Protein AF-0000000066258012 (afdb_homodimer)

Radius of gyration: 32.76 Å; Cα contacts (8 Å, |Δi|>4): 1652; chains: 2; bounding box: 50×93×67 Å

Foldseek 3Di:
DVVLLVCLLVLHADALQRLLVVLLCLLPPDDLVRLLSNFVSCVVSDPFLSNLLSNLVNQLVQWAAAAAPDPQEEEAEALDDLLAQFFAQRLLLQLLLLLLVQQYEYEWEADDRYQGINCLQLVLLQFDAQDDSVVQNVCSRPLSYGYHYCCNTRVSCVSCPVSCVVVVDDGSVSGNRQSNRRNRHQEYEYFYQDLVCQVRNLQSVLVDNHQKYKQKYDPSTRAPAQQGKIWIWIHHNNDIDIDIDYLVQQPDHHDDSVQRHAHHSNRSNVLSLCLLQVNDDDPNNSRSLQRSLVRCCRSPNDVGSNRSSVSSVVSSVVSSSVSSSVSSNPPPPPPD/DVVLLVCLLVLHADALQRLLVVLLCLLPPDDLVRLLSNFVSCVVSDPFLSNLLSNLVNQLVQWAAAAAPDPQEEEAEALDDLLAQFFAQRLLLQLLLLLLVQQYEYEWEADDRYQGINCLQLVLLQFDAQDDSVVQNVCSRPLSYGYHYCCNTRVSCVSCPVSCVVVVDDGSVSGNRQSNRRNRHQEYEYFYQDLVCQVRNLQSVLVDNHQKYKQKYDPSTRAPAQQGKMWIWMHHNNDIDIDIDYLVQQPDHHDDSVQRHAHHSNRSNVLSLCLLQVNDDDPNNSRSLQRSLVRCCRSPNDVGSNRSSVSSVVSSVVSSSVVSSVSSNPPPPPPD

Organism: Halobacterium salinarum (strain ATCC 700922 / JCM 11081 / NRC-1) (NCBI:txid64091)

Secondary structure (DSSP, 8-state):
-HHHHHHHHTTPPPPHHHHHHHHHHHHHH--HHHHHHHHHHHHHH---HHHHHHHHHHHHHHS-----S-SS-EE----------B--HHHHHHHHHHHTT--EEEEE---SSSS--HHHHHHHTT---S--HHHHHHHHHHHSEEEEEHHHH-GGGHHHHHHHHHH-S--THHHHGGG--TT--SEEEEE-SSTTHHHHHHHHHHTSS-SEEEEEEETTBSS--SSS-EEEEEEETTEEEEEEE-GGGGT-----GGGGB--SHHHHHHHHHHHHTT-S-SHHHHHHHHHHHHHHHHTTS-SSHHHHHHHHHHHHHTSHHHHHHHHHHS------/-HHHHHHHHTTPPPPHHHHHHHHHHHHHH--HHHHHHHHHHHHHH---HHHHHHHHHHHHHHS-----S-SS-EE----------B--HHHHHHHHHHHTT--EEEEE---SSSS--HHHHHHHTT---S--HHHHHHHHHHHSEEEEEHHHH-GGGHHHHHHHHHH-S--THHHHGGG--TT--SEEEEE-SSTTHHHHHHHHHHTSS-SEEEEEEETTBSS--SSS-EEEEEEETTEEEEEEE-GGGGT-----GGGGB--SHHHHHHHHHHHHHT-S-SHHHHHHHHHHHHHHHHTTS-SSHHHHHHHHHHHHHTSHHHHHHHHHHS------

pLDDT: mean 95.74, std 7.83, range [29.28, 98.94]

Structure (mmCIF, N/CA/C/O backbone):
data_AF-0000000066258012-model_v1
#
loop_
_entity.id
_entity.type
_entity.pdbx_description
1 polymer 'Anthranilate phosphoribosyltransferase'
#
loop_
_atom_site.group_PDB
_atom_site.id
_atom_site.type_symbol
_atom_site.label_atom_id
_atom_site.label_alt_id
_atom_site.label_comp_id
_atom_site.label_asym_id
_atom_site.label_entity_id
_atom_site.label_seq_id
_atom_site.pdbx_PDB_ins_code
_atom_site.Cartn_x
_atom_site.Cartn_y
_atom_site.Cartn_z
_atom_site.occupancy
_atom_site.B_iso_or_equiv
_atom_site.auth_seq_id
_atom_site.auth_comp_id
_atom_site.auth_asym_id
_atom_site.auth_atom_id
_atom_site.pdbx_PDB_model_num
ATOM 1 N N . MET A 1 1 ? -2.459 -6.75 12.484 1 96.44 1 MET A N 1
ATOM 2 C CA . MET A 1 1 ? -2.32 -6.281 11.109 1 96.44 1 MET A CA 1
ATOM 3 C C . MET A 1 1 ? -1.601 -4.938 11.07 1 96.44 1 MET A C 1
ATOM 5 O O . MET A 1 1 ? -0.729 -4.723 10.227 1 96.44 1 MET A O 1
ATOM 9 N N . GLN A 1 2 ? -1.824 -4.059 12.117 1 97.38 2 GLN A N 1
ATOM 10 C CA . GLN A 1 2 ? -1.266 -2.711 12.086 1 97.38 2 GLN A CA 1
ATOM 11 C C . GLN A 1 2 ? 0.259 -2.746 12.148 1 97.38 2 GLN A C 1
ATOM 13 O O . GLN A 1 2 ? 0.932 -1.981 11.453 1 97.38 2 GLN A O 1
ATOM 18 N N . GLU A 1 3 ? 0.778 -3.623 12.992 1 97.75 3 GLU A N 1
ATOM 19 C CA . GLU A 1 3 ? 2.229 -3.734 13.109 1 97.75 3 GLU A CA 1
ATOM 20 C C . GLU A 1 3 ? 2.861 -4.152 11.789 1 97.75 3 GLU A C 1
ATOM 22 O O . GLU A 1 3 ? 3.887 -3.598 11.383 1 97.75 3 GLU A O 1
ATOM 27 N N . TYR A 1 4 ? 2.283 -5.117 11.062 1 98.56 4 TYR A N 1
ATOM 28 C CA . TYR A 1 4 ? 2.816 -5.586 9.789 1 98.56 4 TYR A CA 1
ATOM 29 C C . TYR A 1 4 ? 2.711 -4.504 8.727 1 98.56 4 TYR A C 1
ATOM 31 O O . TYR A 1 4 ? 3.645 -4.301 7.941 1 98.56 4 TYR A O 1
ATOM 39 N N . ILE A 1 5 ? 1.556 -3.824 8.727 1 98.69 5 ILE A N 1
ATOM 40 C CA . ILE A 1 5 ? 1.356 -2.742 7.77 1 98.69 5 ILE A CA 1
ATOM 41 C C . ILE A 1 5 ? 2.398 -1.65 8 1 98.69 5 ILE A C 1
ATOM 43 O O . ILE A 1 5 ? 3.01 -1.154 7.051 1 98.69 5 ILE A O 1
ATOM 47 N N . GLU A 1 6 ? 2.635 -1.288 9.273 1 98.5 6 GLU A N 1
ATOM 48 C CA . GLU A 1 6 ? 3.611 -0.255 9.609 1 98.5 6 GLU A CA 1
ATOM 49 C C . GLU A 1 6 ? 5.004 -0.633 9.117 1 98.5 6 GLU A C 1
ATOM 51 O O . GLU A 1 6 ? 5.688 0.178 8.484 1 98.5 6 GLU A O 1
ATOM 56 N N . ARG A 1 7 ? 5.434 -1.86 9.375 1 98.69 7 ARG A N 1
ATOM 57 C CA . ARG A 1 7 ? 6.766 -2.316 9 1 98.69 7 ARG A CA 1
ATOM 58 C C . ARG A 1 7 ? 6.938 -2.33 7.484 1 98.69 7 ARG A C 1
ATOM 60 O O . ARG A 1 7 ? 7.93 -1.815 6.965 1 98.69 7 ARG A O 1
ATOM 67 N N . VAL A 1 8 ? 5.941 -2.871 6.746 1 98.81 8 VAL A N 1
ATOM 68 C CA . VAL A 1 8 ? 6.043 -3 5.297 1 98.81 8 VAL A CA 1
ATOM 69 C C . VAL A 1 8 ? 5.941 -1.621 4.648 1 98.81 8 VAL A C 1
ATOM 71 O O . VAL A 1 8 ? 6.68 -1.313 3.711 1 98.81 8 VAL A O 1
ATOM 74 N N . ALA A 1 9 ? 5.031 -0.791 5.148 1 97.94 9 ALA A N 1
ATOM 75 C CA . ALA A 1 9 ? 4.855 0.549 4.594 1 97.94 9 ALA A CA 1
ATOM 76 C C . ALA A 1 9 ? 6.09 1.41 4.844 1 97.94 9 ALA A C 1
ATOM 78 O O . ALA A 1 9 ? 6.355 2.357 4.098 1 97.94 9 ALA A O 1
ATOM 79 N N . ALA A 1 10 ? 6.84 1.098 5.859 1 97.31 10 ALA A N 1
ATOM 80 C CA . ALA A 1 10 ? 8.078 1.809 6.156 1 97.31 10 ALA A CA 1
ATOM 81 C C . ALA A 1 10 ? 9.242 1.265 5.328 1 97.31 10 ALA A C 1
ATOM 83 O O . ALA A 1 10 ? 10.383 1.705 5.48 1 97.31 10 ALA A O 1
ATOM 84 N N . GLY A 1 11 ? 8.992 0.207 4.531 1 97.5 11 GLY A N 1
ATOM 85 C CA . GLY A 1 11 ? 10.008 -0.359 3.656 1 97.5 11 GLY A CA 1
ATOM 86 C C . GLY A 1 11 ? 10.75 -1.524 4.281 1 97.5 11 GLY A C 1
ATOM 87 O O . GLY A 1 11 ? 11.75 -1.99 3.736 1 97.5 11 GLY A O 1
ATOM 88 N N . GLU A 1 12 ? 10.289 -1.975 5.422 1 98.38 12 GLU A N 1
ATOM 89 C CA . GLU A 1 12 ? 10.953 -3.078 6.113 1 98.38 12 GLU A CA 1
ATOM 90 C C . GLU A 1 12 ? 10.5 -4.426 5.559 1 98.38 12 GLU A C 1
ATOM 92 O O . GLU A 1 12 ? 9.32 -4.625 5.281 1 98.38 12 GLU A O 1
ATOM 97 N N . ASP A 1 13 ? 11.461 -5.355 5.395 1 98.75 13 ASP A N 1
ATOM 98 C CA . ASP A 1 13 ? 11.156 -6.723 4.98 1 98.75 13 ASP A CA 1
ATOM 99 C C . ASP A 1 13 ? 10.695 -7.566 6.168 1 98.75 13 ASP A C 1
ATOM 101 O O . ASP A 1 13 ? 11.289 -7.5 7.25 1 98.75 13 ASP A O 1
ATOM 105 N N . LEU A 1 14 ? 9.672 -8.266 5.961 1 98.81 14 LEU A N 1
ATOM 106 C CA . LEU A 1 14 ? 9.266 -9.219 6.988 1 98.81 14 LEU A CA 1
ATOM 107 C C . LEU A 1 14 ? 10.102 -10.492 6.918 1 98.81 14 LEU A C 1
ATOM 109 O O . LEU A 1 14 ? 10.453 -10.945 5.828 1 98.81 14 LEU A O 1
ATOM 113 N N . SER A 1 15 ? 10.445 -11.062 8.086 1 98.62 15 SER A N 1
ATOM 114 C CA . SER A 1 15 ? 11.016 -12.406 8.117 1 98.62 15 SER A CA 1
ATOM 115 C C . SER A 1 15 ? 10 -13.445 7.66 1 98.62 15 SER A C 1
ATOM 117 O O . SER A 1 15 ? 8.812 -13.148 7.527 1 98.62 15 SER A O 1
ATOM 119 N N . LEU A 1 16 ? 10.492 -14.609 7.387 1 98.44 16 LEU A N 1
ATOM 120 C CA . LEU A 1 16 ? 9.617 -15.711 7.016 1 98.44 16 LEU A CA 1
ATOM 121 C C . LEU A 1 16 ? 8.523 -15.922 8.062 1 98.44 16 LEU A C 1
ATOM 123 O O . LEU A 1 16 ? 7.344 -15.992 7.73 1 98.44 16 LEU A O 1
ATOM 127 N N . ASP A 1 17 ? 8.914 -15.93 9.297 1 98.62 17 ASP A N 1
ATOM 128 C CA . ASP A 1 17 ? 7.973 -16.172 10.391 1 98.62 17 ASP A CA 1
ATOM 129 C C . ASP A 1 17 ? 6.965 -15.023 10.508 1 98.62 17 ASP A C 1
ATOM 131 O O . ASP A 1 17 ? 5.777 -15.258 10.727 1 98.62 17 ASP A O 1
ATOM 135 N N . ALA A 1 18 ? 7.43 -13.797 10.406 1 98.75 18 ALA A N 1
ATOM 136 C CA . ALA A 1 18 ? 6.543 -12.641 10.484 1 98.75 18 ALA A CA 1
ATOM 137 C C . ALA A 1 18 ? 5.539 -12.641 9.336 1 98.75 18 ALA A C 1
ATOM 139 O O . ALA A 1 18 ? 4.375 -12.289 9.523 1 98.75 18 ALA A O 1
ATOM 140 N N . ALA A 1 19 ? 6.02 -13.016 8.156 1 98.81 19 ALA A N 1
ATOM 141 C CA . ALA A 1 19 ? 5.145 -13.078 6.988 1 98.81 19 ALA A CA 1
ATOM 142 C C . ALA A 1 19 ? 4.082 -14.164 7.16 1 98.81 19 ALA A C 1
ATOM 144 O O . ALA A 1 19 ? 2.92 -13.961 6.797 1 98.81 19 ALA A O 1
ATOM 145 N N . ARG A 1 20 ? 4.492 -15.32 7.695 1 98.56 20 ARG A N 1
ATOM 146 C CA . ARG A 1 20 ? 3.547 -16.391 7.992 1 98.56 20 ARG A CA 1
ATOM 147 C C . ARG A 1 20 ? 2.477 -15.93 8.969 1 98.56 20 ARG A C 1
ATOM 149 O O . ARG A 1 20 ? 1.287 -16.172 8.766 1 98.56 20 ARG A O 1
ATOM 156 N N . ASP A 1 21 ? 2.889 -15.234 9.977 1 98.38 21 ASP A N 1
ATOM 157 C CA . ASP A 1 21 ? 1.962 -14.703 10.977 1 98.38 21 ASP A CA 1
ATOM 158 C C . ASP A 1 21 ? 1.044 -13.648 10.359 1 98.38 21 ASP A C 1
ATOM 160 O O . ASP A 1 21 ? -0.134 -13.555 10.719 1 98.38 21 ASP A O 1
ATOM 164 N N . ALA A 1 22 ? 1.564 -12.82 9.477 1 98.56 22 ALA A N 1
ATOM 165 C CA . ALA A 1 22 ? 0.799 -11.75 8.852 1 98.56 22 ALA A CA 1
ATOM 166 C C . ALA A 1 22 ? -0.377 -12.305 8.055 1 98.56 22 ALA A C 1
ATOM 168 O O . ALA A 1 22 ? -1.505 -11.82 8.18 1 98.56 22 ALA A O 1
ATOM 169 N N . VAL A 1 23 ? -0.163 -13.32 7.266 1 98.5 23 VAL A N 1
ATOM 170 C CA . VAL A 1 23 ? -1.239 -13.836 6.426 1 98.5 23 VAL A CA 1
ATOM 171 C C . VAL A 1 23 ? -2.25 -14.594 7.289 1 98.5 23 VAL A C 1
ATOM 173 O O . VAL A 1 23 ? -3.453 -14.555 7.016 1 98.5 23 VAL A O 1
ATOM 176 N N . THR A 1 24 ? -1.751 -15.281 8.336 1 97.44 24 THR A N 1
ATOM 177 C CA . THR A 1 24 ? -2.668 -15.938 9.266 1 97.44 24 THR A CA 1
ATOM 178 C C . THR A 1 24 ? -3.592 -14.914 9.922 1 97.44 24 THR A C 1
ATOM 180 O O . THR A 1 24 ? -4.805 -15.125 10.008 1 97.44 24 THR A O 1
ATOM 183 N N . THR A 1 25 ? -2.998 -13.797 10.375 1 97.31 25 THR A N 1
ATOM 184 C CA . THR A 1 25 ? -3.77 -12.711 10.969 1 97.31 25 THR A CA 1
ATOM 185 C C . THR A 1 25 ? -4.73 -12.117 9.945 1 97.31 25 THR A C 1
ATOM 187 O O . THR A 1 25 ? -5.863 -11.758 10.273 1 97.31 25 THR A O 1
ATOM 190 N N . LEU A 1 26 ? -4.289 -12 8.719 1 98.12 26 LEU A N 1
ATOM 191 C CA . LEU A 1 26 ? -5.094 -11.453 7.625 1 98.12 26 LEU A CA 1
ATOM 192 C C . LEU A 1 26 ? -6.359 -12.281 7.422 1 98.12 26 LEU A C 1
ATOM 194 O O . LEU A 1 26 ? -7.457 -11.727 7.305 1 98.12 26 LEU A O 1
ATOM 198 N N . PHE A 1 27 ? -6.285 -13.609 7.422 1 97.19 27 PHE A N 1
ATOM 199 C CA . PHE A 1 27 ? -7.414 -14.5 7.18 1 97.19 27 PHE A CA 1
ATOM 200 C C . PHE A 1 27 ? -8.414 -14.438 8.328 1 97.19 27 PHE A C 1
ATOM 202 O O . PHE A 1 27 ? -9.602 -14.68 8.141 1 97.19 27 PHE A O 1
ATOM 209 N N . GLU A 1 28 ? -8 -14.086 9.5 1 94.75 28 GLU A N 1
ATOM 210 C CA . GLU A 1 28 ? -8.836 -14.188 10.695 1 94.75 28 GLU A CA 1
ATOM 211 C C . GLU A 1 28 ? -9.516 -12.859 11.008 1 94.75 28 GLU A C 1
ATOM 213 O O . GLU A 1 28 ? -10.695 -12.828 11.352 1 94.75 28 GLU A O 1
ATOM 218 N N . ASP A 1 29 ? -8.781 -11.688 10.875 1 92.69 29 ASP A N 1
ATOM 219 C CA . ASP A 1 29 ? -9.258 -10.492 11.578 1 92.69 29 ASP A CA 1
ATOM 220 C C . ASP A 1 29 ? -9.031 -9.234 10.734 1 92.69 29 ASP A C 1
ATOM 222 O O . ASP A 1 29 ? -9.359 -8.133 11.164 1 92.69 29 ASP A O 1
ATOM 226 N N . ALA A 1 30 ? -8.609 -9.328 9.57 1 97.88 30 ALA A N 1
ATOM 227 C CA . ALA A 1 30 ? -8.195 -8.109 8.883 1 97.88 30 ALA A CA 1
ATOM 228 C C . ALA A 1 30 ? -9.383 -7.449 8.18 1 97.88 30 ALA A C 1
ATOM 230 O O . ALA A 1 30 ? -10.242 -8.133 7.621 1 97.88 30 ALA A O 1
ATOM 231 N N . THR A 1 31 ? -9.523 -6.113 8.273 1 98.5 31 THR A N 1
ATOM 232 C CA . THR A 1 31 ? -10.492 -5.348 7.508 1 98.5 31 THR A CA 1
ATOM 233 C C . THR A 1 31 ? -10.047 -5.211 6.055 1 98.5 31 THR A C 1
ATOM 235 O O . THR A 1 31 ? -8.883 -5.441 5.734 1 98.5 31 THR A O 1
ATOM 238 N N . ASP A 1 32 ? -10.992 -4.828 5.156 1 98.62 32 ASP A N 1
ATOM 239 C CA . ASP A 1 32 ? -10.656 -4.637 3.75 1 98.62 32 ASP A CA 1
ATOM 240 C C . ASP A 1 32 ? -9.547 -3.596 3.586 1 98.62 32 ASP A C 1
ATOM 242 O O . ASP A 1 32 ? -8.648 -3.76 2.76 1 98.62 32 ASP A O 1
ATOM 246 N N . ALA A 1 33 ? -9.57 -2.562 4.406 1 98.81 33 ALA A N 1
ATOM 247 C CA . ALA A 1 33 ? -8.562 -1.506 4.328 1 98.81 33 ALA A CA 1
ATOM 248 C C . ALA A 1 33 ? -7.188 -2.031 4.715 1 98.81 33 ALA A C 1
ATOM 250 O O . ALA A 1 33 ? -6.188 -1.698 4.078 1 98.81 33 ALA A O 1
ATOM 251 N N . GLU A 1 34 ? -7.188 -2.83 5.75 1 98.81 34 GLU A N 1
ATOM 252 C CA . GLU A 1 34 ? -5.926 -3.412 6.195 1 98.81 34 GLU A CA 1
ATOM 253 C C . GLU A 1 34 ? -5.344 -4.344 5.137 1 98.81 34 GLU A C 1
ATOM 255 O O . GLU A 1 34 ? -4.141 -4.32 4.875 1 98.81 34 GLU A O 1
ATOM 260 N N . ILE A 1 35 ? -6.219 -5.168 4.555 1 98.81 35 ILE A N 1
ATOM 261 C CA . ILE A 1 35 ? -5.785 -6.086 3.504 1 98.81 35 ILE A CA 1
ATOM 262 C C . ILE A 1 35 ? -5.23 -5.293 2.324 1 98.81 35 ILE A C 1
ATOM 264 O O . ILE A 1 35 ? -4.129 -5.574 1.843 1 98.81 35 ILE A O 1
ATOM 268 N N . GLY A 1 36 ? -5.984 -4.27 1.884 1 98.81 36 GLY A N 1
ATOM 269 C CA . GLY A 1 36 ? -5.508 -3.42 0.803 1 98.81 36 GLY A CA 1
ATOM 270 C C . GLY A 1 36 ? -4.16 -2.785 1.092 1 98.81 36 GLY A C 1
ATOM 271 O O . GLY A 1 36 ? -3.262 -2.812 0.248 1 98.81 36 GLY A O 1
ATOM 272 N N . ALA A 1 37 ? -4.004 -2.283 2.301 1 98.88 37 ALA A N 1
ATOM 273 C CA . ALA A 1 37 ? -2.781 -1.578 2.672 1 98.88 37 ALA A CA 1
ATOM 274 C C . ALA A 1 37 ? -1.579 -2.518 2.654 1 98.88 37 ALA A C 1
ATOM 276 O O . ALA A 1 37 ? -0.516 -2.166 2.137 1 98.88 37 ALA A O 1
ATOM 277 N N . LEU A 1 38 ? -1.738 -3.689 3.236 1 98.88 38 LEU A N 1
ATOM 278 C CA . LEU A 1 38 ? -0.636 -4.645 3.275 1 98.88 38 LEU A CA 1
ATOM 279 C C . LEU A 1 38 ? -0.245 -5.082 1.868 1 98.88 38 LEU A C 1
ATOM 281 O O . LEU A 1 38 ? 0.939 -5.102 1.525 1 98.88 38 LEU A O 1
ATOM 285 N N . LEU A 1 39 ? -1.267 -5.383 1.025 1 98.81 39 LEU A N 1
ATOM 286 C CA . LEU A 1 39 ? -0.994 -5.855 -0.327 1 98.81 39 LEU A CA 1
ATOM 287 C C . LEU A 1 39 ? -0.363 -4.758 -1.173 1 98.81 39 LEU A C 1
ATOM 289 O O . LEU A 1 39 ? 0.606 -5 -1.895 1 98.81 39 LEU A O 1
ATOM 293 N N . GLY A 1 40 ? -0.933 -3.531 -1.069 1 98.75 40 GLY A N 1
ATOM 294 C CA . GLY A 1 40 ? -0.35 -2.41 -1.788 1 98.75 40 GLY A CA 1
ATOM 295 C C . GLY A 1 40 ? 1.08 -2.115 -1.375 1 98.75 40 GLY A C 1
ATOM 296 O O . GLY A 1 40 ? 1.946 -1.905 -2.227 1 98.75 40 GLY A O 1
ATOM 297 N N . ALA A 1 41 ? 1.346 -2.123 -0.066 1 98.81 41 ALA A N 1
ATOM 298 C CA . ALA A 1 41 ? 2.67 -1.811 0.463 1 98.81 41 ALA A CA 1
ATOM 299 C C . ALA A 1 41 ? 3.688 -2.875 0.059 1 98.81 41 ALA A C 1
ATOM 301 O O . ALA A 1 41 ? 4.816 -2.553 -0.315 1 98.81 41 ALA A O 1
ATOM 302 N N . LEU A 1 42 ? 3.287 -4.117 0.148 1 98.88 42 LEU A N 1
ATOM 303 C CA . LEU A 1 42 ? 4.18 -5.203 -0.245 1 98.88 42 LEU A CA 1
ATOM 304 C C . LEU A 1 42 ? 4.586 -5.07 -1.709 1 98.88 42 LEU A C 1
ATOM 306 O O . LEU A 1 42 ? 5.762 -5.211 -2.047 1 98.88 42 LEU A O 1
ATOM 310 N N . ARG A 1 43 ? 3.619 -4.805 -2.545 1 98.44 43 ARG A N 1
ATOM 311 C CA . ARG A 1 43 ? 3.895 -4.684 -3.973 1 98.44 43 ARG A CA 1
ATOM 312 C C . ARG A 1 43 ? 4.816 -3.498 -4.254 1 98.44 43 ARG A C 1
ATOM 314 O O . ARG A 1 43 ? 5.766 -3.615 -5.027 1 98.44 43 ARG A O 1
ATOM 321 N N . ALA A 1 44 ? 4.559 -2.367 -3.627 1 98.38 44 ALA A N 1
ATOM 322 C CA . ALA A 1 44 ? 5.367 -1.171 -3.846 1 98.38 44 ALA A CA 1
ATOM 323 C C . ALA A 1 44 ? 6.789 -1.368 -3.326 1 98.38 44 ALA A C 1
ATOM 325 O O . ALA A 1 44 ? 7.75 -0.912 -3.947 1 98.38 44 ALA A O 1
ATOM 326 N N . LYS A 1 45 ? 6.949 -1.994 -2.188 1 97.81 45 LYS A N 1
ATOM 327 C CA . LYS A 1 45 ? 8.25 -2.25 -1.577 1 97.81 45 LYS A CA 1
ATOM 328 C C . LYS A 1 45 ? 9.055 -3.26 -2.395 1 97.81 45 LYS A C 1
ATOM 330 O O . LYS A 1 45 ? 10.281 -3.178 -2.461 1 97.81 45 LYS A O 1
ATOM 335 N N . GLY A 1 46 ? 8.266 -4.223 -3.039 1 97.31 46 GLY A N 1
ATOM 336 C CA . GLY A 1 46 ? 8.875 -5.41 -3.629 1 97.31 46 GLY A CA 1
ATOM 337 C C . GLY A 1 46 ? 8.867 -6.605 -2.697 1 97.31 46 GLY A C 1
ATOM 338 O O . GLY A 1 46 ? 9.602 -6.629 -1.704 1 97.31 46 GLY A O 1
ATOM 339 N N . GLU A 1 47 ? 8.156 -7.629 -2.98 1 97.88 47 GLU A N 1
ATOM 340 C CA . GLU A 1 47 ? 8.039 -8.828 -2.152 1 97.88 47 GLU A CA 1
ATOM 341 C C . GLU A 1 47 ? 9.336 -9.633 -2.158 1 97.88 47 GLU A C 1
ATOM 343 O O . GLU A 1 47 ? 9.922 -9.867 -3.217 1 97.88 47 GLU A O 1
ATOM 348 N N . THR A 1 48 ? 9.805 -9.992 -1.002 1 98.12 48 THR A N 1
ATOM 349 C CA . THR A 1 48 ? 11.023 -10.781 -0.902 1 98.12 48 THR A CA 1
ATOM 350 C C . THR A 1 48 ? 10.703 -12.273 -0.912 1 98.12 48 THR A C 1
ATOM 352 O O . THR A 1 48 ? 9.547 -12.664 -0.733 1 98.12 48 THR A O 1
ATOM 355 N N . GLU A 1 49 ? 11.75 -13.125 -1.124 1 97.94 49 GLU A N 1
ATOM 356 C CA . GLU A 1 49 ? 11.578 -14.57 -1.125 1 97.94 49 GLU A CA 1
ATOM 357 C C . GLU A 1 49 ? 11.094 -15.07 0.231 1 97.94 49 GLU A C 1
ATOM 359 O O . GLU A 1 49 ? 10.289 -16 0.303 1 97.94 49 GLU A O 1
ATOM 364 N N . ALA A 1 50 ? 11.578 -14.414 1.329 1 98.44 50 ALA A N 1
ATOM 365 C CA . ALA A 1 50 ? 11.141 -14.805 2.666 1 98.44 50 ALA A CA 1
ATOM 366 C C . ALA A 1 50 ? 9.656 -14.492 2.869 1 98.44 50 ALA A C 1
ATOM 368 O O . ALA A 1 50 ? 8.922 -15.289 3.467 1 98.44 50 ALA A O 1
ATOM 369 N N . GLU A 1 51 ? 9.227 -13.305 2.428 1 98.81 51 GLU A N 1
ATOM 370 C CA . GLU A 1 51 ? 7.828 -12.906 2.541 1 98.81 51 GLU A CA 1
ATOM 371 C C . GLU A 1 51 ? 6.926 -13.828 1.723 1 98.81 51 GLU A C 1
ATOM 373 O O . GLU A 1 51 ? 5.879 -14.266 2.201 1 98.81 51 GLU A O 1
ATOM 378 N N . ILE A 1 52 ? 7.355 -14.164 0.485 1 98.75 52 ILE A N 1
ATOM 379 C CA . ILE A 1 52 ? 6.594 -15.062 -0.377 1 98.75 52 ILE A CA 1
ATOM 380 C C . ILE A 1 52 ? 6.488 -16.438 0.273 1 98.75 52 ILE A C 1
ATOM 382 O O . ILE A 1 52 ? 5.395 -17 0.377 1 98.75 52 ILE A O 1
ATOM 386 N N . ALA A 1 53 ? 7.598 -16.969 0.758 1 98.56 53 ALA A N 1
ATOM 387 C CA . ALA A 1 53 ? 7.613 -18.266 1.408 1 98.56 53 ALA A CA 1
ATOM 388 C C . ALA A 1 53 ? 6.754 -18.266 2.668 1 98.56 53 ALA A C 1
ATOM 390 O O . ALA A 1 53 ? 6.012 -19.219 2.924 1 98.56 53 ALA A O 1
ATOM 391 N N . GLY A 1 54 ? 6.879 -17.203 3.465 1 98.75 54 GLY A N 1
ATOM 392 C CA . GLY A 1 54 ? 6.082 -17.094 4.676 1 98.75 54 GLY A CA 1
ATOM 393 C C . GLY A 1 54 ? 4.59 -17.047 4.402 1 98.75 54 GLY A C 1
ATOM 394 O O . GLY A 1 54 ? 3.814 -17.75 5.062 1 98.75 54 GLY A O 1
ATOM 395 N N . PHE A 1 55 ? 4.18 -16.234 3.443 1 98.81 55 PHE A N 1
ATOM 396 C CA . PHE A 1 55 ? 2.777 -16.188 3.053 1 98.81 55 PHE A CA 1
ATOM 397 C C . PHE A 1 55 ? 2.307 -17.547 2.566 1 98.81 55 PHE A C 1
ATOM 399 O O . PHE A 1 55 ? 1.21 -18 2.914 1 98.81 55 PHE A O 1
ATOM 406 N N . ALA A 1 56 ? 3.102 -18.234 1.746 1 98.38 56 ALA A N 1
ATOM 407 C CA . ALA A 1 56 ? 2.758 -19.547 1.238 1 98.38 56 ALA A CA 1
ATOM 408 C C . ALA A 1 56 ? 2.578 -20.547 2.381 1 98.38 56 ALA A C 1
ATOM 410 O O . ALA A 1 56 ? 1.614 -21.312 2.395 1 98.38 56 ALA A O 1
ATOM 411 N N . GLN A 1 57 ? 3.518 -20.547 3.312 1 97.56 57 GLN A N 1
ATOM 412 C CA . GLN A 1 57 ? 3.441 -21.453 4.445 1 97.56 57 GLN A CA 1
ATOM 413 C C . GLN A 1 57 ? 2.189 -21.203 5.281 1 97.56 57 GLN A C 1
ATOM 415 O O . GLN A 1 57 ? 1.512 -22.141 5.699 1 97.56 57 GLN A O 1
ATOM 420 N N . GLY A 1 58 ? 1.878 -19.922 5.539 1 97.56 58 GLY A N 1
ATOM 421 C CA . GLY A 1 58 ? 0.66 -19.594 6.262 1 97.56 58 GLY A CA 1
ATOM 422 C C . GLY A 1 58 ? -0.599 -20.047 5.547 1 97.56 58 GLY A C 1
ATOM 423 O O . GLY A 1 58 ? -1.53 -20.547 6.18 1 97.56 58 GLY A O 1
ATOM 424 N N . MET A 1 59 ? -0.616 -19.891 4.277 1 97.44 59 MET A N 1
ATOM 425 C CA . MET A 1 59 ? -1.756 -20.328 3.477 1 97.44 59 MET A CA 1
ATOM 426 C C . MET A 1 59 ? -1.886 -21.844 3.496 1 97.44 59 MET A C 1
ATOM 428 O O . MET A 1 59 ? -2.996 -22.375 3.562 1 97.44 59 MET A O 1
ATOM 432 N N . ARG A 1 60 ? -0.762 -22.547 3.43 1 96.19 60 ARG A N 1
ATOM 433 C CA . ARG A 1 60 ? -0.781 -24 3.537 1 96.19 60 ARG A CA 1
ATOM 434 C C . ARG A 1 60 ? -1.337 -24.438 4.887 1 96.19 60 ARG A C 1
ATOM 436 O O . ARG A 1 60 ? -2.096 -25.406 4.961 1 96.19 60 ARG A O 1
ATOM 443 N N . ASP A 1 61 ? -0.93 -23.719 5.883 1 95.38 61 ASP A N 1
ATOM 444 C CA . ASP A 1 61 ? -1.38 -24.047 7.234 1 95.38 61 ASP A CA 1
ATOM 445 C C . ASP A 1 61 ? -2.893 -23.891 7.359 1 95.38 61 ASP A C 1
ATOM 447 O O . ASP A 1 61 ? -3.531 -24.594 8.141 1 95.38 61 ASP A O 1
ATOM 451 N N . ALA A 1 62 ? -3.445 -23.016 6.613 1 96.06 62 ALA A N 1
ATOM 452 C CA . ALA A 1 62 ? -4.871 -22.719 6.703 1 96.06 62 ALA A CA 1
ATOM 453 C C . ALA A 1 62 ? -5.672 -23.547 5.703 1 96.06 62 ALA A C 1
ATOM 455 O O . ALA A 1 62 ? -6.902 -23.516 5.695 1 96.06 62 ALA A O 1
ATOM 456 N N . ALA A 1 63 ? -5.016 -24.391 4.852 1 96.69 63 ALA A N 1
ATOM 457 C CA . ALA A 1 63 ? -5.664 -25.141 3.781 1 96.69 63 ALA A CA 1
ATOM 458 C C . ALA A 1 63 ? -6.242 -26.453 4.305 1 96.69 63 ALA A C 1
ATOM 460 O O . ALA A 1 63 ? -5.848 -26.938 5.371 1 96.69 63 ALA A O 1
ATOM 461 N N . ILE A 1 64 ? -7.25 -26.969 3.66 1 96.69 64 ILE A N 1
ATOM 462 C CA . ILE A 1 64 ? -7.652 -28.359 3.801 1 96.69 64 ILE A CA 1
ATOM 463 C C . ILE A 1 64 ? -6.66 -29.266 3.068 1 96.69 64 ILE A C 1
ATOM 465 O O . ILE A 1 64 ? -6.496 -29.156 1.85 1 96.69 64 ILE A O 1
ATOM 469 N N . THR A 1 65 ? -5.984 -30.109 3.785 1 95.75 65 THR A N 1
ATOM 470 C CA . THR A 1 65 ? -4.859 -30.828 3.201 1 95.75 65 THR A CA 1
ATOM 471 C C . THR A 1 65 ? -5.234 -32.281 2.92 1 95.75 65 THR A C 1
ATOM 473 O O . THR A 1 65 ? -6.23 -32.781 3.445 1 95.75 65 THR A O 1
ATOM 476 N N . VAL A 1 66 ? -4.516 -32.906 2.025 1 95.56 66 VAL A N 1
ATOM 477 C CA . VAL A 1 66 ? -4.523 -34.344 1.79 1 95.56 66 VAL A CA 1
ATOM 478 C C . VAL A 1 66 ? -3.111 -34.875 1.937 1 95.56 66 VAL A C 1
ATOM 480 O O . VAL A 1 66 ? -2.129 -34.188 1.706 1 95.56 66 VAL A O 1
ATOM 483 N N . ALA A 1 67 ? -3.004 -36.156 2.328 1 95.94 67 ALA A N 1
ATOM 484 C CA . ALA A 1 67 ? -1.693 -36.75 2.57 1 95.94 67 ALA A CA 1
ATOM 485 C C . ALA A 1 67 ? -1.614 -38.156 1.984 1 95.94 67 ALA A C 1
ATOM 487 O O . ALA A 1 67 ? -1.458 -39.125 2.719 1 95.94 67 ALA A O 1
ATOM 488 N N . PRO A 1 68 ? -1.675 -38.188 0.677 1 96.75 68 PRO A N 1
ATOM 489 C CA . PRO A 1 68 ? -1.542 -39.5 0.08 1 96.75 68 PRO A CA 1
ATOM 490 C C . PRO A 1 68 ? -0.198 -40.156 0.39 1 96.75 68 PRO A C 1
ATOM 492 O O . PRO A 1 68 ? 0.819 -39.469 0.496 1 96.75 68 PRO A O 1
ATOM 495 N N . ASP A 1 69 ? -0.223 -41.469 0.538 1 94.75 69 ASP A N 1
ATOM 496 C CA . ASP A 1 69 ? 0.998 -42.25 0.79 1 94.75 69 ASP A CA 1
ATOM 497 C C . ASP A 1 69 ? 1.756 -42.5 -0.509 1 94.75 69 ASP A C 1
ATOM 499 O O . ASP A 1 69 ? 1.915 -43.656 -0.916 1 94.75 69 ASP A O 1
ATOM 503 N N . CYS A 1 70 ? 2.197 -41.5 -1.185 1 93.5 70 CYS A N 1
ATOM 504 C CA . CYS A 1 70 ? 2.965 -41.5 -2.426 1 93.5 70 CYS A CA 1
ATOM 505 C C . CYS A 1 70 ? 4.047 -40.438 -2.408 1 93.5 70 CYS A C 1
ATOM 507 O O . CYS A 1 70 ? 3.756 -39.25 -2.172 1 93.5 70 CYS A O 1
ATOM 509 N N . THR A 1 71 ? 5.277 -40.875 -2.543 1 93.44 71 THR A N 1
ATOM 510 C CA . THR A 1 71 ? 6.395 -39.938 -2.637 1 93.44 71 THR A CA 1
ATOM 511 C C . THR A 1 71 ? 7.387 -40.375 -3.707 1 93.44 71 THR A C 1
ATOM 513 O O . THR A 1 71 ? 7.645 -41.562 -3.863 1 93.44 71 THR A O 1
ATOM 516 N N . PRO A 1 72 ? 7.77 -39.438 -4.523 1 96.88 72 PRO A N 1
ATOM 517 C CA . PRO A 1 72 ? 7.465 -38 -4.508 1 96.88 72 PRO A CA 1
ATOM 518 C C . PRO A 1 72 ? 6.145 -37.656 -5.203 1 96.88 72 PRO A C 1
ATOM 520 O O . PRO A 1 72 ? 5.777 -38.312 -6.18 1 96.88 72 PRO A O 1
ATOM 523 N N . LEU A 1 73 ? 5.453 -36.688 -4.684 1 98.12 73 LEU A N 1
ATOM 524 C CA . LEU A 1 73 ? 4.285 -36.094 -5.328 1 98.12 73 LEU A CA 1
ATOM 525 C C . LEU A 1 73 ? 4.688 -34.875 -6.168 1 98.12 73 LEU A C 1
ATOM 527 O O . LEU A 1 73 ? 5.445 -34.031 -5.707 1 98.12 73 LEU A O 1
ATOM 531 N N . VAL A 1 74 ? 4.141 -34.812 -7.395 1 98.62 74 VAL A N 1
ATOM 532 C CA . VAL A 1 74 ? 4.527 -33.75 -8.297 1 98.62 74 VAL A CA 1
ATOM 533 C C . VAL A 1 74 ? 3.324 -32.844 -8.578 1 98.62 74 VAL A C 1
ATOM 535 O O . VAL A 1 74 ? 2.193 -33.344 -8.664 1 98.62 74 VAL A O 1
ATOM 538 N N . ASP A 1 75 ? 3.539 -31.578 -8.656 1 98.62 75 ASP A N 1
ATOM 539 C CA . ASP A 1 75 ? 2.559 -30.594 -9.109 1 98.62 75 ASP A CA 1
ATOM 540 C C . ASP A 1 75 ? 3.115 -29.75 -10.258 1 98.62 75 ASP A C 1
ATOM 542 O O . ASP A 1 75 ? 4.309 -29.453 -10.289 1 98.62 75 ASP A O 1
ATOM 546 N N . THR A 1 76 ? 2.266 -29.359 -11.18 1 98.44 76 THR A N 1
ATOM 547 C CA . THR A 1 76 ? 2.691 -28.578 -12.336 1 98.44 76 THR A CA 1
ATOM 548 C C . THR A 1 76 ? 1.992 -27.219 -12.352 1 98.44 76 THR A C 1
ATOM 550 O O . THR A 1 76 ? 1.932 -26.562 -13.391 1 98.44 76 THR A O 1
ATOM 553 N N . CYS A 1 77 ? 1.404 -26.828 -11.258 1 94.25 77 CYS A N 1
ATOM 554 C CA . CYS A 1 77 ? 0.676 -25.562 -11.156 1 94.25 77 CYS A CA 1
ATOM 555 C C . CYS A 1 77 ? 1.616 -24.375 -11.328 1 94.25 77 CYS A C 1
ATOM 557 O O . CYS A 1 77 ? 2.693 -24.344 -10.727 1 94.25 77 CYS A O 1
ATOM 559 N N . GLY A 1 78 ? 1.244 -23.422 -12.156 1 95 78 GLY A N 1
ATOM 560 C CA . GLY A 1 78 ? 1.955 -22.172 -12.344 1 95 78 GLY A CA 1
ATOM 561 C C . GLY A 1 78 ? 1.187 -20.969 -11.836 1 95 78 GLY A C 1
ATOM 562 O O . GLY A 1 78 ? 0.109 -21.109 -11.25 1 95 78 GLY A O 1
ATOM 563 N N . THR A 1 79 ? 1.755 -19.828 -12.055 1 93.12 79 THR A N 1
ATOM 564 C CA . THR A 1 79 ? 1.117 -18.609 -11.594 1 93.12 79 THR A CA 1
ATOM 565 C C . THR A 1 79 ? 0.028 -18.172 -12.57 1 93.12 79 THR A C 1
ATOM 567 O O . THR A 1 79 ? -0.877 -17.406 -12.195 1 93.12 79 THR A O 1
ATOM 570 N N . GLY A 1 80 ? 0.204 -18.578 -13.773 1 90.94 80 GLY A N 1
ATOM 571 C CA . GLY A 1 80 ? -0.618 -17.984 -14.82 1 90.94 80 GLY A CA 1
ATOM 572 C C . GLY A 1 80 ? -0.254 -16.547 -15.117 1 90.94 80 GLY A C 1
ATOM 573 O O . GLY A 1 80 ? 0.815 -16.078 -14.727 1 90.94 80 GLY A O 1
ATOM 574 N N . GLY A 1 81 ? -1.054 -15.93 -16.062 1 87.19 81 GLY A N 1
ATOM 575 C CA . GLY A 1 81 ? -0.931 -14.5 -16.328 1 87.19 81 GLY A CA 1
ATOM 576 C C . GLY A 1 81 ? 0.045 -14.172 -17.438 1 87.19 81 GLY A C 1
ATOM 577 O O . GLY A 1 81 ? 0.606 -13.078 -17.469 1 87.19 81 GLY A O 1
ATOM 578 N N . ASP A 1 82 ? 0.39 -15.102 -18.297 1 83.94 82 ASP A N 1
ATOM 579 C CA . ASP A 1 82 ? 1.347 -14.82 -19.359 1 83.94 82 ASP A CA 1
ATOM 580 C C . ASP A 1 82 ? 0.67 -14.125 -20.547 1 83.94 82 ASP A C 1
ATOM 582 O O . ASP A 1 82 ? 1.345 -13.633 -21.453 1 83.94 82 ASP A O 1
ATOM 586 N N . ASP A 1 83 ? -0.617 -13.992 -20.531 1 81.06 83 ASP A N 1
ATOM 587 C CA . ASP A 1 83 ? -1.422 -13.266 -21.516 1 81.06 83 ASP A CA 1
ATOM 588 C C . ASP A 1 83 ? -1.41 -13.969 -22.859 1 81.06 83 ASP A C 1
ATOM 590 O O . ASP A 1 83 ? -1.643 -13.344 -23.906 1 81.06 83 ASP A O 1
ATOM 594 N N . TYR A 1 84 ? -0.937 -15.219 -22.844 1 86 84 TYR A N 1
ATOM 595 C CA . TYR A 1 84 ? -1.02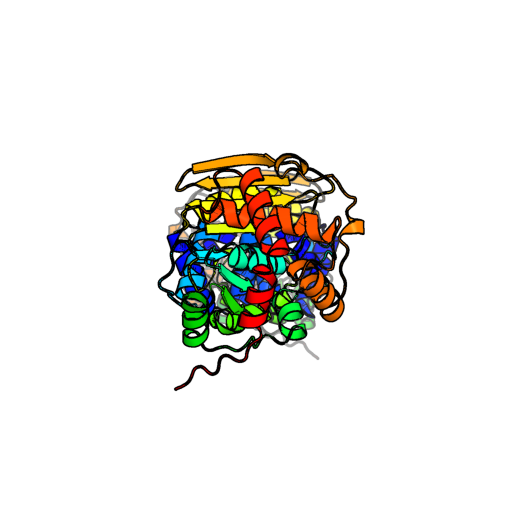 -16 -24.078 1 86 84 TYR A CA 1
ATOM 596 C C . TYR A 1 84 ? -2.207 -16.969 -24.031 1 86 84 TYR A C 1
ATOM 598 O O . TYR A 1 84 ? -2.588 -17.438 -22.953 1 86 84 TYR A O 1
ATOM 606 N N . ASP A 1 85 ? -2.906 -17.219 -25 1 89.38 85 ASP A N 1
ATOM 607 C CA . ASP A 1 85 ? -4.043 -18.125 -25.094 1 89.38 85 ASP A CA 1
ATOM 608 C C . ASP A 1 85 ? -3.635 -19.469 -25.734 1 89.38 85 ASP A C 1
ATOM 610 O O . ASP A 1 85 ? -4.223 -19.891 -26.719 1 89.38 85 ASP A O 1
ATOM 614 N N . THR A 1 86 ? -2.646 -20.062 -25.047 1 95 86 THR A N 1
ATOM 615 C CA . THR A 1 86 ? -2.207 -21.375 -25.5 1 95 86 THR A CA 1
ATOM 616 C C . THR A 1 86 ? -3.121 -22.469 -24.953 1 95 86 THR A C 1
ATOM 618 O O . THR A 1 86 ? -4.059 -22.188 -24.203 1 95 86 THR A O 1
ATOM 621 N N . ILE A 1 87 ? -2.953 -23.641 -25.422 1 97.12 87 ILE A N 1
ATOM 622 C CA . ILE A 1 87 ? -3.664 -24.781 -24.859 1 97.12 87 ILE A CA 1
ATOM 623 C C . ILE A 1 87 ? -3.324 -24.922 -23.375 1 97.12 87 ILE A C 1
ATOM 625 O O . ILE A 1 87 ? -2.406 -24.266 -22.875 1 97.12 87 ILE A O 1
ATOM 629 N N . ASN A 1 88 ? -4.109 -25.719 -22.641 1 96.5 88 ASN A N 1
ATOM 630 C CA . ASN A 1 88 ? -3.84 -25.953 -21.219 1 96.5 88 ASN A CA 1
ATOM 631 C C . ASN A 1 88 ? -2.662 -26.906 -21.016 1 96.5 88 ASN A C 1
ATOM 633 O O . ASN A 1 88 ? -2.852 -28.062 -20.656 1 96.5 88 ASN A O 1
ATOM 637 N N . VAL A 1 89 ? -1.521 -26.359 -21.094 1 97.88 89 VAL A N 1
ATOM 638 C CA . VAL A 1 89 ? -0.273 -27.109 -21.141 1 97.88 89 VAL A CA 1
ATOM 639 C C . VAL A 1 89 ? -0.028 -27.797 -19.797 1 97.88 89 VAL A C 1
ATOM 641 O O . VAL A 1 89 ? 0.212 -29 -19.75 1 97.88 89 VAL A O 1
ATOM 644 N N . SER A 1 90 ? -0.104 -27.094 -18.688 1 97.81 90 SER A N 1
ATOM 645 C CA . SER A 1 90 ? 0.279 -27.609 -17.391 1 97.81 90 SER A CA 1
ATOM 646 C C . SER A 1 90 ? -0.647 -28.734 -16.953 1 97.81 90 SER A C 1
ATOM 648 O O . SER A 1 90 ? -0.197 -29.734 -16.375 1 97.81 90 SER A O 1
ATOM 650 N N . THR A 1 91 ? -1.968 -28.578 -17.219 1 98 91 THR A N 1
ATOM 651 C CA . THR A 1 91 ? -2.926 -29.625 -16.859 1 98 91 THR A CA 1
ATOM 652 C C . THR A 1 91 ? -2.695 -30.891 -17.672 1 98 91 THR A C 1
ATOM 654 O O . THR A 1 91 ? -2.707 -32 -17.125 1 98 91 THR A O 1
ATOM 657 N N . THR A 1 92 ? -2.486 -30.719 -18.969 1 98.81 92 THR A N 1
ATOM 658 C CA . THR A 1 92 ? -2.215 -31.859 -19.844 1 98.81 92 THR A CA 1
ATOM 659 C C . THR A 1 92 ? -0.907 -32.531 -19.438 1 98.81 92 THR A C 1
ATOM 661 O O . THR A 1 92 ? -0.818 -33.781 -19.422 1 98.81 92 THR A O 1
ATOM 664 N N . ALA A 1 93 ? 0.083 -31.688 -19.156 1 98.94 93 ALA A N 1
ATOM 665 C CA . ALA A 1 93 ? 1.375 -32.219 -18.719 1 98.94 93 ALA A CA 1
ATOM 666 C C . ALA A 1 93 ? 1.229 -33.062 -17.453 1 98.94 93 ALA A C 1
ATOM 668 O O . ALA A 1 93 ? 1.901 -34.062 -17.297 1 98.94 93 ALA A O 1
ATOM 669 N N . ALA A 1 94 ? 0.383 -32.625 -16.516 1 98.81 94 ALA A N 1
ATOM 670 C CA . ALA A 1 94 ? 0.133 -33.375 -15.289 1 98.81 94 ALA A CA 1
ATOM 671 C C . ALA A 1 94 ? -0.403 -34.781 -15.594 1 98.81 94 ALA A C 1
ATOM 673 O O . ALA A 1 94 ? 0.033 -35.781 -14.992 1 98.81 94 ALA A O 1
ATOM 674 N N . LEU A 1 95 ? -1.354 -34.875 -16.516 1 98.75 95 LEU A N 1
ATOM 675 C CA . LEU A 1 95 ? -1.94 -36.156 -16.891 1 98.75 95 LEU A CA 1
ATOM 676 C C . LEU A 1 95 ? -0.89 -37.094 -17.516 1 98.75 95 LEU A C 1
ATOM 678 O O . LEU A 1 95 ? -0.841 -38.281 -17.219 1 98.75 95 LEU A O 1
ATOM 682 N N . VAL A 1 96 ? -0.059 -36.5 -18.391 1 98.94 96 VAL A N 1
ATOM 683 C CA . VAL A 1 96 ? 0.973 -37.25 -19.078 1 98.94 96 VAL A CA 1
ATOM 684 C C . VAL A 1 96 ? 2.008 -37.75 -18.078 1 98.94 96 VAL A C 1
ATOM 686 O O . VAL A 1 96 ? 2.428 -38.906 -18.125 1 98.94 96 VAL A O 1
ATOM 689 N N . ALA A 1 97 ? 2.447 -36.906 -17.156 1 98.94 97 ALA A N 1
ATOM 690 C CA . ALA A 1 97 ? 3.406 -37.312 -16.125 1 98.94 97 ALA A CA 1
ATOM 691 C C . ALA A 1 97 ? 2.852 -38.438 -15.273 1 98.94 97 ALA A C 1
ATOM 693 O O . ALA A 1 97 ? 3.557 -39.406 -14.984 1 98.94 97 ALA A O 1
ATOM 694 N N . ALA A 1 98 ? 1.587 -38.344 -14.852 1 98.75 98 ALA A N 1
ATOM 695 C CA . ALA A 1 98 ? 0.938 -39.438 -14.094 1 98.75 98 ALA A CA 1
ATOM 696 C C . ALA A 1 98 ? 0.9 -40.719 -14.898 1 98.75 98 ALA A C 1
ATOM 698 O O . ALA A 1 98 ? 1.144 -41.812 -14.359 1 98.75 98 ALA A O 1
ATOM 699 N N . GLY A 1 99 ? 0.581 -40.625 -16.156 1 98.75 99 GLY A N 1
ATOM 700 C CA . GLY A 1 99 ? 0.592 -41.781 -17.047 1 98.75 99 GLY A CA 1
ATOM 701 C C . GLY A 1 99 ? 1.953 -42.438 -17.141 1 98.75 99 GLY A C 1
ATOM 702 O O . GLY A 1 99 ? 2.049 -43.625 -17.422 1 98.75 99 GLY A O 1
ATOM 703 N N . ALA A 1 100 ? 2.973 -41.625 -16.953 1 98.75 100 ALA A N 1
ATOM 704 C CA . ALA A 1 100 ? 4.34 -42.156 -16.984 1 98.75 100 ALA A CA 1
ATOM 705 C C . ALA A 1 100 ? 4.719 -42.781 -15.641 1 98.75 100 ALA A C 1
ATOM 707 O O . ALA A 1 100 ? 5.859 -43.188 -15.445 1 98.75 100 ALA A O 1
ATOM 708 N N . GLY A 1 101 ? 3.795 -42.781 -14.695 1 98.38 101 GLY A N 1
ATOM 709 C CA . GLY A 1 101 ? 4.02 -43.438 -13.422 1 98.38 101 GLY A CA 1
ATOM 710 C C . GLY A 1 101 ? 4.484 -42.5 -12.328 1 98.38 101 GLY A C 1
ATOM 711 O O . GLY A 1 101 ? 4.934 -42.938 -11.273 1 98.38 101 GLY A O 1
ATOM 712 N N . ILE A 1 102 ? 4.453 -41.219 -12.508 1 98.62 102 ILE A N 1
ATOM 713 C CA . ILE A 1 102 ? 4.836 -40.219 -11.508 1 98.62 102 ILE A CA 1
ATOM 714 C C . ILE A 1 102 ? 3.605 -39.812 -10.719 1 98.62 102 ILE A C 1
ATOM 716 O O . ILE A 1 102 ? 2.717 -39.125 -11.25 1 98.62 102 ILE A O 1
ATOM 720 N N . PRO A 1 103 ? 3.477 -40.125 -9.438 1 98.5 103 PRO A N 1
ATOM 721 C CA . PRO A 1 103 ? 2.334 -39.656 -8.664 1 98.5 103 PRO A CA 1
ATOM 722 C C . PRO A 1 103 ? 2.156 -38.125 -8.75 1 98.5 103 PRO A C 1
ATOM 724 O O . PRO A 1 103 ? 3.113 -37.375 -8.547 1 98.5 103 PRO A O 1
ATOM 727 N N . THR A 1 104 ? 0.94 -37.688 -9.094 1 98.62 104 THR A N 1
ATOM 728 C CA . THR A 1 104 ? 0.72 -36.281 -9.422 1 98.62 104 THR A CA 1
ATOM 729 C C . THR A 1 104 ? -0.468 -35.719 -8.641 1 98.62 104 THR A C 1
ATOM 731 O O . THR A 1 104 ? -1.565 -36.281 -8.688 1 98.62 104 THR A O 1
ATOM 734 N N . ALA A 1 105 ? -0.28 -34.719 -7.863 1 97.88 105 ALA A N 1
ATOM 735 C CA . ALA A 1 105 ? -1.309 -33.906 -7.184 1 97.88 105 ALA A CA 1
ATOM 736 C C . ALA A 1 105 ? -1.442 -32.531 -7.809 1 97.88 105 ALA A C 1
ATOM 738 O O . ALA A 1 105 ? -0.802 -31.578 -7.359 1 97.88 105 ALA A O 1
ATOM 739 N N . LYS A 1 106 ? -2.299 -32.375 -8.789 1 97.94 106 LYS A N 1
ATOM 740 C CA . LYS A 1 106 ? -2.422 -31.156 -9.578 1 97.94 106 LYS A CA 1
ATOM 741 C C . LYS A 1 106 ? -3.314 -30.141 -8.875 1 97.94 106 LYS A C 1
ATOM 743 O O . LYS A 1 106 ? -4.488 -30.406 -8.609 1 97.94 106 LYS A O 1
ATOM 748 N N . HIS A 1 107 ? -2.766 -29.047 -8.523 1 97.31 107 HIS A N 1
ATOM 749 C CA . HIS A 1 107 ? -3.5 -27.906 -7.984 1 97.31 107 HIS A CA 1
ATOM 750 C C . HIS A 1 107 ? -3.936 -26.969 -9.102 1 97.31 107 HIS A C 1
ATOM 752 O O . HIS A 1 107 ? -3.246 -26.828 -10.117 1 97.31 107 HIS A O 1
ATOM 758 N N . GLY A 1 108 ? -5.098 -26.422 -8.953 1 95.69 108 GLY A N 1
ATOM 759 C CA . GLY A 1 108 ? -5.531 -25.516 -10.008 1 95.69 108 GLY A CA 1
ATOM 760 C C . GLY A 1 108 ? -6.805 -24.766 -9.664 1 95.69 108 GLY A C 1
ATOM 761 O O . GLY A 1 108 ? -7.367 -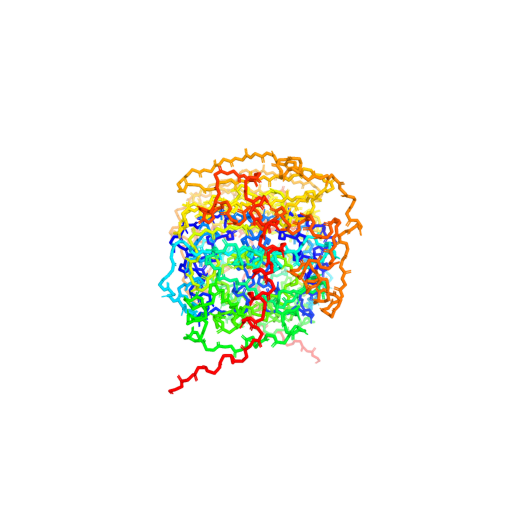24.953 -8.586 1 95.69 108 GLY A O 1
ATOM 762 N N . ASN A 1 109 ? -7.148 -23.922 -10.586 1 94.12 109 ASN A N 1
ATOM 763 C CA . ASN A 1 109 ? -8.281 -23.031 -10.43 1 94.12 109 ASN A CA 1
ATOM 764 C C . ASN A 1 109 ? -8.938 -22.703 -11.766 1 94.12 109 ASN A C 1
ATOM 766 O O . ASN A 1 109 ? -8.461 -23.141 -12.82 1 94.12 109 ASN A O 1
ATOM 770 N N . TYR A 1 110 ? -10.102 -22.078 -11.641 1 92.44 110 TYR A N 1
ATOM 771 C CA . TYR A 1 110 ? -10.68 -21.453 -12.828 1 92.44 110 TYR A CA 1
ATOM 772 C C . TYR A 1 110 ? -9.797 -20.312 -13.328 1 92.44 110 TYR A C 1
ATOM 774 O O . TYR A 1 110 ? -8.969 -19.797 -12.586 1 92.44 110 TYR A O 1
ATOM 782 N N . SER A 1 111 ? -10.008 -20.062 -14.594 1 86.69 111 SER A N 1
ATOM 783 C CA . SER A 1 111 ? -9.203 -18.984 -15.172 1 86.69 111 SER A CA 1
ATOM 784 C C . SER A 1 111 ? -9.625 -17.625 -14.633 1 86.69 111 SER A C 1
ATOM 786 O O . SER A 1 111 ? -10.82 -17.359 -14.445 1 86.69 111 SER A O 1
ATOM 788 N N . VAL A 1 112 ? -8.609 -16.797 -14.438 1 74.25 112 VAL A N 1
ATOM 789 C CA . VAL A 1 112 ? -8.852 -15.391 -14.109 1 74.25 112 VAL A CA 1
ATOM 790 C C . VAL A 1 112 ? -8.484 -14.508 -15.297 1 74.25 112 VAL A C 1
ATOM 792 O O . VAL A 1 112 ? -9.164 -13.516 -15.57 1 74.25 112 VAL A O 1
ATOM 795 N N . SER A 1 113 ? -7.434 -14.906 -16.062 1 69.62 113 SER A N 1
ATOM 796 C CA . SER A 1 113 ? -6.93 -14.039 -17.125 1 69.62 113 SER A CA 1
ATOM 797 C C . SER A 1 113 ? -6.867 -14.773 -18.453 1 69.62 113 SER A C 1
ATOM 799 O O . SER A 1 113 ? -6.801 -14.148 -19.516 1 69.62 113 SER A O 1
ATOM 801 N N . SER A 1 114 ? -6.883 -16.156 -18.453 1 75.62 114 SER A N 1
ATOM 802 C CA . SER A 1 114 ? -6.82 -16.938 -19.688 1 75.62 114 SER A CA 1
ATOM 803 C C . SER A 1 114 ? -8.211 -17.375 -20.141 1 75.62 114 SER A C 1
ATOM 805 O O . SER A 1 114 ? -9.195 -17.188 -19.422 1 75.62 114 SER A O 1
ATOM 807 N N . ALA A 1 115 ? -8.172 -17.953 -21.297 1 80.44 115 ALA A N 1
ATOM 808 C CA . ALA A 1 115 ? -9.445 -18.406 -21.859 1 80.44 115 ALA A CA 1
ATOM 809 C C . ALA A 1 115 ? -9.922 -19.688 -21.156 1 80.44 115 ALA A C 1
ATOM 811 O O . ALA A 1 115 ? -11.117 -19.969 -21.125 1 80.44 115 ALA A O 1
ATOM 812 N N . SER A 1 116 ? -8.961 -20.344 -20.578 1 89.44 116 SER A N 1
ATOM 813 C CA . SER A 1 116 ? -9.312 -21.609 -19.922 1 89.44 116 SER A CA 1
ATOM 814 C C . SER A 1 116 ? -8.289 -21.969 -18.844 1 89.44 116 SER A C 1
ATOM 816 O O . SER A 1 116 ? -7.113 -22.188 -19.156 1 89.44 116 SER A O 1
ATOM 818 N N . GLY A 1 117 ? -8.781 -22.109 -17.625 1 93.69 117 GLY A N 1
ATOM 819 C CA . GLY A 1 117 ? -7.934 -22.594 -16.547 1 93.69 117 GLY A CA 1
ATOM 820 C C . GLY A 1 117 ? -7.996 -24.109 -16.391 1 93.69 117 GLY A C 1
ATOM 821 O O . GLY A 1 117 ? -8.672 -24.797 -17.156 1 93.69 117 GLY A O 1
ATOM 822 N N . SER A 1 118 ? -7.27 -24.609 -15.43 1 96.19 118 SER A N 1
ATOM 823 C CA . SER A 1 118 ? -7.234 -26.047 -15.172 1 96.19 118 SER A CA 1
ATOM 824 C C . SER A 1 118 ? -8.617 -26.578 -14.812 1 96.19 118 SER A C 1
ATOM 826 O O . SER A 1 118 ? -9.047 -27.609 -15.336 1 96.19 118 SER A O 1
ATOM 828 N N . SER A 1 119 ? -9.359 -25.812 -13.969 1 96 119 SER A N 1
ATOM 829 C CA . SER A 1 119 ? -10.688 -26.25 -13.539 1 96 119 SER A CA 1
ATOM 830 C C . SER A 1 119 ? -11.688 -26.172 -14.688 1 96 119 SER A C 1
ATOM 832 O O . SER A 1 119 ? -12.602 -27 -14.781 1 96 119 SER A O 1
ATOM 834 N N . ASP A 1 120 ? -11.516 -25.203 -15.586 1 96.31 120 ASP A N 1
ATOM 835 C CA . ASP A 1 120 ? -12.398 -25.078 -16.734 1 96.31 120 ASP A CA 1
ATOM 836 C C . ASP A 1 120 ? -12.273 -26.281 -17.672 1 96.31 120 ASP A C 1
ATOM 838 O O . ASP A 1 120 ? -13.273 -26.875 -18.062 1 96.31 120 ASP A O 1
ATOM 842 N N . VAL A 1 121 ? -11.078 -26.641 -18.016 1 97.25 121 VAL A N 1
ATOM 843 C CA . VAL A 1 121 ? -10.828 -27.703 -18.984 1 97.25 121 VAL A CA 1
ATOM 844 C C . VAL A 1 121 ? -11.227 -29.047 -18.391 1 97.25 121 VAL A C 1
ATOM 846 O O . VAL A 1 121 ? -11.82 -29.891 -19.078 1 97.25 121 VAL A O 1
ATOM 849 N N . LEU A 1 122 ? -10.906 -29.25 -17.094 1 97.25 122 LEU A N 1
ATOM 850 C CA . LEU A 1 122 ? -11.234 -30.516 -16.453 1 97.25 122 LEU A CA 1
ATOM 851 C C . LEU A 1 122 ? -12.742 -30.672 -16.297 1 97.25 122 LEU A C 1
ATOM 853 O O . LEU A 1 122 ? -13.281 -31.766 -16.453 1 97.25 122 LEU A O 1
ATOM 857 N N . ASP A 1 123 ? -13.398 -29.578 -15.977 1 96.06 123 ASP A N 1
ATOM 858 C CA . ASP A 1 123 ? -14.859 -29.594 -15.922 1 96.06 123 ASP A CA 1
ATOM 859 C C . ASP A 1 123 ? -15.453 -29.953 -17.281 1 96.06 123 ASP A C 1
ATOM 861 O O . ASP A 1 123 ? -16.375 -30.781 -17.344 1 96.06 123 ASP A O 1
ATOM 865 N N . ALA A 1 124 ? -14.961 -29.391 -18.344 1 97 124 ALA A N 1
ATOM 866 C CA . ALA A 1 124 ? -15.422 -29.656 -19.703 1 97 124 ALA A CA 1
ATOM 867 C C . ALA A 1 124 ? -15.195 -31.109 -20.094 1 97 124 ALA A C 1
ATOM 869 O O . ALA A 1 124 ? -15.922 -31.672 -20.922 1 97 124 ALA A O 1
ATOM 870 N N . LEU A 1 125 ? -14.172 -31.766 -19.469 1 97.44 125 LEU A N 1
ATOM 871 C CA . LEU A 1 125 ? -13.836 -33.156 -19.75 1 97.44 125 LEU A CA 1
ATOM 872 C C . LEU A 1 125 ? -14.68 -34.094 -18.891 1 97.44 125 LEU A C 1
ATOM 874 O O . LEU A 1 125 ? -14.617 -35.312 -19.062 1 97.44 125 LEU A O 1
ATOM 878 N N . GLY A 1 126 ? -15.391 -33.5 -17.891 1 94.44 126 GLY A N 1
ATOM 879 C CA . GLY A 1 126 ? -16.281 -34.281 -17.078 1 94.44 126 GLY A CA 1
ATOM 880 C C . GLY A 1 126 ? -15.688 -34.688 -15.734 1 94.44 126 GLY A C 1
ATOM 881 O O . GLY A 1 126 ? -16.219 -35.562 -15.047 1 94.44 126 GLY A O 1
ATOM 882 N N . VAL A 1 127 ? -14.594 -34.094 -15.375 1 94.31 127 VAL A N 1
ATOM 883 C CA . VAL A 1 127 ? -13.984 -34.375 -14.078 1 94.31 127 VAL A CA 1
ATOM 884 C C . VAL A 1 127 ? -14.789 -33.688 -12.969 1 94.31 127 VAL A C 1
ATOM 886 O O . VAL A 1 127 ? -15.141 -32.5 -13.094 1 94.31 127 VAL A O 1
ATOM 889 N N . GLU A 1 128 ? -15.148 -34.375 -11.883 1 91 128 GLU A N 1
ATOM 890 C CA . GLU A 1 128 ? -15.789 -33.75 -10.727 1 91 128 GLU A CA 1
ATOM 891 C C . GLU A 1 128 ? -14.797 -32.938 -9.906 1 91 128 GLU A C 1
ATOM 893 O O . GLU A 1 128 ? -13.898 -33.5 -9.273 1 91 128 GLU A O 1
ATOM 898 N N . LEU A 1 129 ? -15.031 -31.656 -9.828 1 89.56 129 LEU A N 1
ATOM 899 C CA . LEU A 1 129 ? -14.078 -30.766 -9.195 1 89.56 129 LEU A CA 1
ATOM 900 C C . LEU A 1 129 ? -14.297 -30.719 -7.684 1 89.56 129 LEU A C 1
ATOM 902 O O . LEU A 1 129 ? -13.336 -30.578 -6.918 1 89.56 129 LEU A O 1
ATOM 906 N N . ALA A 1 130 ? -15.609 -30.656 -7.266 1 77.31 130 ALA A N 1
ATOM 907 C CA . ALA A 1 130 ? -15.938 -30.609 -5.844 1 77.31 130 ALA A CA 1
ATOM 908 C C . ALA A 1 130 ? -15.805 -31.984 -5.195 1 77.31 130 ALA A C 1
ATOM 910 O O . ALA A 1 130 ? -16.766 -32.75 -5.172 1 77.31 130 ALA A O 1
ATOM 911 N N . THR A 1 131 ? -14.57 -32.281 -4.918 1 78.38 131 THR A N 1
ATOM 912 C CA . THR A 1 131 ? -14.328 -33.625 -4.355 1 78.38 131 THR A CA 1
ATOM 913 C C . THR A 1 131 ? -13.836 -33.5 -2.914 1 78.38 131 THR A C 1
ATOM 915 O O . THR A 1 131 ? -13.188 -32.531 -2.543 1 78.38 131 THR A O 1
ATOM 918 N N . ASP A 1 132 ? -14.305 -34.469 -2.113 1 89.75 132 ASP A N 1
ATOM 919 C CA . ASP A 1 132 ? -13.836 -34.625 -0.741 1 89.75 132 ASP A CA 1
ATOM 920 C C . ASP A 1 132 ? -12.336 -34.906 -0.704 1 89.75 132 ASP A C 1
ATOM 922 O O . ASP A 1 132 ? -11.812 -35.656 -1.543 1 89.75 132 ASP A O 1
ATOM 926 N N . PRO A 1 133 ? -11.617 -34.219 0.193 1 93.69 133 PRO A N 1
ATOM 927 C CA . PRO A 1 133 ? -10.18 -34.469 0.321 1 93.69 133 PRO A CA 1
ATOM 928 C C . PRO A 1 133 ? -9.82 -35.938 0.388 1 93.69 133 PRO A C 1
ATOM 930 O O . PRO A 1 133 ? -8.836 -36.375 -0.215 1 93.69 133 PRO A O 1
ATOM 933 N N . ALA A 1 134 ? -10.602 -36.688 1.072 1 93.5 134 ALA A N 1
ATOM 934 C CA . ALA A 1 134 ? -10.352 -38.125 1.19 1 93.5 134 ALA A CA 1
ATOM 935 C C . ALA A 1 134 ? -10.43 -38.812 -0.17 1 93.5 134 ALA A C 1
ATOM 937 O O . ALA A 1 134 ? -9.68 -39.75 -0.446 1 93.5 134 ALA A O 1
ATOM 938 N N . ALA A 1 135 ? -11.328 -38.375 -0.941 1 92.38 135 ALA A N 1
ATOM 939 C CA . ALA A 1 135 ? -11.477 -38.938 -2.281 1 92.38 135 ALA A CA 1
ATOM 940 C C . ALA A 1 135 ? -10.273 -38.594 -3.158 1 92.38 135 ALA A C 1
ATOM 942 O O . ALA A 1 135 ? -9.828 -39.438 -3.961 1 92.38 135 ALA A O 1
ATOM 943 N N . VAL A 1 136 ? -9.75 -37.438 -3.041 1 94.62 136 VAL A N 1
ATOM 944 C CA . VAL A 1 136 ? -8.578 -37 -3.799 1 94.62 136 VAL A CA 1
ATOM 945 C C . VAL A 1 136 ? -7.371 -37.844 -3.406 1 94.62 136 VAL A C 1
ATOM 947 O O . VAL A 1 136 ? -6.621 -38.312 -4.27 1 94.62 136 VAL A O 1
ATOM 950 N N . GLU A 1 137 ? -7.238 -38.031 -2.111 1 94.81 137 GLU A N 1
ATOM 951 C CA . GLU A 1 137 ? -6.145 -38.844 -1.587 1 94.81 137 GLU A CA 1
ATOM 952 C C . GLU A 1 137 ? -6.191 -40.25 -2.15 1 94.81 137 GLU A C 1
ATOM 954 O O . GLU A 1 137 ? -5.18 -40.781 -2.639 1 94.81 137 GLU A O 1
ATOM 959 N N . ALA A 1 138 ? -7.34 -40.812 -2.084 1 93.19 138 ALA A N 1
ATOM 960 C CA . ALA A 1 138 ? -7.52 -42.156 -2.57 1 93.19 138 ALA A CA 1
ATOM 961 C C . ALA A 1 138 ? -7.219 -42.281 -4.062 1 93.19 138 ALA A C 1
ATOM 963 O O . ALA A 1 138 ? -6.633 -43.25 -4.523 1 93.19 138 ALA A O 1
ATOM 964 N N . ARG A 1 139 ? -7.59 -41.281 -4.789 1 94.12 139 ARG A N 1
ATOM 965 C CA . ARG A 1 139 ? -7.359 -41.281 -6.23 1 94.12 139 ARG A CA 1
ATOM 966 C C . ARG A 1 139 ? -5.871 -41.188 -6.547 1 94.12 139 ARG A C 1
ATOM 968 O O . ARG A 1 139 ? -5.395 -41.875 -7.473 1 94.12 139 ARG A O 1
ATOM 975 N N . ILE A 1 140 ? -5.188 -40.375 -5.805 1 96.25 140 ILE A N 1
ATOM 976 C CA . ILE A 1 140 ? -3.75 -40.281 -6.02 1 96.25 140 ILE A CA 1
ATOM 977 C C . ILE A 1 140 ? -3.084 -41.625 -5.738 1 96.25 140 ILE A C 1
ATOM 979 O O . ILE A 1 140 ? -2.248 -42.094 -6.52 1 96.25 140 ILE A O 1
ATOM 983 N N . GLU A 1 141 ? -3.49 -42.281 -4.707 1 96.19 141 GLU A N 1
ATOM 984 C CA . GLU A 1 141 ? -2.879 -43.562 -4.293 1 96.19 141 GLU A CA 1
ATOM 985 C C . GLU A 1 141 ? -3.223 -44.688 -5.262 1 96.19 141 GLU A C 1
ATOM 987 O O . GLU A 1 141 ? -2.385 -45.531 -5.547 1 96.19 141 GLU A O 1
ATOM 992 N N . THR A 1 142 ? -4.426 -44.625 -5.793 1 94.75 142 THR A N 1
ATOM 993 C CA . THR A 1 142 ? -4.906 -45.75 -6.609 1 94.75 142 THR A CA 1
ATOM 994 C C . THR A 1 142 ? -4.617 -45.5 -8.086 1 94.75 142 THR A C 1
ATOM 996 O O . THR A 1 142 ? -4.172 -46.375 -8.797 1 94.75 142 THR A O 1
ATOM 999 N N . ASP A 1 143 ? -4.855 -44.25 -8.523 1 94.38 143 ASP A N 1
ATOM 1000 C CA . ASP A 1 143 ? -4.824 -43.938 -9.953 1 94.38 143 ASP A CA 1
ATOM 1001 C C . ASP A 1 143 ? -3.58 -43.156 -10.32 1 94.38 143 ASP A C 1
ATOM 1003 O O . ASP A 1 143 ? -3.295 -42.938 -11.5 1 94.38 143 ASP A O 1
ATOM 1007 N N . GLY A 1 144 ? -2.914 -42.656 -9.305 1 96.44 144 GLY A N 1
ATOM 1008 C CA . GLY A 1 144 ? -1.659 -41.969 -9.547 1 96.44 144 GLY A CA 1
ATOM 1009 C C . GLY A 1 144 ? -1.835 -40.469 -9.773 1 96.44 144 GLY A C 1
ATOM 1010 O O . GLY A 1 144 ? -0.855 -39.75 -9.961 1 96.44 144 GLY A O 1
ATOM 1011 N N . ILE A 1 145 ? -3.154 -40 -9.758 1 97.19 145 ILE A N 1
ATOM 1012 C CA . ILE A 1 145 ? -3.377 -38.562 -9.992 1 97.19 145 ILE A CA 1
ATOM 1013 C C . ILE A 1 145 ? -4.586 -38.094 -9.188 1 97.19 145 ILE A C 1
ATOM 1015 O O . ILE A 1 145 ? -5.559 -38.844 -9.023 1 97.19 145 ILE A O 1
ATOM 1019 N N . GLY A 1 146 ? -4.461 -36.969 -8.656 1 96.12 146 GLY A N 1
ATOM 1020 C CA . GLY A 1 146 ? -5.566 -36.25 -8.039 1 96.12 146 GLY A CA 1
ATOM 1021 C C . GLY A 1 146 ? -5.574 -34.781 -8.383 1 96.12 146 GLY A C 1
ATOM 1022 O O . GLY A 1 146 ? -4.523 -34.188 -8.625 1 96.12 146 GLY A O 1
ATOM 1023 N N . TYR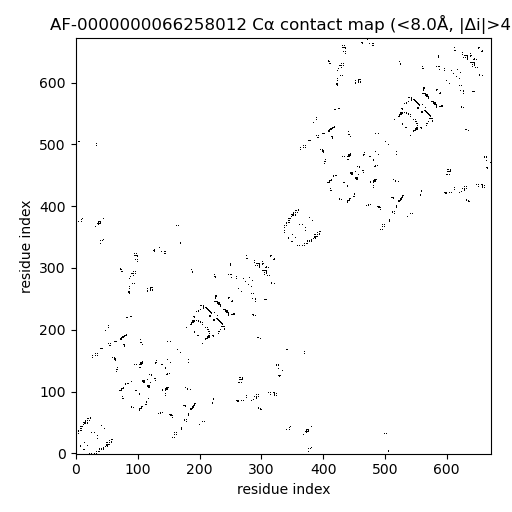 A 1 147 ? -6.781 -34.219 -8.445 1 96.94 147 TYR A N 1
ATOM 1024 C CA . TYR A 1 147 ? -6.949 -32.781 -8.711 1 96.94 147 TYR A CA 1
ATOM 1025 C C . TYR A 1 147 ? -7.535 -32.062 -7.496 1 96.94 147 TYR A C 1
ATOM 1027 O O . TYR A 1 147 ? -8.508 -32.531 -6.898 1 96.94 147 TYR A O 1
ATOM 1035 N N . MET A 1 148 ? -6.91 -31 -7.176 1 96.94 148 MET A N 1
ATOM 1036 C CA . MET A 1 148 ? -7.379 -30.188 -6.062 1 96.94 148 MET A CA 1
ATOM 1037 C C . MET A 1 148 ? -7.797 -28.797 -6.551 1 96.94 148 MET A C 1
ATOM 1039 O O . MET A 1 148 ? -6.945 -27.953 -6.805 1 96.94 148 MET A O 1
ATOM 1043 N N . HIS A 1 149 ? -9.094 -28.672 -6.602 1 95.75 149 HIS A N 1
ATOM 1044 C CA . HIS A 1 149 ? -9.703 -27.391 -6.98 1 95.75 149 HIS A CA 1
ATOM 1045 C C . HIS A 1 149 ? -9.508 -26.344 -5.898 1 95.75 149 HIS A C 1
ATOM 1047 O O . HIS A 1 149 ? -10.016 -26.484 -4.785 1 95.75 149 HIS A O 1
ATOM 1053 N N . ALA A 1 150 ? -8.852 -25.297 -6.207 1 95.06 150 ALA A N 1
ATOM 1054 C CA . ALA A 1 150 ? -8.312 -24.359 -5.23 1 95.06 150 ALA A CA 1
ATOM 1055 C C . ALA A 1 150 ? -9.406 -23.859 -4.293 1 95.06 150 ALA A C 1
ATOM 1057 O O . ALA A 1 150 ? -9.234 -23.875 -3.07 1 95.06 150 ALA A O 1
ATOM 1058 N N . PRO A 1 151 ? -10.625 -23.438 -4.766 1 93.12 151 PRO A N 1
ATOM 1059 C CA . PRO A 1 151 ? -11.641 -22.891 -3.859 1 93.12 151 PRO A CA 1
ATOM 1060 C C . PRO A 1 151 ? -12.086 -23.906 -2.801 1 93.12 151 PRO A C 1
ATOM 1062 O O . PRO A 1 151 ? -12.477 -23.516 -1.698 1 93.12 151 PRO A O 1
ATOM 1065 N N . ALA A 1 152 ? -11.992 -25.141 -3.078 1 93.88 152 ALA A N 1
ATOM 1066 C CA . ALA A 1 152 ? -12.453 -26.172 -2.15 1 93.88 152 ALA A CA 1
ATOM 1067 C C . ALA A 1 152 ? -11.414 -26.422 -1.06 1 93.88 152 ALA A C 1
ATOM 1069 O O . ALA A 1 152 ? -11.742 -26.953 0.004 1 93.88 152 ALA A O 1
ATOM 1070 N N . PHE A 1 153 ? -10.188 -26.031 -1.264 1 96.56 153 PHE A N 1
ATOM 1071 C CA . PHE A 1 153 ? -9.125 -26.453 -0.358 1 96.56 153 PHE A CA 1
ATOM 1072 C C . PHE A 1 153 ? -8.531 -25.266 0.376 1 96.56 153 PHE A C 1
ATOM 1074 O O . PHE A 1 153 ? -7.742 -25.422 1.307 1 96.56 153 PHE A O 1
ATOM 1081 N N . HIS A 1 154 ? -8.891 -24.062 -0.029 1 96.19 154 HIS A N 1
ATOM 1082 C CA . HIS A 1 154 ? -8.352 -22.844 0.589 1 96.19 154 HIS A CA 1
ATOM 1083 C C . HIS A 1 154 ? -9.469 -21.938 1.097 1 96.19 154 HIS A C 1
ATOM 1085 O O . HIS A 1 154 ? -9.656 -20.844 0.581 1 96.19 154 HIS A O 1
ATOM 1091 N N . PRO A 1 155 ? -10.141 -22.312 2.148 1 94.75 155 PRO A N 1
ATOM 1092 C CA . PRO A 1 155 ? -11.25 -21.516 2.658 1 94.75 155 PRO A CA 1
ATOM 1093 C C . PRO A 1 155 ? -10.812 -20.125 3.125 1 94.75 155 PRO A C 1
ATOM 1095 O O . PRO A 1 155 ? -11.594 -19.172 3.061 1 94.75 155 PRO A O 1
ATOM 1098 N N . GLY A 1 156 ? -9.57 -19.969 3.617 1 94.81 156 GLY A N 1
ATOM 1099 C CA . GLY A 1 156 ? -9.047 -18.688 4.074 1 94.81 156 GLY A CA 1
ATOM 1100 C C . GLY A 1 156 ? -9.07 -17.625 3.002 1 94.81 156 GLY A C 1
ATOM 1101 O O . GLY A 1 156 ? -9.141 -16.422 3.311 1 94.81 156 GLY A O 1
ATOM 1102 N N . MET A 1 157 ? -9.109 -18.047 1.767 1 95.75 157 MET A N 1
ATOM 1103 C CA . MET A 1 157 ? -9.047 -17.109 0.645 1 95.75 157 MET A CA 1
ATOM 1104 C C . MET A 1 157 ? -10.32 -16.281 0.554 1 95.75 157 MET A C 1
ATOM 1106 O O . MET A 1 157 ? -10.352 -15.25 -0.12 1 95.75 157 MET A O 1
ATOM 1110 N N . GLU A 1 158 ? -11.367 -16.688 1.216 1 95.38 158 GLU A N 1
ATOM 1111 C CA . GLU A 1 158 ? -12.602 -15.906 1.242 1 95.38 158 GLU A CA 1
ATOM 1112 C C . GLU A 1 158 ? -12.352 -14.492 1.741 1 95.38 158 GLU A C 1
ATOM 1114 O O . GLU A 1 158 ? -12.992 -13.539 1.284 1 95.38 158 GLU A O 1
ATOM 1119 N N . ALA A 1 159 ? -11.391 -14.328 2.604 1 96.12 159 ALA A N 1
ATOM 1120 C CA . ALA A 1 159 ? -11.078 -13.047 3.227 1 96.12 159 ALA A CA 1
ATOM 1121 C C . ALA A 1 159 ? -10.539 -12.055 2.197 1 96.12 159 ALA A C 1
ATOM 1123 O O . ALA A 1 159 ? -10.68 -10.836 2.367 1 96.12 159 ALA A O 1
ATOM 1124 N N . VAL A 1 160 ? -9.969 -12.555 1.104 1 97.5 160 VAL A N 1
ATOM 1125 C CA . VAL A 1 160 ? -9.234 -11.641 0.235 1 97.5 160 VAL A CA 1
ATOM 1126 C C . VAL A 1 160 ? -9.93 -11.547 -1.118 1 97.5 160 VAL A C 1
ATOM 1128 O O . VAL A 1 160 ? -9.547 -10.734 -1.966 1 97.5 160 VAL A O 1
ATOM 1131 N N . ILE A 1 161 ? -10.984 -12.328 -1.342 1 96.12 161 ILE A N 1
ATOM 1132 C CA . ILE A 1 161 ? -11.664 -12.32 -2.629 1 96.12 161 ILE A CA 1
ATOM 1133 C C . ILE A 1 161 ? -12.148 -10.906 -2.949 1 96.12 161 ILE A C 1
ATOM 1135 O O . ILE A 1 161 ? -11.859 -10.375 -4.023 1 96.12 161 ILE A O 1
ATOM 1139 N N . GLY A 1 162 ? -12.883 -10.273 -2.068 1 97 162 GLY A N 1
ATOM 1140 C CA . GLY A 1 162 ? -13.391 -8.922 -2.248 1 97 162 GLY A CA 1
ATOM 1141 C C . GLY A 1 162 ? -12.289 -7.902 -2.473 1 97 162 GLY A C 1
ATOM 1142 O O . GLY A 1 162 ? -12.25 -7.242 -3.514 1 97 162 GLY A O 1
ATOM 1143 N N . PRO A 1 163 ? -11.328 -7.801 -1.54 1 98.31 163 PRO A N 1
ATOM 1144 C CA . PRO A 1 163 ? -10.227 -6.844 -1.674 1 98.31 163 PRO A CA 1
ATOM 1145 C C . PRO A 1 163 ? -9.445 -7.023 -2.973 1 98.31 163 PRO A C 1
ATOM 1147 O O . PRO A 1 163 ? -9.109 -6.039 -3.635 1 98.31 163 PRO A O 1
ATOM 1150 N N . ARG A 1 164 ? -9.156 -8.242 -3.307 1 97.5 164 ARG A N 1
ATOM 1151 C CA . ARG A 1 164 ? -8.391 -8.469 -4.531 1 97.5 164 ARG A CA 1
ATOM 1152 C C . ARG A 1 164 ? -9.188 -8.023 -5.758 1 97.5 164 ARG A C 1
ATOM 1154 O O . ARG A 1 164 ? -8.617 -7.469 -6.699 1 97.5 164 ARG A O 1
ATOM 1161 N N . ARG A 1 165 ? -10.445 -8.297 -5.773 1 96.31 165 ARG A N 1
ATOM 1162 C CA . ARG A 1 165 ? -11.297 -7.84 -6.863 1 96.31 165 ARG A CA 1
ATOM 1163 C C . ARG A 1 165 ? -11.305 -6.316 -6.949 1 96.31 165 ARG A C 1
ATOM 1165 O O . ARG A 1 165 ? -11.18 -5.75 -8.039 1 96.31 165 ARG A O 1
ATOM 1172 N N . ASP A 1 166 ? -11.445 -5.691 -5.812 1 97.75 166 ASP A N 1
ATOM 1173 C CA . ASP A 1 166 ? -11.477 -4.234 -5.754 1 97.75 166 ASP A CA 1
ATOM 1174 C C . ASP A 1 166 ? -10.172 -3.637 -6.285 1 97.75 166 ASP A C 1
ATOM 1176 O O . ASP A 1 166 ? -10.188 -2.646 -7.02 1 97.75 166 ASP A O 1
ATOM 1180 N N . LEU A 1 167 ? -9.055 -4.18 -5.875 1 97.69 167 LEU A N 1
ATOM 1181 C CA . LEU A 1 167 ? -7.75 -3.654 -6.273 1 97.69 167 LEU A CA 1
ATOM 1182 C C . LEU A 1 167 ? -7.531 -3.828 -7.77 1 97.69 167 LEU A C 1
ATOM 1184 O O . LEU A 1 167 ? -7.039 -2.916 -8.438 1 97.69 167 LEU A O 1
ATOM 1188 N N . GLY A 1 168 ? -7.852 -5.02 -8.25 1 94.81 168 GLY A N 1
ATOM 1189 C CA . GLY A 1 168 ? -7.758 -5.289 -9.672 1 94.81 168 GLY A CA 1
ATOM 1190 C C . GLY A 1 168 ? -6.328 -5.277 -10.188 1 94.81 168 GLY A C 1
ATOM 1191 O O . GLY A 1 168 ? -6.09 -4.98 -11.359 1 94.81 168 GLY A O 1
ATOM 1192 N N . VAL A 1 169 ? -5.328 -5.434 -9.281 1 95 169 VAL A N 1
ATOM 1193 C CA . VAL A 1 169 ? -3.92 -5.445 -9.656 1 95 169 VAL A CA 1
ATOM 1194 C C . VAL A 1 169 ? -3.244 -6.695 -9.102 1 95 169 VAL A C 1
ATOM 1196 O O . VAL A 1 169 ? -3.799 -7.375 -8.234 1 95 169 VAL A O 1
ATOM 1199 N N . ARG A 1 170 ? -2.107 -7.023 -9.578 1 94.88 170 ARG A N 1
ATOM 1200 C CA . ARG A 1 170 ? -1.345 -8.156 -9.07 1 94.88 170 ARG A CA 1
ATOM 1201 C C . ARG A 1 170 ? -0.794 -7.867 -7.676 1 94.88 170 ARG A C 1
ATOM 1203 O O . ARG A 1 170 ? -0.37 -6.746 -7.391 1 94.88 170 ARG A O 1
ATOM 1210 N N . THR A 1 171 ? -0.877 -8.797 -6.848 1 97.31 171 THR A N 1
ATOM 1211 C CA . THR A 1 171 ? -0.344 -8.773 -5.488 1 97.31 171 THR A CA 1
ATOM 1212 C C . THR A 1 171 ? 0.436 -10.047 -5.188 1 97.31 171 THR A C 1
ATOM 1214 O O . THR A 1 171 ? 0.607 -10.898 -6.062 1 97.31 171 THR A O 1
ATOM 1217 N N . ILE A 1 172 ? 0.863 -10.18 -3.967 1 98.38 172 ILE A N 1
ATOM 1218 C CA . ILE A 1 172 ? 1.606 -11.359 -3.539 1 98.38 172 ILE A CA 1
ATOM 1219 C C . ILE A 1 172 ? 0.758 -12.609 -3.754 1 98.38 172 ILE A C 1
ATOM 1221 O O . ILE A 1 172 ? 1.29 -13.695 -4.004 1 98.38 172 ILE A O 1
ATOM 1225 N N . PHE A 1 173 ? -0.57 -12.453 -3.756 1 97.62 173 PHE A N 1
ATOM 1226 C CA . PHE A 1 173 ? -1.466 -13.602 -3.875 1 97.62 173 PHE A CA 1
ATOM 1227 C C . PHE A 1 173 ? -1.432 -14.164 -5.289 1 97.62 173 PHE A C 1
ATOM 1229 O O . PHE A 1 173 ? -1.858 -15.297 -5.52 1 97.62 173 PHE A O 1
ATOM 1236 N N . ASN A 1 174 ? -0.933 -13.398 -6.246 1 95.5 174 ASN A N 1
ATOM 1237 C CA . ASN A 1 174 ? -0.779 -13.891 -7.613 1 95.5 174 ASN A CA 1
ATOM 1238 C C . ASN A 1 174 ? 0.409 -14.836 -7.734 1 95.5 174 ASN A C 1
ATOM 1240 O O . ASN A 1 174 ? 0.562 -15.523 -8.75 1 95.5 174 ASN A O 1
ATOM 1244 N N . LEU A 1 175 ? 1.237 -14.898 -6.699 1 97.25 175 LEU A N 1
ATOM 1245 C CA . LEU A 1 175 ? 2.443 -15.719 -6.727 1 97.25 175 LEU A CA 1
ATOM 1246 C C . LEU A 1 175 ? 2.244 -17 -5.922 1 97.25 175 LEU A C 1
ATOM 1248 O O . LEU A 1 175 ? 3.041 -17.938 -6.031 1 97.25 175 LEU A O 1
ATOM 1252 N N . LEU A 1 176 ? 1.188 -17.062 -5.152 1 97.75 176 LEU A N 1
ATOM 1253 C CA . LEU A 1 176 ? 1.139 -18.031 -4.074 1 97.75 176 LEU A CA 1
ATOM 1254 C C . LEU A 1 176 ? 0.474 -19.328 -4.543 1 97.75 176 LEU A C 1
ATOM 1256 O O . LEU A 1 176 ? 0.681 -20.391 -3.951 1 97.75 176 LEU A O 1
ATOM 1260 N N . GLY A 1 177 ? -0.342 -19.281 -5.559 1 95.38 177 GLY A N 1
ATOM 1261 C CA . GLY A 1 177 ? -1.089 -20.438 -6.02 1 95.38 177 GLY A CA 1
ATOM 1262 C C . GLY A 1 177 ? -0.244 -21.688 -6.117 1 95.38 177 GLY A C 1
ATOM 1263 O O . GLY A 1 177 ? -0.486 -22.672 -5.398 1 95.38 177 GLY A O 1
ATOM 1264 N N . PRO A 1 178 ? 0.788 -21.625 -6.891 1 96.62 178 PRO A N 1
ATOM 1265 C CA . PRO A 1 178 ? 1.618 -22.812 -7.105 1 96.62 178 PRO A CA 1
ATOM 1266 C C . PRO A 1 178 ? 2.385 -23.219 -5.852 1 96.62 178 PRO A C 1
ATOM 1268 O O . PRO A 1 178 ? 2.896 -24.344 -5.781 1 96.62 178 PRO A O 1
ATOM 1271 N N . LEU A 1 179 ? 2.482 -22.375 -4.883 1 97.88 179 LEU A N 1
ATOM 1272 C CA . LEU A 1 179 ? 3.297 -22.641 -3.705 1 97.88 179 LEU A CA 1
ATOM 1273 C C . LEU A 1 179 ? 2.445 -23.219 -2.578 1 97.88 179 LEU A C 1
ATOM 1275 O O . LEU A 1 179 ? 2.969 -23.594 -1.524 1 97.88 179 LEU A O 1
ATOM 1279 N N . THR A 1 180 ? 1.144 -23.391 -2.812 1 97.69 180 THR A N 1
ATOM 1280 C CA . THR A 1 180 ? 0.254 -23.719 -1.701 1 97.69 180 THR A CA 1
ATOM 1281 C C . THR A 1 180 ? -0.493 -25.016 -1.966 1 97.69 180 THR A C 1
ATOM 1283 O O . THR A 1 180 ? -1.61 -25.203 -1.48 1 97.69 180 THR A O 1
ATOM 1286 N N . ASN A 1 181 ? 0.085 -25.891 -2.754 1 97.56 181 ASN A N 1
ATOM 1287 C CA . ASN A 1 181 ? -0.519 -27.188 -3.045 1 97.56 181 ASN A CA 1
ATOM 1288 C C . ASN A 1 181 ? -0.969 -27.906 -1.77 1 97.56 181 ASN A C 1
ATOM 1290 O O . ASN A 1 181 ? -0.153 -28.188 -0.893 1 97.56 181 ASN A O 1
ATOM 1294 N N . PRO A 1 182 ? -2.248 -28.297 -1.665 1 97.06 182 PRO A N 1
ATOM 1295 C CA . PRO A 1 182 ? -2.793 -28.875 -0.437 1 97.06 182 PRO A CA 1
ATOM 1296 C C . PRO A 1 182 ? -2.191 -30.234 -0.116 1 97.06 182 PRO A C 1
ATOM 1298 O O . PRO A 1 182 ? -2.33 -30.734 1.008 1 97.06 182 PRO A O 1
ATOM 1301 N N . ALA A 1 183 ? -1.585 -30.891 -1.034 1 96.81 183 ALA A N 1
ATOM 1302 C CA . ALA A 1 183 ? -0.949 -32.188 -0.821 1 96.81 183 ALA A CA 1
ATOM 1303 C C . ALA A 1 183 ? 0.532 -32.031 -0.49 1 96.81 183 ALA A C 1
ATOM 1305 O O . ALA A 1 183 ? 1.249 -33 -0.32 1 96.81 183 ALA A O 1
ATOM 1306 N N . ARG A 1 184 ? 0.993 -30.75 -0.458 1 95.31 184 ARG A N 1
ATOM 1307 C CA . ARG A 1 184 ? 2.393 -30.453 -0.172 1 95.31 184 ARG A CA 1
ATOM 1308 C C . ARG A 1 184 ? 3.32 -31.219 -1.113 1 95.31 184 ARG A C 1
ATOM 1310 O O . ARG A 1 184 ? 4.215 -31.938 -0.664 1 95.31 184 ARG A O 1
ATOM 1317 N N . ALA A 1 185 ? 3.16 -31 -2.35 1 97.06 185 ALA A N 1
ATOM 1318 C CA . ALA A 1 185 ? 3.932 -31.688 -3.387 1 97.06 185 ALA A CA 1
ATOM 1319 C C . ALA A 1 185 ? 5.43 -31.609 -3.092 1 97.06 185 ALA A C 1
ATOM 1321 O O . ALA A 1 185 ? 5.93 -30.578 -2.658 1 97.06 185 ALA A O 1
ATOM 1322 N N . ASP A 1 186 ? 6.145 -32.688 -3.297 1 97.19 186 ASP A N 1
ATOM 1323 C CA . ASP A 1 186 ? 7.578 -32.812 -3.049 1 97.19 186 ASP A CA 1
ATOM 1324 C C . ASP A 1 186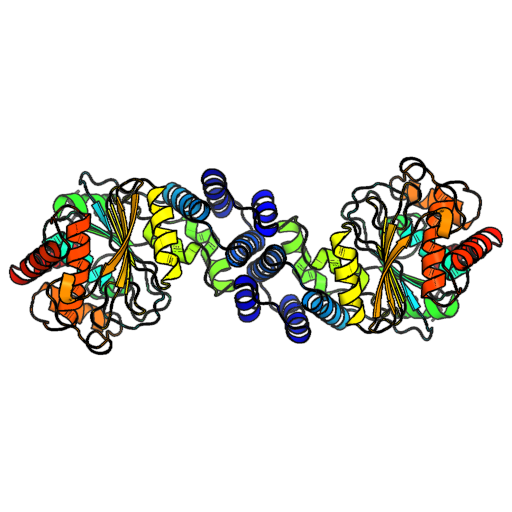 ? 8.383 -32.188 -4.184 1 97.19 186 ASP A C 1
ATOM 1326 O O . ASP A 1 186 ? 9.523 -31.766 -3.979 1 97.19 186 ASP A O 1
ATOM 1330 N N . ALA A 1 187 ? 7.844 -32.281 -5.332 1 98.38 187 ALA A N 1
ATOM 1331 C CA . ALA A 1 187 ? 8.484 -31.766 -6.543 1 98.38 187 ALA A CA 1
ATOM 1332 C C . ALA A 1 187 ? 7.496 -30.969 -7.398 1 98.38 187 ALA A C 1
ATOM 1334 O O . ALA A 1 187 ? 6.301 -31.281 -7.41 1 98.38 187 ALA A O 1
ATOM 1335 N N . GLN A 1 188 ? 8.047 -29.938 -8.102 1 98.62 188 GLN A N 1
ATOM 1336 C CA . GLN A 1 188 ? 7.117 -29.078 -8.836 1 98.62 188 GLN A CA 1
ATOM 1337 C C . GLN A 1 188 ? 7.781 -28.484 -10.07 1 98.62 188 GLN A C 1
ATOM 1339 O O . GLN A 1 188 ? 8.992 -28.266 -10.086 1 98.62 188 GLN A O 1
ATOM 1344 N N . VAL A 1 189 ? 6.988 -28.281 -11.094 1 98.88 189 VAL A N 1
ATOM 1345 C CA . VAL A 1 189 ? 7.281 -27.344 -12.18 1 98.88 189 VAL A CA 1
ATOM 1346 C C . VAL A 1 189 ? 6.379 -26.125 -12.07 1 98.88 189 VAL A C 1
ATOM 1348 O O . VAL A 1 189 ? 5.152 -26.234 -12.172 1 98.88 189 VAL A O 1
ATOM 1351 N N . VAL A 1 190 ? 7.008 -24.984 -11.859 1 98.75 190 VAL A N 1
ATOM 1352 C CA . VAL A 1 190 ? 6.246 -23.766 -11.609 1 98.75 190 VAL A CA 1
ATOM 1353 C C . VAL A 1 190 ? 6.516 -22.75 -12.719 1 98.75 190 VAL A C 1
ATOM 1355 O O . VAL A 1 190 ? 7.59 -22.141 -12.773 1 98.75 190 VAL A O 1
ATOM 1358 N N . GLY A 1 191 ? 5.523 -22.562 -13.547 1 98.12 191 GLY A N 1
ATOM 1359 C CA . GLY A 1 191 ? 5.609 -21.516 -14.547 1 98.12 191 GLY A CA 1
ATOM 1360 C C . GLY A 1 191 ? 5.293 -20.141 -13.992 1 98.12 191 GLY A C 1
ATOM 1361 O O . GLY A 1 191 ? 4.355 -19.984 -13.203 1 98.12 191 GLY A O 1
ATOM 1362 N N . VAL A 1 192 ? 6.098 -19.125 -14.43 1 97.81 192 VAL A N 1
ATOM 1363 C CA . VAL A 1 192 ? 5.844 -17.766 -13.977 1 97.81 192 VAL A CA 1
ATOM 1364 C C . VAL A 1 192 ? 5.727 -16.828 -15.18 1 97.81 192 VAL A C 1
ATOM 1366 O O . VAL A 1 192 ? 6.344 -17.062 -16.219 1 97.81 192 VAL A O 1
ATOM 1369 N N . TYR A 1 193 ? 4.984 -15.758 -15.055 1 94.44 193 TYR A N 1
ATOM 1370 C CA . TYR A 1 193 ? 4.645 -14.875 -16.172 1 94.44 193 TYR A CA 1
ATOM 1371 C C . TYR A 1 193 ? 5.738 -13.836 -16.391 1 94.44 193 TYR A C 1
ATOM 1373 O O . TYR A 1 193 ? 5.781 -13.188 -17.438 1 94.44 193 TYR A O 1
ATOM 1381 N N . ASP A 1 194 ? 6.594 -13.68 -15.461 1 95.06 194 ASP A N 1
ATOM 1382 C CA . ASP A 1 194 ? 7.652 -12.68 -15.492 1 95.06 194 ASP A CA 1
ATOM 1383 C C . ASP A 1 194 ? 9.016 -13.312 -15.219 1 95.06 194 ASP A C 1
ATOM 1385 O O . ASP A 1 194 ? 9.203 -13.969 -14.188 1 95.06 194 ASP A O 1
ATOM 1389 N N . PRO A 1 195 ? 9.938 -13.117 -16.156 1 96.75 195 PRO A N 1
ATOM 1390 C CA . PRO A 1 195 ? 11.242 -13.758 -15.961 1 96.75 195 PRO A CA 1
ATOM 1391 C C . PRO A 1 195 ? 11.938 -13.312 -14.672 1 96.75 195 PRO A C 1
ATOM 1393 O O . PRO A 1 195 ? 12.719 -14.07 -14.094 1 96.75 195 PRO A O 1
ATOM 1396 N N . ALA A 1 196 ? 11.648 -12.117 -14.164 1 95.56 196 ALA A N 1
ATOM 1397 C CA . ALA A 1 196 ? 12.258 -11.625 -12.93 1 95.56 196 ALA A CA 1
ATOM 1398 C C . ALA A 1 196 ? 11.812 -12.461 -11.727 1 95.56 196 ALA A C 1
ATOM 1400 O O . ALA A 1 196 ? 12.477 -12.469 -10.695 1 95.56 196 ALA A O 1
ATOM 1401 N N . LEU A 1 197 ? 10.75 -13.195 -11.906 1 97.12 197 LEU A N 1
ATOM 1402 C CA . LEU A 1 197 ? 10.195 -13.992 -10.82 1 97.12 197 LEU A CA 1
ATOM 1403 C C . LEU A 1 197 ? 10.898 -15.344 -10.734 1 97.12 197 LEU A C 1
ATOM 1405 O O . LEU A 1 197 ? 10.781 -16.047 -9.727 1 97.12 197 LEU A O 1
ATOM 1409 N N . VAL A 1 198 ? 11.586 -15.766 -11.766 1 98.44 198 VAL A N 1
ATOM 1410 C CA . VAL A 1 198 ? 12.164 -17.094 -11.82 1 98.44 198 VAL A CA 1
ATOM 1411 C C . VAL A 1 198 ? 13.102 -17.312 -10.641 1 98.44 198 VAL A C 1
ATOM 1413 O O . VAL A 1 198 ? 12.875 -18.188 -9.797 1 98.44 198 VAL A O 1
ATOM 1416 N N . PRO A 1 199 ? 14.117 -16.422 -10.484 1 97.88 199 PRO A N 1
ATOM 1417 C CA . PRO A 1 199 ? 15 -16.672 -9.336 1 97.88 199 PRO A CA 1
ATOM 1418 C C . PRO A 1 199 ? 14.312 -16.406 -8 1 97.88 199 PRO A C 1
ATOM 1420 O O . PRO A 1 199 ? 14.602 -17.078 -7.012 1 97.88 199 PRO A O 1
ATOM 1423 N N . VAL A 1 200 ? 13.391 -15.477 -7.926 1 97.31 200 VAL A N 1
ATOM 1424 C CA . VAL A 1 200 ? 12.734 -15.078 -6.684 1 97.31 200 VAL A CA 1
ATOM 1425 C C . VAL A 1 200 ? 11.875 -16.234 -6.164 1 97.31 200 VAL A C 1
ATOM 1427 O O . VAL A 1 200 ? 11.969 -16.594 -4.988 1 97.31 200 VAL A O 1
ATOM 1430 N N . LEU A 1 201 ? 11.109 -16.828 -7.023 1 98.38 201 LEU A N 1
ATOM 1431 C CA . LEU A 1 201 ? 10.227 -17.906 -6.598 1 98.38 201 LEU A CA 1
ATOM 1432 C C . LEU A 1 201 ? 11.023 -19.188 -6.305 1 98.38 201 LEU A C 1
ATOM 1434 O O . LEU A 1 201 ? 10.656 -19.969 -5.426 1 98.38 201 LEU A O 1
ATOM 1438 N N . ALA A 1 202 ? 12.117 -19.359 -7.062 1 98.56 202 ALA A N 1
ATOM 1439 C CA . ALA A 1 202 ? 12.984 -20.5 -6.777 1 98.56 202 ALA A CA 1
ATOM 1440 C C . ALA A 1 202 ? 13.57 -20.406 -5.371 1 98.56 202 ALA A C 1
ATOM 1442 O O . ALA A 1 202 ? 13.594 -21.391 -4.633 1 98.56 202 ALA A O 1
ATOM 1443 N N . ARG A 1 203 ? 13.992 -19.25 -5.039 1 97.94 203 ARG A N 1
ATOM 1444 C CA . ARG A 1 203 ? 14.547 -19.047 -3.707 1 97.94 203 ARG A CA 1
ATOM 1445 C C . ARG A 1 203 ? 13.469 -19.156 -2.635 1 97.94 203 ARG A C 1
ATOM 1447 O O . ARG A 1 203 ? 13.734 -19.625 -1.528 1 97.94 203 ARG A O 1
ATOM 1454 N N . ALA A 1 204 ? 12.281 -18.656 -2.936 1 98.19 204 ALA A N 1
ATOM 1455 C CA . ALA A 1 204 ? 11.18 -18.859 -2.004 1 98.19 204 ALA A CA 1
ATOM 1456 C C . ALA A 1 204 ? 10.906 -20.344 -1.773 1 98.19 204 ALA A C 1
ATOM 1458 O O . ALA A 1 204 ? 10.75 -20.781 -0.632 1 98.19 204 ALA A O 1
ATOM 1459 N N . LEU A 1 205 ? 10.906 -21.125 -2.834 1 97.94 205 LEU A N 1
ATOM 1460 C CA . LEU A 1 205 ? 10.664 -22.562 -2.756 1 97.94 205 LEU A CA 1
ATOM 1461 C C . LEU A 1 205 ? 11.758 -23.25 -1.944 1 97.94 205 LEU A C 1
ATOM 1463 O O . LEU A 1 205 ? 11.484 -24.188 -1.196 1 97.94 205 LEU A O 1
ATOM 1467 N N . SER A 1 206 ? 12.992 -22.781 -2.082 1 97 206 SER A N 1
ATOM 1468 C CA . SER A 1 206 ? 14.109 -23.375 -1.362 1 97 206 SER A CA 1
ATOM 1469 C C . SER A 1 206 ? 13.961 -23.188 0.143 1 97 206 SER A C 1
ATOM 1471 O O . SER A 1 206 ? 14.602 -23.891 0.928 1 97 206 SER A O 1
ATOM 1473 N N . ARG A 1 207 ? 13.062 -22.297 0.545 1 95.5 207 ARG A N 1
ATOM 1474 C CA . ARG A 1 207 ? 12.805 -22.031 1.957 1 95.5 207 ARG A CA 1
ATOM 1475 C C . ARG A 1 207 ? 11.602 -22.828 2.451 1 95.5 207 ARG A C 1
ATOM 1477 O O . ARG A 1 207 ? 11.227 -22.734 3.623 1 95.5 207 ARG A O 1
ATOM 1484 N N . MET A 1 208 ? 11.047 -23.547 1.58 1 94.81 208 MET A N 1
ATOM 1485 C CA . MET A 1 208 ? 9.883 -24.375 1.893 1 94.81 208 MET A CA 1
ATOM 1486 C C . MET A 1 208 ? 10.234 -25.859 1.847 1 94.81 208 MET A C 1
ATOM 1488 O O . MET A 1 208 ? 11.375 -26.219 1.549 1 94.81 208 MET A O 1
ATOM 1492 N N . ALA A 1 209 ? 9.312 -26.672 2.279 1 90.5 209 ALA A N 1
ATOM 1493 C CA . ALA A 1 209 ? 9.547 -28.125 2.303 1 90.5 209 ALA A CA 1
ATOM 1494 C C . ALA A 1 209 ? 9.344 -28.734 0.919 1 90.5 209 ALA A C 1
ATOM 1496 O O . ALA A 1 209 ? 8.398 -29.5 0.705 1 90.5 209 ALA A O 1
ATOM 1497 N N . VAL A 1 210 ? 10.188 -28.391 -0.09 1 94.25 210 VAL A N 1
ATOM 1498 C CA . VAL A 1 210 ? 10.195 -28.922 -1.444 1 94.25 210 VAL A CA 1
ATOM 1499 C C . VAL A 1 210 ? 11.547 -29.594 -1.727 1 94.25 210 VAL A C 1
ATOM 1501 O O . VAL A 1 210 ? 12.594 -29.047 -1.375 1 94.25 210 VAL A O 1
ATOM 1504 N N . ASP A 1 211 ? 11.531 -30.766 -2.258 1 95.88 211 ASP A N 1
ATOM 1505 C CA . ASP A 1 211 ? 12.766 -31.484 -2.549 1 95.88 211 ASP A CA 1
ATOM 1506 C C . ASP A 1 211 ? 13.414 -30.953 -3.83 1 95.88 211 ASP A C 1
ATOM 1508 O O . ASP A 1 211 ? 14.625 -30.719 -3.869 1 95.88 211 ASP A O 1
ATOM 1512 N N . ARG A 1 212 ? 12.602 -30.875 -4.883 1 97.88 212 ARG A N 1
ATOM 1513 C CA . ARG A 1 212 ? 13.07 -30.422 -6.191 1 97.88 212 ARG A CA 1
ATOM 1514 C C . ARG A 1 212 ? 12.016 -29.562 -6.879 1 97.88 212 ARG A C 1
ATOM 1516 O O . ARG A 1 212 ? 10.812 -29.797 -6.719 1 97.88 212 ARG A O 1
ATOM 1523 N N . ALA A 1 213 ? 12.477 -28.562 -7.625 1 98.75 213 ALA A N 1
ATOM 1524 C CA . ALA A 1 213 ? 11.539 -27.75 -8.398 1 98.75 213 ALA A CA 1
ATOM 1525 C C . ALA A 1 213 ? 12.234 -27.109 -9.602 1 98.75 213 ALA A C 1
ATOM 1527 O O . ALA A 1 213 ? 13.445 -26.906 -9.586 1 98.75 213 ALA A O 1
ATOM 1528 N N . LEU A 1 214 ? 11.523 -26.922 -10.609 1 98.88 214 LEU A N 1
ATOM 1529 C CA . LEU A 1 214 ? 11.891 -26.062 -11.727 1 98.88 214 LEU A CA 1
ATOM 1530 C C . LEU A 1 214 ? 10.953 -24.859 -11.812 1 98.88 214 LEU A C 1
ATOM 1532 O O . LEU A 1 214 ? 9.742 -25.031 -11.953 1 98.88 214 LEU A O 1
ATOM 1536 N N . VAL A 1 215 ? 11.477 -23.656 -11.648 1 98.94 215 VAL A N 1
ATOM 1537 C CA . VAL A 1 215 ? 10.727 -22.438 -11.938 1 98.94 215 VAL A CA 1
ATOM 1538 C C . VAL A 1 215 ? 11.07 -21.938 -13.336 1 98.94 215 VAL A C 1
ATOM 1540 O O . VAL A 1 215 ? 12.242 -21.734 -13.664 1 98.94 215 VAL A O 1
ATOM 1543 N N . VAL A 1 216 ? 10.016 -21.719 -14.156 1 98.88 216 VAL A N 1
ATOM 1544 C CA . VAL A 1 216 ? 10.312 -21.562 -15.578 1 98.88 216 VAL A CA 1
ATOM 1545 C C . VAL A 1 216 ? 9.539 -20.375 -16.156 1 98.88 216 VAL A C 1
ATOM 1547 O O . VAL A 1 216 ? 8.391 -20.141 -15.773 1 98.88 216 VAL A O 1
ATOM 1550 N N . HIS A 1 217 ? 10.133 -19.609 -16.953 1 98.75 217 HIS A N 1
ATOM 1551 C CA . HIS A 1 217 ? 9.547 -18.641 -17.859 1 98.75 217 HIS A CA 1
ATOM 1552 C C . HIS A 1 217 ? 10.047 -18.844 -19.297 1 98.75 217 HIS A C 1
ATOM 1554 O O . HIS A 1 217 ? 11.234 -18.688 -19.562 1 98.75 217 HIS A O 1
ATOM 1560 N N . GLY A 1 218 ? 9.117 -19.172 -20.203 1 98.31 218 GLY A N 1
ATOM 1561 C CA . GLY A 1 218 ? 9.523 -19.516 -21.547 1 98.31 218 GLY A CA 1
ATOM 1562 C C . GLY A 1 218 ? 9.086 -18.516 -22.594 1 98.31 218 GLY A C 1
ATOM 1563 O O . GLY A 1 218 ? 7.953 -18.562 -23.078 1 98.31 218 GLY A O 1
ATOM 1564 N N . ALA A 1 219 ? 9.938 -17.625 -22.953 1 97.19 219 ALA A N 1
ATOM 1565 C CA . ALA A 1 219 ? 9.719 -16.688 -24.047 1 97.19 219 ALA A CA 1
ATOM 1566 C C . ALA A 1 219 ? 8.359 -16.016 -23.922 1 97.19 219 ALA A C 1
ATOM 1568 O O . ALA A 1 219 ? 7.59 -15.953 -24.875 1 97.19 219 ALA A O 1
ATOM 1569 N N . GLY A 1 220 ? 8.039 -15.641 -22.781 1 96.5 220 GLY A N 1
ATOM 1570 C CA . GLY A 1 220 ? 6.789 -14.93 -22.531 1 96.5 220 GLY A CA 1
ATOM 1571 C C . GLY A 1 220 ? 5.73 -15.797 -21.875 1 96.5 220 GLY A C 1
ATOM 1572 O O . GLY A 1 220 ? 4.781 -15.281 -21.281 1 96.5 220 GLY A O 1
ATOM 1573 N N . LEU A 1 221 ? 5.949 -17.125 -21.922 1 96.31 221 LEU A N 1
ATOM 1574 C CA . LEU A 1 221 ? 4.988 -18.062 -21.344 1 96.31 221 LEU A CA 1
ATOM 1575 C C . LEU A 1 221 ? 5.363 -18.422 -19.922 1 96.31 221 LEU A C 1
ATOM 1577 O O . LEU A 1 221 ? 6.531 -18.328 -19.531 1 96.31 221 LEU A O 1
ATOM 1581 N N . ASP A 1 222 ? 4.352 -18.781 -19.156 1 96.75 222 ASP A N 1
ATOM 1582 C CA . ASP A 1 222 ? 4.617 -19.406 -17.859 1 96.75 222 ASP A CA 1
ATOM 1583 C C . ASP A 1 222 ? 4.762 -20.922 -18.016 1 96.75 222 ASP A C 1
ATOM 1585 O O . ASP A 1 222 ? 4.18 -21.688 -17.234 1 96.75 222 ASP A O 1
ATOM 1589 N N . GLU A 1 223 ? 5.445 -21.406 -19.031 1 96.94 223 GLU A N 1
ATOM 1590 C CA . GLU A 1 223 ? 5.77 -22.781 -19.391 1 96.94 223 GLU A CA 1
ATOM 1591 C C . GLU A 1 223 ? 7.094 -22.859 -20.156 1 96.94 223 GLU A C 1
ATOM 1593 O O . GLU A 1 223 ? 7.641 -21.828 -20.562 1 96.94 223 GLU A O 1
ATOM 1598 N N . PHE A 1 224 ? 7.645 -24.062 -20.297 1 98.56 224 PHE A N 1
ATOM 1599 C CA . PHE A 1 224 ? 8.672 -24.25 -21.312 1 98.56 224 PHE A CA 1
ATOM 1600 C C . PHE A 1 224 ? 8.102 -23.984 -22.703 1 98.56 224 PHE A C 1
ATOM 1602 O O . PHE A 1 224 ? 7.035 -24.5 -23.062 1 98.56 224 PHE A O 1
ATOM 1609 N N . ALA A 1 225 ? 8.789 -23.203 -23.484 1 98.38 225 ALA A N 1
ATOM 1610 C CA . ALA A 1 225 ? 8.281 -22.766 -24.781 1 98.38 225 ALA A CA 1
ATOM 1611 C C . ALA A 1 225 ? 8.945 -23.531 -25.922 1 98.38 225 ALA A C 1
ATOM 1613 O O . ALA A 1 225 ? 10.016 -24.125 -25.734 1 98.38 225 ALA A O 1
ATOM 1614 N N . LEU A 1 226 ? 8.297 -23.547 -27.047 1 98.56 226 LEU A N 1
ATOM 1615 C CA . LEU A 1 226 ? 8.883 -24.109 -28.266 1 98.56 226 LEU A CA 1
ATOM 1616 C C . LEU A 1 226 ? 9.422 -23 -29.172 1 98.56 226 LEU A C 1
ATOM 1618 O O . LEU A 1 226 ? 10.227 -23.25 -30.062 1 98.56 226 LEU A O 1
ATOM 1622 N N . HIS A 1 227 ? 8.891 -21.781 -29 1 98.12 227 HIS A N 1
ATOM 1623 C CA . HIS A 1 227 ? 9.195 -20.719 -29.938 1 98.12 227 HIS A CA 1
ATOM 1624 C C . HIS A 1 227 ? 10.43 -19.922 -29.516 1 98.12 227 HIS A C 1
ATOM 1626 O O . HIS A 1 227 ? 10.789 -18.938 -30.141 1 98.12 227 HIS A O 1
ATOM 1632 N N . GLY A 1 228 ? 11.023 -20.312 -28.453 1 97.69 228 GLY A N 1
ATOM 1633 C CA . GLY A 1 228 ? 12.219 -19.656 -27.953 1 97.69 228 GLY A CA 1
ATOM 1634 C C . GLY A 1 228 ? 12.797 -20.312 -26.719 1 97.69 228 GLY A C 1
ATOM 1635 O O . GLY A 1 228 ? 12.32 -21.375 -26.297 1 97.69 228 GLY A O 1
ATOM 1636 N N . ASP A 1 229 ? 13.773 -19.688 -26.141 1 98.5 229 ASP A N 1
ATOM 1637 C CA . ASP A 1 229 ? 14.445 -20.188 -24.938 1 98.5 229 ASP A CA 1
ATOM 1638 C C . ASP A 1 229 ? 13.617 -19.922 -23.688 1 98.5 229 ASP A C 1
ATOM 1640 O O . ASP A 1 229 ? 12.82 -18.984 -23.656 1 98.5 229 ASP A O 1
ATOM 1644 N N . SER A 1 230 ? 13.766 -20.797 -22.719 1 98.75 230 SER A N 1
ATOM 1645 C CA . SER A 1 230 ? 13.148 -20.641 -21.406 1 98.75 230 SER A CA 1
ATOM 1646 C C . SER A 1 230 ? 14.195 -20.375 -20.328 1 98.75 230 SER A C 1
ATOM 1648 O O . SER A 1 230 ? 15.242 -21.031 -20.297 1 98.75 230 SER A O 1
ATOM 1650 N N . THR A 1 231 ? 13.969 -19.375 -19.516 1 98.75 231 THR A N 1
ATOM 1651 C CA . THR A 1 231 ? 14.75 -19.188 -18.297 1 98.75 231 THR A CA 1
ATOM 1652 C C . THR A 1 231 ? 14.25 -20.109 -17.188 1 98.75 231 THR A C 1
ATOM 1654 O O . THR A 1 231 ? 13.062 -20.141 -16.875 1 98.75 231 THR A O 1
ATOM 1657 N N . VAL A 1 232 ? 15.234 -20.922 -16.594 1 98.81 232 VAL A N 1
ATOM 1658 C CA . VAL A 1 232 ? 14.836 -21.953 -15.641 1 98.81 232 VAL A CA 1
ATOM 1659 C C . VAL A 1 232 ? 15.719 -21.875 -14.398 1 98.81 232 VAL A C 1
ATOM 1661 O O . VAL A 1 232 ? 16.938 -21.766 -14.508 1 98.81 232 VAL A O 1
ATOM 1664 N N . ALA A 1 233 ? 15.125 -21.812 -13.281 1 98.88 233 ALA A N 1
ATOM 1665 C CA . ALA A 1 233 ? 15.836 -22.016 -12.023 1 98.88 233 ALA A CA 1
ATOM 1666 C C . ALA A 1 233 ? 15.492 -23.375 -11.422 1 98.88 233 ALA A C 1
ATOM 1668 O O . ALA A 1 233 ? 14.32 -23.703 -11.242 1 98.88 233 ALA A O 1
ATOM 1669 N N . GLU A 1 234 ? 16.484 -24.156 -11.125 1 98.75 234 GLU A N 1
ATOM 1670 C CA . GLU A 1 234 ? 16.297 -25.469 -10.508 1 98.75 234 GLU A CA 1
ATOM 1671 C C . GLU A 1 234 ? 16.609 -25.406 -9.016 1 98.75 234 GLU A C 1
ATOM 1673 O O . GLU A 1 234 ? 17.656 -24.906 -8.609 1 98.75 234 GLU A O 1
ATOM 1678 N N . VAL A 1 235 ? 15.656 -25.828 -8.305 1 98.5 235 VAL A N 1
ATOM 1679 C CA . VAL A 1 235 ? 15.797 -25.953 -6.859 1 98.5 235 VAL A CA 1
ATOM 1680 C C . VAL A 1 235 ? 16.125 -27.406 -6.508 1 98.5 235 VAL A C 1
ATOM 1682 O O . VAL A 1 235 ? 15.383 -28.328 -6.867 1 98.5 235 VAL A O 1
ATOM 1685 N N . ASP A 1 236 ? 17.172 -27.625 -5.859 1 96.81 236 ASP A N 1
ATOM 1686 C CA . ASP A 1 236 ? 17.578 -28.906 -5.273 1 96.81 236 ASP A CA 1
ATOM 1687 C C . ASP A 1 236 ? 18.016 -28.719 -3.82 1 96.81 236 ASP A C 1
ATOM 1689 O O . ASP A 1 236 ? 19.188 -28.453 -3.545 1 96.81 236 ASP A O 1
ATOM 1693 N N . GLY A 1 237 ? 17.016 -29 -2.975 1 91.75 237 GLY A N 1
ATOM 1694 C CA . GLY A 1 237 ? 17.266 -28.625 -1.587 1 91.75 237 GLY A CA 1
ATOM 1695 C C . GLY A 1 237 ? 17.453 -27.141 -1.39 1 91.75 237 GLY A C 1
ATOM 1696 O O . GLY A 1 237 ? 16.609 -26.344 -1.78 1 91.75 237 GLY A O 1
ATOM 1697 N N . ASP A 1 238 ? 18.688 -26.828 -0.926 1 91.31 238 ASP A N 1
ATOM 1698 C CA . ASP A 1 238 ? 18.938 -25.422 -0.63 1 91.31 238 ASP A CA 1
ATOM 1699 C C . ASP A 1 238 ? 19.688 -24.75 -1.781 1 91.31 238 ASP A C 1
ATOM 1701 O O . ASP A 1 238 ? 19.953 -23.547 -1.731 1 91.31 238 ASP A O 1
ATOM 1705 N N . THR A 1 239 ? 19.875 -25.5 -2.82 1 95.88 239 THR A N 1
ATOM 1706 C CA . THR A 1 239 ? 20.641 -24.969 -3.947 1 95.88 239 THR A CA 1
ATOM 1707 C C . THR A 1 239 ? 19.703 -24.516 -5.066 1 95.88 239 THR A C 1
ATOM 1709 O O . THR A 1 239 ? 18.734 -25.203 -5.391 1 95.88 239 THR A O 1
ATOM 1712 N N . VAL A 1 240 ? 19.969 -23.359 -5.59 1 98 240 VAL A N 1
ATOM 1713 C CA . VAL A 1 240 ? 19.234 -22.812 -6.73 1 98 240 VAL A CA 1
ATOM 1714 C C . VAL A 1 240 ? 20.203 -22.516 -7.867 1 98 240 VAL A C 1
ATOM 1716 O O . VAL A 1 240 ? 21.188 -21.781 -7.68 1 98 240 VAL A O 1
ATOM 1719 N N . THR A 1 241 ? 20 -23.094 -9.008 1 98.12 241 THR A N 1
ATOM 1720 C CA . THR A 1 241 ? 20.828 -22.859 -10.188 1 98.12 241 THR A CA 1
ATOM 1721 C C . THR A 1 241 ? 19.969 -22.391 -11.359 1 98.12 241 THR A C 1
ATOM 1723 O O . THR A 1 241 ? 18.938 -23.016 -11.664 1 98.12 241 THR A O 1
ATOM 1726 N N . THR A 1 242 ? 20.375 -21.312 -11.992 1 98.06 242 THR A N 1
ATOM 1727 C CA . THR A 1 242 ? 19.625 -20.766 -13.109 1 98.06 242 THR A CA 1
ATOM 1728 C C . THR A 1 242 ? 20.312 -21.094 -14.438 1 98.06 242 THR A C 1
ATOM 1730 O O . THR A 1 242 ? 21.531 -20.953 -14.562 1 98.06 242 THR A O 1
ATOM 1733 N N . THR A 1 243 ? 19.547 -21.578 -15.367 1 97.88 243 THR A N 1
ATOM 1734 C CA . THR A 1 243 ? 20.047 -21.922 -16.688 1 97.88 243 THR A CA 1
ATOM 1735 C C . THR A 1 243 ? 19.062 -21.516 -17.781 1 97.88 243 THR A C 1
ATOM 1737 O O . THR A 1 243 ? 17.953 -21.047 -17.469 1 97.88 243 THR A O 1
ATOM 1740 N N . THR A 1 244 ? 19.484 -21.531 -18.953 1 98.5 244 THR A N 1
ATOM 1741 C CA . THR A 1 244 ? 18.625 -21.375 -20.125 1 98.5 244 THR A CA 1
ATOM 1742 C C . THR A 1 244 ? 18.406 -22.719 -20.812 1 98.5 244 THR A C 1
ATOM 1744 O O . THR A 1 244 ? 19.344 -23.484 -21 1 98.5 244 THR A O 1
ATOM 1747 N N . VAL A 1 245 ? 17.188 -23 -21.172 1 98.69 245 VAL A N 1
ATOM 1748 C CA . VAL A 1 245 ? 16.828 -24.281 -21.781 1 98.69 245 VAL A CA 1
ATOM 1749 C C . VAL A 1 245 ? 16.141 -24.031 -23.125 1 98.69 245 VAL A C 1
ATOM 1751 O O . VAL A 1 245 ? 15.195 -23.25 -23.219 1 98.69 245 VAL A O 1
ATOM 1754 N N . SER A 1 246 ? 16.594 -24.688 -24.156 1 98.5 246 SER A N 1
ATOM 1755 C CA . SER A 1 246 ? 15.992 -24.609 -25.484 1 98.5 246 SER A CA 1
ATOM 1756 C C . SER A 1 246 ? 15.117 -25.828 -25.766 1 98.5 246 SER A C 1
ATOM 1758 O O . SER A 1 246 ? 15.242 -26.859 -25.094 1 98.5 246 SER A O 1
ATOM 1760 N N . PRO A 1 247 ? 14.227 -25.703 -26.781 1 98.62 247 PRO A N 1
ATOM 1761 C CA . PRO A 1 247 ? 13.422 -26.875 -27.156 1 98.62 247 PRO A CA 1
ATOM 1762 C C . PRO A 1 247 ? 14.273 -28.078 -27.516 1 98.62 247 PRO A C 1
ATOM 1764 O O . PRO A 1 247 ? 13.883 -29.219 -27.234 1 98.62 247 PRO A O 1
ATOM 1767 N N . SER A 1 248 ? 15.453 -27.844 -28.016 1 98.56 248 SER A N 1
ATOM 1768 C CA . SER A 1 248 ? 16.328 -28.938 -28.438 1 98.56 248 SER A CA 1
ATOM 1769 C C . SER A 1 248 ? 16.797 -29.75 -27.234 1 98.56 248 SER A C 1
ATOM 1771 O O . SER A 1 248 ? 17.156 -30.922 -27.375 1 98.56 248 SER A O 1
ATOM 1773 N N . THR A 1 249 ? 16.859 -29.156 -26.062 1 98.62 249 THR A N 1
ATOM 1774 C CA . THR A 1 249 ? 17.203 -29.875 -24.844 1 98.62 249 THR A CA 1
ATOM 1775 C C . THR A 1 249 ? 16.266 -31.047 -24.609 1 98.62 249 THR A C 1
ATOM 1777 O O . THR A 1 249 ? 16.656 -32.062 -24.062 1 98.62 249 THR A O 1
ATOM 1780 N N . PHE A 1 250 ? 15.031 -30.922 -25.078 1 98.75 250 PHE A N 1
ATOM 1781 C CA . PHE A 1 250 ? 14.023 -31.969 -24.938 1 98.75 250 PHE A CA 1
ATOM 1782 C C . PHE A 1 250 ? 13.984 -32.844 -26.172 1 98.75 250 PHE A C 1
ATOM 1784 O O . PHE A 1 250 ? 13.164 -33.781 -26.266 1 98.75 250 PHE A O 1
ATOM 1791 N N . GLY A 1 251 ? 14.797 -32.562 -27.203 1 98.31 251 GLY A N 1
ATOM 1792 C CA . GLY A 1 251 ? 14.766 -33.25 -28.469 1 98.31 251 GLY A CA 1
ATOM 1793 C C . GLY A 1 251 ? 13.617 -32.844 -29.359 1 98.31 251 GLY A C 1
ATOM 1794 O O . GLY A 1 251 ? 13.133 -33.625 -30.188 1 98.31 251 GLY A O 1
ATOM 1795 N N . LEU A 1 252 ? 13.148 -31.641 -29.172 1 98.56 252 LEU A N 1
ATOM 1796 C CA . LEU A 1 252 ? 11.969 -31.172 -29.891 1 98.56 252 LEU A CA 1
ATOM 1797 C C . LEU A 1 252 ? 12.328 -30.031 -30.844 1 98.56 252 LEU A C 1
ATOM 1799 O O . LEU A 1 252 ? 13.297 -29.297 -30.609 1 98.56 252 LEU A O 1
ATOM 1803 N N . ALA A 1 253 ? 11.594 -29.906 -31.891 1 98 253 ALA A N 1
ATOM 1804 C CA . ALA A 1 253 ? 11.773 -28.812 -32.844 1 98 253 ALA A CA 1
ATOM 1805 C C . ALA A 1 253 ? 11.125 -27.531 -32.344 1 98 253 ALA A C 1
ATOM 1807 O O . ALA A 1 253 ? 10.156 -27.578 -31.562 1 98 253 ALA A O 1
ATOM 1808 N N . GLU A 1 254 ? 11.664 -26.422 -32.781 1 98.5 254 GLU A N 1
ATOM 1809 C CA . GLU A 1 254 ? 11.008 -25.156 -32.531 1 98.5 254 GLU A CA 1
ATOM 1810 C C . GLU A 1 254 ? 9.695 -25.047 -33.312 1 98.5 254 GLU A C 1
ATOM 1812 O O . GLU A 1 254 ? 9.539 -25.672 -34.344 1 98.5 254 GLU A O 1
ATOM 1817 N N . ALA A 1 255 ? 8.812 -24.344 -32.75 1 98.69 255 ALA A N 1
ATOM 1818 C CA . ALA A 1 255 ? 7.543 -24.031 -33.406 1 98.69 255 ALA A CA 1
ATOM 1819 C C . ALA A 1 255 ? 7.051 -22.641 -33 1 98.69 255 ALA A C 1
ATOM 1821 O O . ALA A 1 255 ? 7.281 -22.203 -31.859 1 98.69 255 ALA A O 1
ATOM 1822 N N . PRO A 1 256 ? 6.406 -21.938 -33.938 1 98.25 256 PRO A N 1
ATOM 1823 C CA . PRO A 1 256 ? 5.91 -20.609 -33.594 1 98.25 256 PRO A CA 1
ATOM 1824 C C . PRO A 1 256 ? 4.812 -20.656 -32.531 1 98.25 256 PRO A C 1
ATOM 1826 O O . PRO A 1 256 ? 4.121 -21.672 -32.375 1 98.25 256 PRO A O 1
ATOM 1829 N N . ILE A 1 257 ? 4.621 -19.594 -31.828 1 97.62 257 ILE A N 1
ATOM 1830 C CA . ILE A 1 257 ? 3.713 -19.516 -30.688 1 97.62 257 ILE A CA 1
ATOM 1831 C C . ILE A 1 257 ? 2.285 -19.812 -31.141 1 97.62 257 ILE A C 1
ATOM 1833 O O . ILE A 1 257 ? 1.498 -20.406 -30.406 1 97.62 257 ILE A O 1
ATOM 1837 N N . ASP A 1 258 ? 1.903 -19.453 -32.375 1 97.19 258 ASP A N 1
ATOM 1838 C CA . ASP A 1 258 ? 0.546 -19.625 -32.875 1 97.19 258 ASP A CA 1
ATOM 1839 C C . ASP A 1 258 ? 0.219 -21.109 -33.062 1 97.19 258 ASP A C 1
ATOM 1841 O O . ASP A 1 258 ? -0.953 -21.484 -33.094 1 97.19 258 ASP A O 1
ATOM 1845 N N . ALA A 1 259 ? 1.229 -21.922 -33.188 1 98.19 259 ALA A N 1
ATOM 1846 C CA . ALA A 1 259 ? 1.05 -23.359 -33.406 1 98.19 259 ALA A CA 1
ATOM 1847 C C . ALA A 1 259 ? 0.535 -24.062 -32.156 1 98.19 259 ALA A C 1
ATOM 1849 O O . ALA A 1 259 ? 0.068 -25.203 -32.219 1 98.19 259 ALA A O 1
ATOM 1850 N N . VAL A 1 260 ? 0.581 -23.391 -31.031 1 98 260 VAL A N 1
ATOM 1851 C CA . VAL A 1 260 ? 0.109 -24 -29.797 1 98 260 VAL A CA 1
ATOM 1852 C C . VAL A 1 260 ? -1.066 -23.203 -29.234 1 98 260 VAL A C 1
ATOM 1854 O O . VAL A 1 260 ? -1.341 -23.25 -28.031 1 98 260 VAL A O 1
ATOM 1857 N N . ALA A 1 261 ? -1.73 -22.422 -30.094 1 96.88 261 ALA A N 1
ATOM 1858 C CA . ALA A 1 261 ? -2.896 -21.641 -29.688 1 96.88 261 ALA A CA 1
ATOM 1859 C C . ALA A 1 261 ? -4.02 -22.547 -29.203 1 96.88 261 ALA A C 1
ATOM 1861 O O . ALA A 1 261 ? -4.242 -23.625 -29.75 1 96.88 261 ALA A O 1
ATOM 1862 N N . GLY A 1 262 ? -4.645 -22.094 -28.203 1 95.75 262 GLY A N 1
ATOM 1863 C CA . GLY A 1 262 ? -5.809 -22.797 -27.688 1 95.75 262 GLY A CA 1
ATOM 1864 C C . GLY A 1 262 ? -7.105 -22.031 -27.891 1 95.75 262 GLY A C 1
ATOM 1865 O O . GLY A 1 262 ? -7.207 -21.203 -28.797 1 95.75 262 GLY A O 1
ATOM 1866 N N . GLY A 1 263 ? -8.102 -22.375 -27.156 1 94.19 263 GLY A N 1
ATOM 1867 C CA . GLY A 1 263 ? -9.414 -21.75 -27.156 1 94.19 263 GLY A CA 1
ATOM 1868 C C . GLY A 1 263 ? -10.109 -21.812 -25.812 1 94.19 263 GLY A C 1
ATOM 1869 O O . GLY A 1 263 ? -9.453 -21.797 -24.766 1 94.19 263 GLY A O 1
ATOM 1870 N N . GLY A 1 264 ? -11.398 -21.703 -25.859 1 95.31 264 GLY A N 1
ATOM 1871 C CA . GLY A 1 264 ? -12.172 -21.844 -24.641 1 95.31 264 GLY A CA 1
ATOM 1872 C C . GLY A 1 264 ? -12.094 -23.234 -24.031 1 95.31 264 GLY A C 1
ATOM 1873 O O . GLY A 1 264 ? -11.367 -24.094 -24.531 1 95.31 264 GLY A O 1
ATOM 1874 N N . PRO A 1 265 ? -12.844 -23.438 -22.984 1 96.62 265 PRO A N 1
ATOM 1875 C CA . PRO A 1 265 ? -12.773 -24.703 -22.234 1 96.62 265 PRO A CA 1
ATOM 1876 C C . PRO A 1 265 ? -13.031 -25.922 -23.109 1 96.62 265 PRO A C 1
ATOM 1878 O O . PRO A 1 265 ? -12.297 -26.906 -23.016 1 96.62 265 PRO A O 1
ATOM 1881 N N . GLU A 1 266 ? -14 -25.875 -24 1 97.44 266 GLU A N 1
ATOM 1882 C CA . GLU A 1 266 ? -14.344 -27.016 -24.844 1 97.44 266 GLU A CA 1
ATOM 1883 C C . GLU A 1 266 ? -13.227 -27.312 -25.844 1 97.44 266 GLU A C 1
ATOM 1885 O O . GLU A 1 266 ? -12.891 -28.469 -26.078 1 97.44 266 GLU A O 1
ATOM 1890 N N . ALA A 1 267 ? -12.727 -26.25 -26.406 1 97.81 267 ALA A N 1
ATOM 1891 C CA . ALA A 1 267 ? -11.633 -26.422 -27.359 1 97.81 267 ALA A CA 1
ATOM 1892 C C . ALA A 1 267 ? -10.383 -26.984 -26.672 1 97.81 267 ALA A C 1
ATOM 1894 O O . ALA A 1 267 ? -9.703 -27.844 -27.234 1 97.81 267 ALA A O 1
ATOM 1895 N N . ASN A 1 268 ? -10.047 -26.5 -25.562 1 97.88 268 ASN A N 1
ATOM 1896 C CA . ASN A 1 268 ? -8.898 -26.984 -24.797 1 97.88 268 ASN A CA 1
ATOM 1897 C C . ASN A 1 268 ? -9.094 -28.438 -24.375 1 97.88 268 ASN A C 1
ATOM 1899 O O . ASN A 1 268 ? -8.141 -29.219 -24.328 1 97.88 268 ASN A O 1
ATOM 1903 N N . ALA A 1 269 ? -10.352 -28.766 -23.984 1 98.38 269 ALA A N 1
ATOM 1904 C CA . ALA A 1 269 ? -10.672 -30.141 -23.609 1 98.38 269 ALA A CA 1
ATOM 1905 C C . ALA A 1 269 ? -10.438 -31.078 -24.781 1 98.38 269 ALA A C 1
ATOM 1907 O O . ALA A 1 269 ? -9.906 -32.188 -24.609 1 98.38 269 ALA A O 1
ATOM 1908 N N . ALA A 1 270 ? -10.836 -30.641 -25.938 1 98.56 270 ALA A N 1
ATOM 1909 C CA . ALA A 1 270 ? -10.633 -31.438 -27.141 1 98.56 270 ALA A CA 1
ATOM 1910 C C . ALA A 1 270 ? -9.148 -31.625 -27.422 1 98.56 270 ALA A C 1
ATOM 1912 O O . ALA A 1 270 ? -8.711 -32.719 -27.781 1 98.56 270 ALA A O 1
ATOM 1913 N N . ASP A 1 271 ? -8.414 -30.516 -27.344 1 98.69 271 ASP A N 1
ATOM 1914 C CA . ASP A 1 271 ? -6.969 -30.594 -27.547 1 98.69 271 ASP A CA 1
ATOM 1915 C C . ASP A 1 271 ? -6.32 -31.531 -26.531 1 98.69 271 ASP A C 1
ATOM 1917 O O . ASP A 1 271 ? -5.5 -32.375 -26.906 1 98.69 271 ASP A O 1
ATOM 1921 N N . LEU A 1 272 ? -6.66 -31.375 -25.266 1 98.81 272 LEU A N 1
ATOM 1922 C CA . LEU A 1 272 ? -6.109 -32.219 -24.219 1 98.81 272 LEU A CA 1
ATOM 1923 C C . LEU A 1 272 ? -6.395 -33.688 -24.484 1 98.81 272 LEU A C 1
ATOM 1925 O O . LEU A 1 272 ? -5.48 -34.531 -24.469 1 98.81 272 LEU A O 1
ATOM 1929 N N . ARG A 1 273 ? -7.68 -34 -24.766 1 98.69 273 ARG A N 1
ATOM 1930 C CA . ARG A 1 273 ? -8.055 -35.406 -25.062 1 98.69 273 ARG A CA 1
ATOM 1931 C C . ARG A 1 273 ? -7.273 -35.906 -26.266 1 98.69 273 ARG A C 1
ATOM 1933 O O . ARG A 1 273 ? -6.758 -37.031 -26.234 1 98.69 273 ARG A O 1
ATOM 1940 N N . GLY A 1 274 ? -7.207 -35.094 -27.297 1 98.81 274 GLY A N 1
ATOM 1941 C CA . GLY A 1 274 ? -6.473 -35.5 -28.5 1 98.81 274 GLY A CA 1
ATOM 1942 C C . GLY A 1 274 ? -5.008 -35.781 -28.234 1 98.81 274 GLY A C 1
ATOM 1943 O O . GLY A 1 274 ? -4.441 -36.719 -28.797 1 98.81 274 GLY A O 1
ATOM 1944 N N . ILE A 1 275 ? -4.375 -35.031 -27.406 1 98.94 275 ILE A N 1
ATOM 1945 C CA . ILE A 1 275 ? -2.953 -35.188 -27.109 1 98.94 275 ILE A CA 1
ATOM 1946 C C . ILE A 1 275 ? -2.725 -36.438 -26.297 1 98.94 275 ILE A C 1
ATOM 1948 O O . ILE A 1 275 ? -1.874 -37.281 -26.641 1 98.94 275 ILE A O 1
ATOM 1952 N N . VAL A 1 276 ? -3.52 -36.688 -25.219 1 98.81 276 VAL A N 1
ATOM 1953 C CA . VAL A 1 276 ? -3.238 -37.812 -24.328 1 98.81 276 VAL A CA 1
ATOM 1954 C C . VAL A 1 276 ? -3.598 -39.125 -25.016 1 98.81 276 VAL A C 1
ATOM 1956 O O . VAL A 1 276 ? -3.045 -40.188 -24.688 1 98.81 276 VAL A O 1
ATOM 1959 N N . THR A 1 277 ? -4.508 -39.094 -26.016 1 98.38 277 THR A N 1
ATOM 1960 C CA . THR A 1 277 ? -4.879 -40.312 -26.75 1 98.38 277 THR A CA 1
ATOM 1961 C C . THR A 1 277 ? -3.928 -40.531 -27.922 1 98.38 277 THR A C 1
ATOM 1963 O O . THR A 1 277 ? -3.971 -41.594 -28.562 1 98.38 277 THR A O 1
ATOM 1966 N N . GLY A 1 278 ? -3.111 -39.562 -28.188 1 98.38 278 GLY A N 1
ATOM 1967 C CA . GLY A 1 278 ? -2.162 -39.656 -29.297 1 98.38 278 GLY A CA 1
ATOM 1968 C C . GLY A 1 278 ? -2.752 -39.25 -30.625 1 98.38 278 GLY A C 1
ATOM 1969 O O . GLY A 1 278 ? -2.078 -39.344 -31.656 1 98.38 278 GLY A O 1
ATOM 1970 N N . GLU A 1 279 ? -3.932 -38.812 -30.672 1 98.38 279 GLU A N 1
ATOM 1971 C CA . GLU A 1 279 ? -4.617 -38.438 -31.906 1 98.38 279 GLU A CA 1
ATOM 1972 C C . GLU A 1 279 ? -4.133 -37.062 -32.406 1 98.38 279 GLU A C 1
ATOM 1974 O O . GLU A 1 279 ? -4.098 -36.844 -33.625 1 98.38 279 GLU A O 1
ATOM 1979 N N . LEU A 1 280 ? -3.9 -36.156 -31.516 1 98.44 280 LEU A N 1
ATOM 1980 C CA . LEU A 1 280 ? -3.352 -34.875 -31.859 1 98.44 280 LEU A CA 1
ATOM 1981 C C . LEU A 1 280 ? -1.834 -34.844 -31.703 1 98.44 280 LEU A C 1
ATOM 1983 O O . LEU A 1 280 ? -1.311 -35.156 -30.625 1 98.44 280 LEU A O 1
ATOM 1987 N N . THR A 1 281 ? -1.092 -34.562 -32.812 1 98.06 281 THR A N 1
ATOM 1988 C CA . THR A 1 281 ? 0.366 -34.531 -32.844 1 98.06 281 THR A CA 1
ATOM 1989 C C . THR A 1 281 ? 0.858 -33.125 -33.188 1 98.06 281 THR A C 1
ATOM 1991 O O . THR A 1 281 ? 0.091 -32.156 -33.125 1 98.06 281 THR A O 1
ATOM 1994 N N . GLY A 1 282 ? 2.195 -32.969 -33.406 1 98.44 282 GLY A N 1
ATOM 1995 C CA . GLY A 1 282 ? 2.727 -31.656 -33.781 1 98.44 282 GLY A CA 1
ATOM 1996 C C . GLY A 1 282 ? 3.094 -30.812 -32.562 1 98.44 282 GLY A C 1
ATOM 1997 O O . GLY A 1 282 ? 3.4 -31.344 -31.5 1 98.44 282 GLY A O 1
ATOM 1998 N N . PRO A 1 283 ? 3.066 -29.5 -32.812 1 98.81 283 PRO A N 1
ATOM 1999 C CA . PRO A 1 283 ? 3.559 -28.578 -31.781 1 98.81 283 PRO A CA 1
ATOM 2000 C C . PRO A 1 283 ? 2.748 -28.641 -30.484 1 98.81 283 PRO A C 1
ATOM 2002 O O . PRO A 1 283 ? 3.307 -28.516 -29.391 1 98.81 283 PRO A O 1
ATOM 2005 N N . LYS A 1 284 ? 1.417 -28.828 -30.578 1 98.81 284 LYS A N 1
ATOM 2006 C CA . LYS A 1 284 ? 0.599 -28.906 -29.359 1 98.81 284 LYS A CA 1
ATOM 2007 C C . LYS A 1 284 ? 0.999 -30.125 -28.516 1 98.81 284 LYS A C 1
ATOM 2009 O O . LYS A 1 284 ? 1.1 -30.016 -27.297 1 98.81 284 LYS A O 1
ATOM 2014 N N . ARG A 1 285 ? 1.226 -31.234 -29.156 1 98.88 285 ARG A N 1
ATOM 2015 C CA . ARG A 1 285 ? 1.75 -32.375 -28.422 1 98.88 285 ARG A CA 1
ATOM 2016 C C . ARG A 1 285 ? 3.15 -32.094 -27.891 1 98.88 285 ARG A C 1
ATOM 2018 O O . ARG A 1 285 ? 3.463 -32.438 -26.75 1 98.88 285 ARG A O 1
ATOM 2025 N N . ASP A 1 286 ? 3.98 -31.484 -28.719 1 98.94 286 ASP A N 1
ATOM 2026 C CA . ASP A 1 286 ? 5.391 -31.297 -28.391 1 98.94 286 ASP A CA 1
ATOM 2027 C C . ASP A 1 286 ? 5.559 -30.422 -27.156 1 98.94 286 ASP A C 1
ATOM 2029 O O . ASP A 1 286 ? 6.395 -30.703 -26.297 1 98.94 286 ASP A O 1
ATOM 2033 N N . ILE A 1 287 ? 4.812 -29.328 -27.047 1 98.88 287 ILE A N 1
ATOM 2034 C CA . ILE A 1 287 ? 4.953 -28.438 -25.891 1 98.88 287 ILE A CA 1
ATOM 2035 C C . ILE A 1 287 ? 4.531 -29.188 -24.625 1 98.88 287 ILE A C 1
ATOM 2037 O O . ILE A 1 287 ? 5.102 -28.969 -23.547 1 98.88 287 ILE A O 1
ATOM 2041 N N . VAL A 1 288 ? 3.48 -30.062 -24.75 1 98.94 288 VAL A N 1
ATOM 2042 C CA . VAL A 1 288 ? 3.055 -30.875 -23.609 1 98.94 288 VAL A CA 1
ATOM 2043 C C . VAL A 1 288 ? 4.156 -31.859 -23.25 1 98.94 288 VAL A C 1
ATO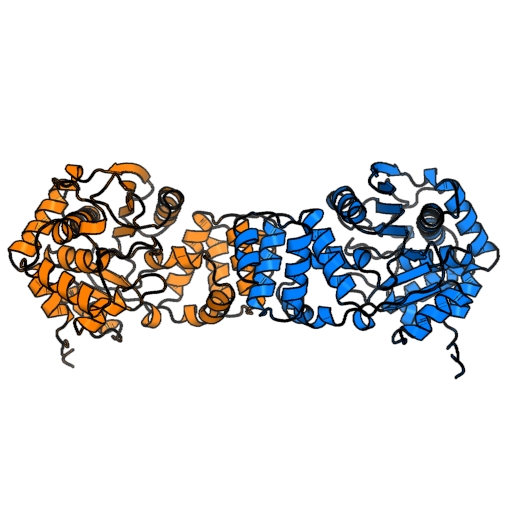M 2045 O O . VAL A 1 288 ? 4.449 -32.062 -22.078 1 98.94 288 VAL A O 1
ATOM 2048 N N . VAL A 1 289 ? 4.805 -32.438 -24.219 1 98.94 289 VAL A N 1
ATOM 2049 C CA . VAL A 1 289 ? 5.879 -33.406 -24 1 98.94 289 VAL A CA 1
ATOM 2050 C C . VAL A 1 289 ? 7.031 -32.719 -23.25 1 98.94 289 VAL A C 1
ATOM 2052 O O . VAL A 1 289 ? 7.59 -33.281 -22.312 1 98.94 289 VAL A O 1
ATOM 2055 N N . ALA A 1 290 ? 7.375 -31.531 -23.641 1 98.94 290 ALA A N 1
ATOM 2056 C CA . ALA A 1 290 ? 8.438 -30.797 -22.969 1 98.94 290 ALA A CA 1
ATOM 2057 C C . ALA A 1 290 ? 8.102 -30.562 -21.5 1 98.94 290 ALA A C 1
ATOM 2059 O O . ALA A 1 290 ? 8.898 -30.875 -20.609 1 98.94 290 ALA A O 1
ATOM 2060 N N . ASN A 1 291 ? 6.945 -30.031 -21.219 1 98.94 291 ASN A N 1
ATOM 2061 C CA . ASN A 1 291 ? 6.559 -29.672 -19.859 1 98.94 291 ASN A CA 1
ATOM 2062 C C . ASN A 1 291 ? 6.285 -30.906 -19 1 98.94 291 ASN A C 1
ATOM 2064 O O . ASN A 1 291 ? 6.617 -30.922 -17.812 1 98.94 291 ASN A O 1
ATOM 2068 N N . ALA A 1 292 ? 5.656 -31.969 -19.594 1 98.94 292 ALA A N 1
ATOM 2069 C CA . ALA A 1 292 ? 5.508 -33.219 -18.891 1 98.94 292 ALA A CA 1
ATOM 2070 C C . ALA A 1 292 ? 6.867 -33.875 -18.609 1 98.94 292 ALA A C 1
ATOM 2072 O O . ALA A 1 292 ? 7.07 -34.469 -17.547 1 98.94 292 ALA A O 1
ATOM 2073 N N . GLY A 1 293 ? 7.77 -33.781 -19.625 1 98.94 293 GLY A N 1
ATOM 2074 C CA . GLY A 1 293 ? 9.117 -34.25 -19.406 1 98.94 293 GLY A CA 1
ATOM 2075 C C . GLY A 1 293 ? 9.812 -33.625 -18.234 1 98.94 293 GLY A C 1
ATOM 2076 O O . GLY A 1 293 ? 10.5 -34.281 -17.453 1 98.94 293 GLY A O 1
ATOM 2077 N N . ALA A 1 294 ? 9.656 -32.344 -18.078 1 98.94 294 ALA A N 1
ATOM 2078 C CA . ALA A 1 294 ? 10.203 -31.609 -16.938 1 98.94 294 ALA A CA 1
ATOM 2079 C C . ALA A 1 294 ? 9.594 -32.125 -15.633 1 98.94 294 ALA A C 1
ATOM 2081 O O . ALA A 1 294 ? 10.297 -32.281 -14.633 1 98.94 294 ALA A O 1
ATOM 2082 N N . ALA A 1 295 ? 8.281 -32.344 -15.625 1 98.94 295 ALA A N 1
ATOM 2083 C CA . ALA A 1 295 ? 7.605 -32.875 -14.438 1 98.94 295 ALA A CA 1
ATOM 2084 C C . ALA A 1 295 ? 8.133 -34.281 -14.078 1 98.94 295 ALA A C 1
ATOM 2086 O O . ALA A 1 295 ? 8.352 -34.562 -12.906 1 98.94 295 ALA A O 1
ATOM 2087 N N . ILE A 1 296 ? 8.328 -35.125 -15.055 1 98.94 296 ILE A N 1
ATOM 2088 C CA . ILE A 1 296 ? 8.859 -36.469 -14.859 1 98.94 296 ILE A CA 1
ATOM 2089 C C . ILE A 1 296 ? 10.273 -36.375 -14.289 1 98.94 296 ILE A C 1
ATOM 2091 O O . ILE A 1 296 ? 10.625 -37.094 -13.359 1 98.94 296 ILE A O 1
ATOM 2095 N N . TYR A 1 297 ? 11.023 -35.438 -14.812 1 98.88 297 TYR A N 1
ATOM 2096 C CA . TYR A 1 297 ? 12.398 -35.219 -14.367 1 98.88 297 TYR A CA 1
ATOM 2097 C C . TYR A 1 297 ? 12.445 -34.781 -12.906 1 98.88 297 TYR A C 1
ATOM 2099 O O . TYR A 1 297 ? 13.109 -35.438 -12.086 1 98.88 297 TYR A O 1
ATOM 2107 N N . VAL A 1 298 ? 11.688 -33.844 -12.523 1 98.5 298 VAL A N 1
ATOM 2108 C CA . VAL A 1 298 ? 11.75 -33.344 -11.156 1 98.5 298 VAL A CA 1
ATOM 2109 C C . VAL A 1 298 ? 11.148 -34.375 -10.195 1 98.5 298 VAL A C 1
ATOM 2111 O O . VAL A 1 298 ? 11.492 -34.406 -9.016 1 98.5 298 VAL A O 1
ATOM 2114 N N . GLY A 1 299 ? 10.227 -35.188 -10.695 1 98.31 299 GLY A N 1
ATOM 2115 C CA . GLY A 1 299 ? 9.609 -36.25 -9.898 1 98.31 299 GLY A CA 1
ATOM 2116 C C . GLY A 1 299 ? 10.5 -37.469 -9.727 1 98.31 299 GLY A C 1
ATOM 2117 O O . GLY A 1 299 ? 10.109 -38.438 -9.07 1 98.31 299 GLY A O 1
ATOM 2118 N N . GLY A 1 300 ? 11.656 -37.469 -10.375 1 98.06 300 GLY A N 1
ATOM 2119 C CA . GLY A 1 300 ? 12.617 -38.562 -10.203 1 98.06 300 GLY A CA 1
ATOM 2120 C C . GLY A 1 300 ? 12.453 -39.688 -11.219 1 98.06 300 GLY A C 1
ATOM 2121 O O . GLY A 1 300 ? 13.062 -40.75 -11.094 1 98.06 300 GLY A O 1
ATOM 2122 N N . GLY A 1 301 ? 11.664 -39.469 -12.219 1 98.56 301 GLY A N 1
ATOM 2123 C CA . GLY A 1 301 ? 11.383 -40.5 -13.203 1 98.56 301 GLY A CA 1
ATOM 2124 C C . GLY A 1 301 ? 12.367 -40.531 -14.352 1 98.56 301 GLY A C 1
ATOM 2125 O O . GLY A 1 301 ? 12.32 -41.406 -15.203 1 98.56 301 GLY A O 1
ATOM 2126 N N . ALA A 1 302 ? 13.266 -39.531 -14.414 1 98.69 302 ALA A N 1
ATOM 2127 C CA . ALA A 1 302 ? 14.281 -39.438 -15.453 1 98.69 302 ALA A CA 1
ATOM 2128 C C . ALA A 1 302 ? 15.516 -38.688 -14.953 1 98.69 302 ALA A C 1
ATOM 2130 O O . ALA A 1 302 ? 15.422 -37.844 -14.055 1 98.69 302 ALA A O 1
ATOM 2131 N N . ASP A 1 303 ? 16.609 -38.875 -15.617 1 98.25 303 ASP A N 1
ATOM 2132 C CA . ASP A 1 303 ? 17.875 -38.312 -15.148 1 98.25 303 ASP A CA 1
ATOM 2133 C C . ASP A 1 303 ? 18.203 -37 -15.891 1 98.25 303 ASP A C 1
ATOM 2135 O O . ASP A 1 303 ? 19.156 -36.312 -15.547 1 98.25 303 ASP A O 1
ATOM 2139 N N . SER A 1 304 ? 17.406 -36.719 -16.891 1 98.5 304 SER A N 1
ATOM 2140 C CA . SER A 1 304 ? 17.578 -35.5 -17.672 1 98.5 304 SER A CA 1
ATOM 2141 C C . SER A 1 304 ? 16.25 -35.031 -18.266 1 98.5 304 SER A C 1
ATOM 2143 O O . SER A 1 304 ? 15.281 -35.781 -18.312 1 98.5 304 SER A O 1
ATOM 2145 N N . LEU A 1 305 ? 16.266 -33.781 -18.641 1 98.81 305 LEU A N 1
ATOM 2146 C CA . LEU A 1 305 ? 15.078 -33.25 -19.297 1 98.81 305 LEU A CA 1
ATOM 2147 C C . LEU A 1 305 ? 14.781 -34 -20.578 1 98.81 305 LEU A C 1
ATOM 2149 O O . LEU A 1 305 ? 13.617 -34.281 -20.891 1 98.81 305 LEU A O 1
ATOM 2153 N N . ALA A 1 306 ? 15.805 -34.375 -21.312 1 98.81 306 ALA A N 1
ATOM 2154 C CA . ALA A 1 306 ? 15.656 -35.156 -22.547 1 98.81 306 ALA A CA 1
ATOM 2155 C C . ALA A 1 306 ? 15.023 -36.5 -22.266 1 98.81 306 ALA A C 1
ATOM 2157 O O . ALA A 1 306 ? 14.086 -36.906 -22.969 1 98.81 306 ALA A O 1
ATOM 2158 N N . ALA A 1 307 ? 15.547 -37.188 -21.281 1 98.88 307 ALA A N 1
ATOM 2159 C CA . ALA A 1 307 ? 15 -38.5 -20.922 1 98.88 307 ALA A CA 1
ATOM 2160 C C . ALA A 1 307 ? 13.562 -38.375 -20.422 1 98.88 307 ALA A C 1
ATOM 2162 O O . ALA A 1 307 ? 12.734 -39.25 -20.656 1 98.88 307 ALA A O 1
ATOM 2163 N N . GLY A 1 308 ? 13.289 -37.312 -19.719 1 98.94 308 GLY A N 1
ATOM 2164 C CA . GLY A 1 308 ? 11.922 -37.031 -19.312 1 98.94 308 GLY A CA 1
ATOM 2165 C C . GLY A 1 308 ? 10.969 -36.875 -20.469 1 98.94 308 GLY A C 1
ATOM 2166 O O . GLY A 1 308 ? 9.852 -37.406 -20.453 1 98.94 308 GLY A O 1
ATOM 2167 N N . ALA A 1 309 ? 11.438 -36.125 -21.469 1 98.94 309 ALA A N 1
ATOM 2168 C CA . ALA A 1 309 ? 10.617 -35.938 -22.672 1 98.94 309 ALA A CA 1
ATOM 2169 C C . ALA A 1 309 ? 10.344 -37.25 -23.359 1 98.94 309 ALA A C 1
ATOM 2171 O O . ALA A 1 309 ? 9.227 -37.5 -23.828 1 98.94 309 ALA A O 1
ATOM 2172 N N . ASP A 1 310 ? 11.312 -38.125 -23.422 1 98.88 310 ASP A N 1
ATOM 2173 C CA . ASP A 1 310 ? 11.133 -39.438 -24.031 1 98.88 310 ASP A CA 1
ATOM 2174 C C . ASP A 1 310 ? 10.078 -40.25 -23.266 1 98.88 310 ASP A C 1
ATOM 2176 O O . ASP A 1 310 ? 9.227 -40.875 -23.891 1 98.88 310 ASP A O 1
ATOM 2180 N N . ARG A 1 311 ? 10.133 -40.188 -21.984 1 98.94 311 ARG A N 1
ATOM 2181 C CA . ARG A 1 311 ? 9.172 -40.938 -21.172 1 98.94 311 ARG A CA 1
ATOM 2182 C C . ARG A 1 311 ? 7.773 -40.344 -21.312 1 98.94 311 ARG A C 1
ATOM 2184 O O . ARG A 1 311 ? 6.781 -41.062 -21.266 1 98.94 311 ARG A O 1
ATOM 2191 N N . ALA A 1 312 ? 7.691 -39.031 -21.422 1 98.94 312 ALA A N 1
ATOM 2192 C CA . ALA A 1 312 ? 6.402 -38.406 -21.656 1 98.94 312 ALA A CA 1
ATOM 2193 C C . ALA A 1 312 ? 5.781 -38.875 -22.969 1 98.94 312 ALA A C 1
ATOM 2195 O O . ALA A 1 312 ? 4.602 -39.219 -23.016 1 98.94 312 ALA A O 1
ATOM 2196 N N . ALA A 1 313 ? 6.617 -38.875 -23.984 1 98.88 313 ALA A N 1
ATOM 2197 C CA . ALA A 1 313 ? 6.148 -39.344 -25.297 1 98.88 313 ALA A CA 1
ATOM 2198 C C . ALA A 1 313 ? 5.688 -40.781 -25.219 1 98.88 313 ALA A C 1
ATOM 2200 O O . ALA A 1 313 ? 4.656 -41.156 -25.797 1 98.88 313 ALA A O 1
ATOM 2201 N N . ALA A 1 314 ? 6.383 -41.594 -24.531 1 98.94 314 ALA A N 1
ATOM 2202 C CA . ALA A 1 314 ? 6.043 -43.031 -24.375 1 98.94 314 ALA A CA 1
ATOM 2203 C C . ALA A 1 314 ? 4.715 -43.188 -23.641 1 98.94 314 ALA A C 1
ATOM 2205 O O . ALA A 1 314 ? 3.93 -44.094 -23.969 1 98.94 314 ALA A O 1
ATOM 2206 N N . ALA A 1 315 ? 4.445 -42.375 -22.641 1 98.88 315 ALA A N 1
ATOM 220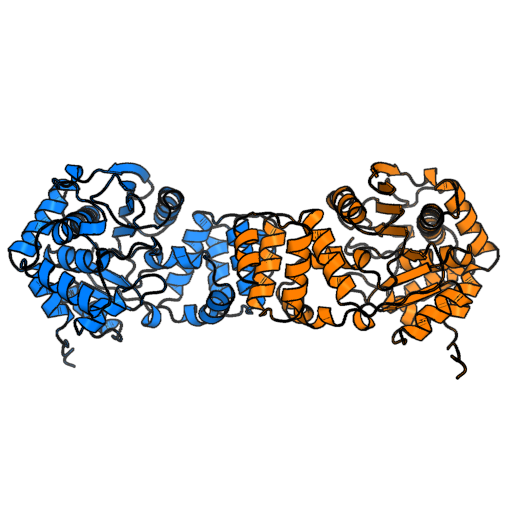7 C CA . ALA A 1 315 ? 3.197 -42.438 -21.891 1 98.88 315 ALA A CA 1
ATOM 2208 C C . ALA A 1 315 ? 1.999 -42.125 -22.781 1 98.88 315 ALA A C 1
ATOM 2210 O O . ALA A 1 315 ? 0.924 -42.719 -22.609 1 98.88 315 ALA A O 1
ATOM 2211 N N . ILE A 1 316 ? 2.193 -41.188 -23.703 1 98.88 316 ILE A N 1
ATOM 2212 C CA . ILE A 1 316 ? 1.13 -40.844 -24.656 1 98.88 316 ILE A CA 1
ATOM 2213 C C . ILE A 1 316 ? 0.954 -42 -25.641 1 98.88 316 ILE A C 1
ATOM 2215 O O . ILE A 1 316 ? -0.161 -42.5 -25.844 1 98.88 316 ILE A O 1
ATOM 2219 N N . ASP A 1 317 ? 2.031 -42.531 -26.172 1 98.81 317 ASP A N 1
ATOM 2220 C CA . ASP A 1 317 ? 2.008 -43.5 -27.25 1 98.81 317 ASP A CA 1
ATOM 2221 C C . ASP A 1 317 ? 1.483 -44.844 -26.75 1 98.81 317 ASP A C 1
ATOM 2223 O O . ASP A 1 317 ? 0.855 -45.594 -27.516 1 98.81 317 ASP A O 1
ATOM 2227 N N . SER A 1 318 ? 1.7 -45.188 -25.516 1 98.69 318 SER A N 1
ATOM 2228 C CA . SER A 1 318 ? 1.298 -46.469 -24.969 1 98.69 318 SER A CA 1
ATOM 2229 C C . SER A 1 318 ? -0.169 -46.469 -24.547 1 98.69 318 SER A C 1
ATOM 2231 O O . SER A 1 318 ? -0.755 -47.531 -24.281 1 98.69 318 SER A O 1
ATOM 2233 N N . GLY A 1 319 ? -0.75 -45.25 -24.406 1 98.62 319 GLY A N 1
ATOM 2234 C CA . GLY A 1 319 ? -2.125 -45.125 -23.953 1 98.62 319 GLY A CA 1
ATOM 2235 C C . GLY A 1 319 ? -2.238 -44.906 -22.453 1 98.62 319 GLY A C 1
ATOM 2236 O O . GLY A 1 319 ? -3.33 -44.656 -21.938 1 98.62 319 GLY A O 1
ATOM 2237 N N . ALA A 1 320 ? -1.132 -44.906 -21.812 1 98.69 320 ALA A N 1
ATOM 2238 C CA . ALA A 1 320 ? -1.137 -44.75 -20.359 1 98.69 320 ALA A CA 1
ATOM 2239 C C . ALA A 1 320 ? -1.685 -43.406 -19.953 1 98.69 320 ALA A C 1
ATOM 2241 O O . ALA A 1 320 ? -2.383 -43.281 -18.938 1 98.69 320 ALA A O 1
ATOM 2242 N N . ALA A 1 321 ? -1.355 -42.344 -20.703 1 98.75 321 ALA A N 1
ATOM 2243 C CA . ALA A 1 321 ? -1.885 -41 -20.438 1 98.75 321 ALA A CA 1
ATOM 2244 C C . ALA A 1 321 ? -3.4 -40.969 -20.609 1 98.75 321 ALA A C 1
ATOM 2246 O O . ALA A 1 321 ? -4.105 -40.344 -19.828 1 98.75 321 ALA A O 1
ATOM 2247 N N . ALA A 1 322 ? -3.887 -41.625 -21.609 1 98.56 322 ALA A N 1
ATOM 2248 C CA . ALA A 1 322 ? -5.324 -41.719 -21.844 1 98.56 322 ALA A CA 1
ATOM 2249 C C . ALA A 1 322 ? -6.02 -42.438 -20.703 1 98.56 322 ALA A C 1
ATOM 2251 O O . ALA A 1 322 ? -7.121 -42.062 -20.297 1 98.56 322 ALA A O 1
ATOM 2252 N N . ASP A 1 323 ? -5.418 -43.531 -20.219 1 98.12 323 ASP A N 1
ATOM 2253 C CA . ASP A 1 323 ? -5.961 -44.25 -19.078 1 98.12 323 ASP A CA 1
ATOM 2254 C C . ASP A 1 323 ? -6.074 -43.375 -17.844 1 98.12 323 ASP A C 1
ATOM 2256 O O . ASP A 1 323 ? -7.031 -43.469 -17.078 1 98.12 323 ASP A O 1
ATOM 2260 N N . THR A 1 324 ? -5.059 -42.562 -17.656 1 97.75 324 THR A N 1
ATOM 2261 C CA . THR A 1 324 ? -5.062 -41.625 -16.531 1 97.75 324 THR A CA 1
ATOM 2262 C C . THR A 1 324 ? -6.242 -40.656 -16.625 1 97.75 324 THR A C 1
ATOM 2264 O O . THR A 1 324 ? -6.91 -40.375 -15.633 1 97.75 324 THR A O 1
ATOM 2267 N N . LEU A 1 325 ? -6.48 -40.094 -17.828 1 97.94 325 LEU A N 1
ATOM 2268 C CA . LEU A 1 325 ? -7.633 -39.219 -18.016 1 97.94 325 LEU A CA 1
ATOM 2269 C C . LEU A 1 325 ? -8.938 -39.938 -17.719 1 97.94 325 LEU A C 1
ATOM 2271 O O . LEU A 1 325 ? -9.828 -39.406 -17.062 1 97.94 325 LEU A O 1
ATOM 2275 N N . ALA A 1 326 ? -9.016 -41.156 -18.156 1 96.75 326 ALA A N 1
ATOM 2276 C CA . ALA A 1 326 ? -10.211 -41.969 -17.922 1 96.75 326 ALA A CA 1
ATOM 2277 C C . ALA A 1 326 ? -10.438 -42.188 -16.422 1 96.75 326 ALA A C 1
ATOM 2279 O O . ALA A 1 326 ? -11.57 -42.094 -15.945 1 96.75 326 ALA A O 1
ATOM 2280 N N . ALA A 1 327 ? -9.406 -42.438 -15.742 1 94.44 327 ALA A N 1
ATOM 2281 C CA . ALA A 1 327 ? -9.5 -42.625 -14.297 1 94.44 327 ALA A CA 1
ATOM 2282 C C . ALA A 1 327 ? -9.992 -41.375 -13.617 1 94.44 327 ALA A C 1
ATOM 2284 O O . ALA A 1 327 ? -10.812 -41.438 -12.695 1 94.44 327 ALA A O 1
ATOM 2285 N N . LEU A 1 328 ? -9.469 -40.25 -14.07 1 93.88 328 LEU A N 1
ATOM 2286 C CA . LEU A 1 328 ? -9.82 -38.969 -13.461 1 93.88 328 LEU A CA 1
ATOM 2287 C C . LEU A 1 328 ? -11.281 -38.625 -13.734 1 93.88 328 LEU A C 1
ATOM 2289 O O . LEU A 1 328 ? -11.914 -37.938 -12.938 1 93.88 328 LEU A O 1
ATOM 2293 N N . THR A 1 329 ? -11.812 -39.031 -14.891 1 93.06 329 THR A N 1
ATOM 2294 C CA . THR A 1 329 ? -13.18 -38.688 -15.281 1 93.06 329 THR A CA 1
ATOM 2295 C C . THR A 1 329 ? -14.164 -39.719 -14.703 1 93.06 329 THR A C 1
ATOM 2297 O O . THR A 1 329 ? -15.367 -39.469 -14.68 1 93.06 329 THR A O 1
ATOM 2300 N N . ASP A 1 330 ? -13.672 -40.844 -14.367 1 85.81 330 ASP A N 1
ATOM 2301 C CA . ASP A 1 330 ? -14.539 -41.875 -13.82 1 85.81 330 ASP A CA 1
ATOM 2302 C C . ASP A 1 330 ? -15.008 -41.531 -12.414 1 85.81 330 ASP A C 1
ATOM 2304 O O . ASP A 1 330 ? -14.234 -41.031 -11.602 1 85.81 330 ASP A O 1
ATOM 2308 N N . ALA A 1 331 ? -16.375 -41.375 -12.312 1 65.62 331 ALA A N 1
ATOM 2309 C CA . ALA A 1 331 ? -17 -41.062 -11.023 1 65.62 331 ALA A CA 1
ATOM 2310 C C . ALA A 1 331 ? -16.578 -42.062 -9.969 1 65.62 331 ALA A C 1
ATOM 2312 O O . ALA A 1 331 ? -16.75 -43.281 -10.148 1 65.62 331 ALA A O 1
ATOM 2313 N N . HIS A 1 332 ? -15.383 -42.156 -9.688 1 57.53 332 HIS A N 1
ATOM 2314 C CA . HIS A 1 332 ? -15.031 -43.156 -8.672 1 57.53 332 HIS A CA 1
ATOM 2315 C C . HIS A 1 332 ? -16.125 -43.281 -7.617 1 57.53 332 HIS A C 1
ATOM 2317 O O . HIS A 1 332 ? -16.609 -42.25 -7.109 1 57.53 332 HIS A O 1
ATOM 2323 N N . ALA A 1 333 ? -16.891 -44.188 -7.832 1 46.53 333 ALA A N 1
ATOM 2324 C CA . ALA A 1 333 ? -17.703 -44.781 -6.77 1 46.53 333 ALA A CA 1
ATOM 2325 C C . ALA A 1 333 ? -16.906 -44.906 -5.473 1 46.53 333 ALA A C 1
ATOM 2327 O O . ALA A 1 333 ? -16.031 -45.781 -5.336 1 46.53 333 ALA A O 1
ATOM 2328 N N . VAL A 1 334 ? -16.188 -44.031 -4.926 1 43.84 334 VAL A N 1
ATOM 2329 C CA . VAL A 1 334 ? -15.82 -44.375 -3.562 1 43.84 334 VAL A CA 1
ATOM 2330 C C . VAL A 1 334 ? -16.938 -45.188 -2.914 1 43.84 334 VAL A C 1
ATOM 2332 O O . VAL A 1 334 ? -18.047 -44.688 -2.721 1 43.84 334 VAL A O 1
ATOM 2335 N N . GLN A 1 335 ? -17.031 -46.375 -3.229 1 36.03 335 GLN A N 1
ATOM 2336 C CA . GLN A 1 335 ? -17.734 -47.375 -2.439 1 36.03 335 GLN A CA 1
ATOM 2337 C C . GLN A 1 335 ? -17.531 -47.156 -0.945 1 36.03 335 GLN A C 1
ATOM 2339 O O . GLN A 1 335 ? -16.406 -47.125 -0.453 1 36.03 335 GLN A O 1
ATOM 2344 N N . GLN A 1 336 ? -18.328 -46.469 -0.343 1 29.3 336 GLN A N 1
ATOM 2345 C CA . GLN A 1 336 ? -18.641 -46.938 1.004 1 29.3 336 GLN A CA 1
ATOM 2346 C C . GLN A 1 336 ? -19.141 -48.375 0.982 1 29.3 336 GLN A C 1
ATOM 2348 O O . GLN A 1 336 ? -19.938 -48.75 0.118 1 29.3 336 GLN A O 1
ATOM 2353 N N . MET B 1 1 ? -9.633 4.203 -9.523 1 96.5 1 MET B N 1
ATOM 2354 C CA . MET B 1 1 ? -8.758 3.883 -8.406 1 96.5 1 MET B CA 1
ATOM 2355 C C . MET B 1 1 ? -7.75 2.803 -8.789 1 96.5 1 MET B C 1
ATOM 2357 O O . MET B 1 1 ? -6.566 2.904 -8.469 1 96.5 1 MET B O 1
ATOM 2361 N N . GLN B 1 2 ? -8.164 1.828 -9.672 1 97.38 2 GLN B N 1
ATOM 2362 C CA . GLN B 1 2 ? -7.297 0.699 -10 1 97.38 2 GLN B CA 1
ATOM 2363 C C . GLN B 1 2 ? -6.051 1.16 -10.75 1 97.38 2 GLN B C 1
ATOM 2365 O O . GLN B 1 2 ? -4.949 0.67 -10.5 1 97.38 2 GLN B O 1
ATOM 2370 N N . GLU B 1 3 ? -6.254 2.08 -11.68 1 97.81 3 GLU B N 1
ATOM 2371 C CA . GLU B 1 3 ? -5.117 2.592 -12.445 1 97.81 3 GLU B CA 1
ATOM 2372 C C . GLU B 1 3 ? -4.098 3.262 -11.531 1 97.81 3 GLU B C 1
ATOM 2374 O O . GLU B 1 3 ? -2.891 3.053 -11.68 1 97.81 3 GLU B O 1
ATOM 2379 N N . TYR B 1 4 ? -4.52 4.078 -10.555 1 98.56 4 TYR B N 1
ATOM 2380 C CA . TYR B 1 4 ? -3.621 4.77 -9.633 1 98.56 4 TYR B CA 1
ATOM 2381 C C . TYR B 1 4 ? -2.916 3.781 -8.719 1 98.56 4 TYR B C 1
ATOM 2383 O O . TYR B 1 4 ? -1.715 3.908 -8.461 1 98.56 4 TYR B O 1
ATOM 2391 N N . ILE B 1 5 ? -3.699 2.803 -8.234 1 98.69 5 ILE B N 1
ATOM 2392 C CA . ILE B 1 5 ? -3.123 1.779 -7.375 1 98.69 5 ILE B CA 1
ATOM 2393 C C . ILE B 1 5 ? -2.041 1.015 -8.133 1 98.69 5 ILE B C 1
ATOM 2395 O O . ILE B 1 5 ? -0.949 0.783 -7.609 1 98.69 5 ILE B O 1
ATOM 2399 N N . GLU B 1 6 ? -2.326 0.643 -9.406 1 98.5 6 GLU B N 1
ATOM 2400 C CA . GLU B 1 6 ? -1.363 -0.091 -10.219 1 98.5 6 GLU B CA 1
ATOM 2401 C C . GLU B 1 6 ? -0.072 0.703 -10.398 1 98.5 6 GLU B C 1
ATOM 2403 O O . GLU B 1 6 ? 1.022 0.166 -10.219 1 98.5 6 GLU B O 1
ATOM 2408 N N . ARG B 1 7 ? -0.178 1.974 -10.734 1 98.69 7 ARG B N 1
ATOM 2409 C CA . ARG B 1 7 ? 0.985 2.818 -10.992 1 98.69 7 ARG B CA 1
ATOM 2410 C C . ARG B 1 7 ? 1.823 2.988 -9.727 1 98.69 7 ARG B C 1
ATOM 2412 O O . ARG B 1 7 ? 3.043 2.812 -9.758 1 98.69 7 ARG B O 1
ATOM 2419 N N . VAL B 1 8 ? 1.178 3.283 -8.57 1 98.81 8 VAL B N 1
ATOM 2420 C CA . VAL B 1 8 ? 1.895 3.537 -7.328 1 98.81 8 VAL B CA 1
ATOM 2421 C C . VAL B 1 8 ? 2.498 2.236 -6.801 1 98.81 8 VAL B C 1
ATOM 2423 O O . VAL B 1 8 ? 3.639 2.217 -6.336 1 98.81 8 VAL B O 1
ATOM 2426 N N . ALA B 1 9 ? 1.736 1.149 -6.887 1 97.94 9 ALA B N 1
ATOM 2427 C CA . ALA B 1 9 ? 2.223 -0.142 -6.406 1 97.94 9 ALA B CA 1
ATOM 2428 C C . ALA B 1 9 ? 3.395 -0.634 -7.254 1 97.94 9 ALA B C 1
ATOM 2430 O O . ALA B 1 9 ? 4.227 -1.411 -6.781 1 97.94 9 ALA B O 1
ATOM 2431 N N . ALA B 1 10 ? 3.469 -0.194 -8.477 1 97.31 10 ALA B N 1
ATOM 2432 C CA . ALA B 1 10 ? 4.574 -0.546 -9.367 1 97.31 10 ALA B CA 1
ATOM 2433 C C . ALA B 1 10 ? 5.777 0.361 -9.125 1 97.31 10 ALA B C 1
ATOM 2435 O O . ALA B 1 10 ? 6.793 0.252 -9.812 1 97.31 10 ALA B O 1
ATOM 2436 N N . GLY B 1 11 ? 5.637 1.354 -8.234 1 97.56 11 GLY B N 1
ATOM 2437 C CA . GLY B 1 11 ? 6.734 2.244 -7.887 1 97.56 11 GLY B CA 1
ATOM 2438 C C . GLY B 1 11 ? 6.742 3.523 -8.703 1 97.56 11 GLY B C 1
ATOM 2439 O O . GLY B 1 11 ? 7.711 4.289 -8.656 1 97.56 11 GLY B O 1
ATOM 2440 N N . GLU B 1 12 ? 5.703 3.754 -9.461 1 98.44 12 GLU B N 1
ATOM 2441 C CA . GLU B 1 12 ? 5.625 4.945 -10.297 1 98.44 12 GLU B CA 1
ATOM 2442 C C . GLU B 1 12 ? 5.121 6.148 -9.508 1 98.44 12 GLU B C 1
ATOM 2444 O O . GLU B 1 12 ? 4.199 6.023 -8.695 1 98.44 12 GLU B O 1
ATOM 2449 N N . ASP B 1 13 ? 5.742 7.316 -9.734 1 98.75 13 ASP B N 1
ATOM 2450 C CA . ASP B 1 13 ? 5.285 8.562 -9.133 1 98.75 13 ASP B CA 1
ATOM 2451 C C . ASP B 1 13 ? 4.109 9.148 -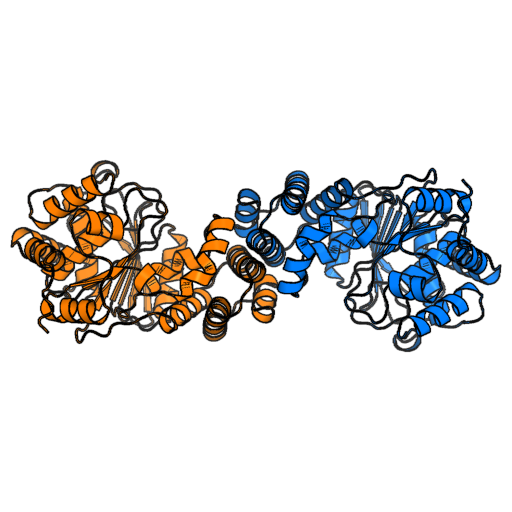9.914 1 98.75 13 ASP B C 1
ATOM 2453 O O . ASP B 1 13 ? 4.125 9.172 -11.141 1 98.75 13 ASP B O 1
ATOM 2457 N N . LEU B 1 14 ? 3.148 9.555 -9.211 1 98.81 14 LEU B N 1
ATOM 2458 C CA . LEU B 1 14 ? 2.061 10.273 -9.867 1 98.81 14 LEU B CA 1
ATOM 2459 C C . LEU B 1 14 ? 2.434 11.734 -10.102 1 98.81 14 LEU B C 1
ATOM 2461 O O . LEU B 1 14 ? 3.102 12.352 -9.266 1 98.81 14 LEU B O 1
ATOM 2465 N N . SER B 1 15 ? 2.023 12.289 -11.25 1 98.62 15 SER B N 1
ATOM 2466 C CA . SER B 1 15 ? 2.111 13.727 -11.453 1 98.62 15 SER B CA 1
ATOM 2467 C C . SER B 1 15 ? 1.174 14.477 -10.508 1 98.62 15 SER B C 1
ATOM 2469 O O . SER B 1 15 ? 0.319 13.867 -9.859 1 98.62 15 SER B O 1
ATOM 2471 N N . LEU B 1 16 ? 1.385 15.75 -10.414 1 98.5 16 LEU B N 1
ATOM 2472 C CA . LEU B 1 16 ? 0.505 16.578 -9.602 1 98.5 16 LEU B CA 1
ATOM 2473 C C . LEU B 1 16 ? -0.952 16.391 -10.016 1 98.5 16 LEU B C 1
ATOM 2475 O O . LEU B 1 16 ? -1.813 16.156 -9.164 1 98.5 16 LEU B O 1
ATOM 2479 N N . ASP B 1 17 ? -1.208 16.422 -11.289 1 98.62 17 ASP B N 1
ATOM 2480 C CA . ASP B 1 17 ? -2.57 16.312 -11.805 1 98.62 17 ASP B CA 1
ATOM 2481 C C . ASP B 1 17 ? -3.145 14.914 -11.523 1 98.62 17 ASP B C 1
ATOM 2483 O O . ASP B 1 17 ? -4.312 14.789 -11.156 1 98.62 17 ASP B O 1
ATOM 2487 N N . ALA B 1 18 ? -2.354 13.883 -11.734 1 98.75 18 ALA B N 1
ATOM 2488 C CA . ALA B 1 18 ? -2.807 12.516 -11.469 1 98.75 18 ALA B CA 1
ATOM 2489 C C . ALA B 1 18 ? -3.121 12.32 -9.992 1 98.75 18 ALA B C 1
ATOM 2491 O O . ALA B 1 18 ? -4.09 11.641 -9.641 1 98.75 18 ALA B O 1
ATOM 2492 N N . ALA B 1 19 ? -2.285 12.906 -9.141 1 98.81 19 ALA B N 1
ATOM 2493 C CA . ALA B 1 19 ? -2.502 12.805 -7.703 1 98.81 19 ALA B CA 1
ATOM 2494 C C . ALA B 1 19 ? -3.781 13.523 -7.289 1 98.81 19 ALA B C 1
ATOM 2496 O O . ALA B 1 19 ? -4.535 13.031 -6.445 1 98.81 19 ALA B O 1
ATOM 2497 N N . ARG B 1 20 ? -4.016 14.711 -7.871 1 98.56 20 ARG B N 1
ATOM 2498 C CA . ARG B 1 20 ? -5.246 15.453 -7.621 1 98.56 20 ARG B CA 1
ATOM 2499 C C . ARG B 1 20 ? -6.469 14.633 -8.031 1 98.56 20 ARG B C 1
ATOM 2501 O O . ARG B 1 20 ? -7.441 14.547 -7.281 1 98.56 20 ARG B O 1
ATOM 2508 N N . ASP B 1 21 ? -6.383 14.016 -9.156 1 98.38 21 ASP B N 1
ATOM 2509 C CA . ASP B 1 21 ? -7.473 13.172 -9.648 1 98.38 21 ASP B CA 1
ATOM 2510 C C . ASP B 1 21 ? -7.664 11.945 -8.766 1 98.38 21 ASP B C 1
ATOM 2512 O O . ASP B 1 21 ? -8.789 11.5 -8.547 1 98.38 21 ASP B O 1
ATOM 2516 N N . ALA B 1 22 ? -6.586 11.359 -8.281 1 98.56 22 ALA B N 1
ATOM 2517 C CA . ALA B 1 22 ? -6.633 10.164 -7.445 1 98.56 22 ALA B CA 1
ATOM 2518 C C . ALA B 1 22 ? -7.418 10.422 -6.16 1 98.56 22 ALA B C 1
ATOM 2520 O O . ALA B 1 22 ? -8.289 9.633 -5.789 1 98.56 22 ALA B O 1
ATOM 2521 N N . VAL B 1 23 ? -7.168 11.508 -5.496 1 98.5 23 VAL B N 1
ATOM 2522 C CA . VAL B 1 23 ? -7.836 11.758 -4.223 1 98.5 23 VAL B CA 1
ATOM 2523 C C . VAL B 1 23 ? -9.297 12.133 -4.469 1 98.5 23 VAL B C 1
ATOM 2525 O O . VAL B 1 23 ? -10.172 11.773 -3.682 1 98.5 23 VAL B O 1
ATOM 2528 N N . THR B 1 24 ? -9.555 12.852 -5.57 1 97.44 24 THR B N 1
ATOM 2529 C CA . THR B 1 24 ? -10.938 13.148 -5.922 1 97.44 24 THR B CA 1
ATOM 2530 C C . THR B 1 24 ? -11.727 11.867 -6.156 1 97.44 24 THR B C 1
ATOM 2532 O O . THR B 1 24 ? -12.844 11.719 -5.652 1 97.44 24 THR B O 1
ATOM 2535 N N . THR B 1 25 ? -11.117 10.93 -6.906 1 97.31 25 THR B N 1
ATOM 2536 C CA . THR B 1 25 ? -11.727 9.625 -7.152 1 97.31 25 THR B CA 1
ATOM 2537 C C . THR B 1 25 ? -11.891 8.859 -5.848 1 97.31 25 THR B C 1
ATOM 2539 O O . THR B 1 25 ? -12.898 8.172 -5.648 1 97.31 25 THR B O 1
ATOM 2542 N N . LEU B 1 26 ? -10.938 8.961 -4.969 1 98.12 26 LEU B N 1
ATOM 2543 C CA . LEU B 1 26 ? -10.953 8.297 -3.672 1 98.12 26 LEU B CA 1
ATOM 2544 C C . LEU B 1 26 ? -12.164 8.742 -2.854 1 98.12 26 LEU B C 1
ATOM 2546 O O . LEU B 1 26 ? -12.875 7.91 -2.283 1 98.12 26 LEU B O 1
ATOM 2550 N N . PHE B 1 27 ? -12.469 10.031 -2.799 1 97.19 27 PHE B N 1
ATOM 2551 C CA . PHE B 1 27 ? -13.562 10.586 -2.008 1 97.19 27 PHE B CA 1
ATOM 2552 C C . PHE B 1 27 ? -14.914 10.156 -2.57 1 97.19 27 PHE B C 1
ATOM 2554 O O . PHE B 1 27 ? -15.898 10.062 -1.836 1 97.19 27 PHE B O 1
ATOM 2561 N N . GLU B 1 28 ? -15 9.836 -3.814 1 94.69 28 GLU B N 1
ATOM 2562 C CA . GLU B 1 28 ? -16.281 9.609 -4.484 1 94.69 28 GLU B CA 1
ATOM 2563 C C . GLU B 1 28 ? -16.609 8.125 -4.543 1 94.69 28 GLU B C 1
ATOM 2565 O O . GLU B 1 28 ? -17.766 7.73 -4.305 1 94.69 28 GLU B O 1
ATOM 2570 N N . ASP B 1 29 ? -15.609 7.23 -4.852 1 92.5 29 ASP B N 1
ATOM 2571 C CA . ASP B 1 29 ? -15.992 5.902 -5.332 1 92.5 29 ASP B CA 1
ATOM 2572 C C . ASP B 1 29 ? -15.055 4.832 -4.781 1 92.5 29 ASP B C 1
ATOM 2574 O O . ASP B 1 29 ? -15.195 3.65 -5.102 1 92.5 29 ASP B O 1
ATOM 2578 N N . ALA B 1 30 ? -14.195 5.121 -3.939 1 97.88 30 ALA B N 1
ATOM 2579 C CA . ALA B 1 30 ? -13.188 4.125 -3.598 1 97.88 30 ALA B CA 1
ATOM 2580 C C . ALA B 1 30 ? -13.68 3.205 -2.482 1 97.88 30 ALA B C 1
ATOM 2582 O O . ALA B 1 30 ? -14.336 3.654 -1.544 1 97.88 30 ALA B O 1
ATOM 2583 N N . THR B 1 31 ? -13.461 1.878 -2.602 1 98.5 31 THR B N 1
ATOM 2584 C CA . THR B 1 31 ? -13.703 0.926 -1.525 1 98.5 31 THR B CA 1
ATOM 2585 C C . THR B 1 31 ? -12.625 1.025 -0.455 1 98.5 31 THR B C 1
ATOM 2587 O O . THR B 1 31 ? -11.555 1.599 -0.693 1 98.5 31 THR B O 1
ATOM 2590 N N . ASP B 1 32 ? -12.906 0.458 0.747 1 98.62 32 ASP B N 1
ATOM 2591 C CA . ASP B 1 32 ? -11.922 0.471 1.825 1 98.62 32 ASP B CA 1
ATOM 2592 C C . ASP B 1 32 ? -10.625 -0.203 1.392 1 98.62 32 ASP B C 1
ATOM 2594 O O . ASP B 1 32 ? -9.531 0.27 1.718 1 98.62 32 ASP B O 1
ATOM 2598 N N . ALA B 1 33 ? -10.727 -1.253 0.607 1 98.81 33 ALA B N 1
ATOM 2599 C CA . ALA B 1 33 ? -9.539 -1.974 0.138 1 98.81 33 ALA B CA 1
ATOM 2600 C C . ALA B 1 33 ? -8.711 -1.107 -0.8 1 98.81 33 ALA B C 1
ATOM 2602 O O . ALA B 1 33 ? -7.477 -1.098 -0.715 1 98.81 33 ALA B O 1
ATOM 2603 N N . GLU B 1 34 ? -9.406 -0.414 -1.659 1 98.81 34 GLU B N 1
ATOM 2604 C CA . GLU B 1 34 ? -8.711 0.468 -2.594 1 98.81 34 GLU B CA 1
ATOM 2605 C C . GLU B 1 34 ? -8 1.601 -1.858 1 98.81 34 GLU B C 1
ATOM 2607 O O . GLU B 1 34 ? -6.863 1.938 -2.182 1 98.81 34 GLU B O 1
ATOM 2612 N N . ILE B 1 35 ? -8.711 2.182 -0.881 1 98.81 35 ILE B N 1
ATOM 2613 C CA . ILE B 1 35 ? -8.117 3.256 -0.087 1 98.81 35 ILE B CA 1
ATOM 2614 C C . ILE B 1 35 ? -6.883 2.738 0.646 1 98.81 35 ILE B C 1
ATOM 2616 O O . ILE B 1 35 ? -5.816 3.354 0.586 1 98.81 35 ILE B O 1
ATOM 2620 N N . GLY B 1 36 ? -7.031 1.575 1.307 1 98.81 36 GLY B N 1
ATOM 2621 C CA . GLY B 1 36 ? -5.895 0.974 1.984 1 98.81 36 GLY B CA 1
ATOM 2622 C C . GLY B 1 36 ? -4.711 0.73 1.064 1 98.81 36 GLY B C 1
ATOM 2623 O O . GLY B 1 36 ? -3.576 1.072 1.4 1 98.81 36 GLY B O 1
ATOM 2624 N N . ALA B 1 37 ? -4.988 0.206 -0.112 1 98.88 37 ALA B N 1
ATOM 2625 C CA . ALA B 1 37 ? -3.93 -0.149 -1.053 1 98.88 37 ALA B CA 1
ATOM 2626 C C . ALA B 1 37 ? -3.176 1.092 -1.523 1 98.88 37 ALA B C 1
ATOM 2628 O O . ALA B 1 37 ? -1.944 1.092 -1.582 1 98.88 37 ALA B O 1
ATOM 2629 N N . LEU B 1 38 ? -3.91 2.127 -1.885 1 98.88 38 LEU B N 1
ATOM 2630 C CA . LEU B 1 38 ? -3.271 3.35 -2.359 1 98.88 38 LEU B CA 1
ATOM 2631 C C . LEU B 1 38 ? -2.42 3.979 -1.262 1 98.88 38 LEU B C 1
ATOM 2633 O O . LEU B 1 38 ? -1.271 4.355 -1.501 1 98.88 38 LEU B O 1
ATOM 2637 N N . LEU B 1 39 ? -2.975 4.039 -0.023 1 98.81 39 LEU B N 1
ATOM 2638 C CA . LEU B 1 39 ? -2.26 4.672 1.082 1 98.81 39 LEU B CA 1
ATOM 2639 C C . LEU B 1 39 ? -1.029 3.855 1.467 1 98.81 39 LEU B C 1
ATOM 2641 O O . LEU B 1 39 ? 0.049 4.414 1.677 1 98.81 39 LEU B O 1
ATOM 2645 N N . GLY B 1 40 ? -1.206 2.518 1.555 1 98.75 40 GLY B N 1
ATOM 2646 C CA . GLY B 1 40 ? -0.068 1.662 1.848 1 98.75 40 GLY B CA 1
ATOM 2647 C C . GLY B 1 40 ? 1.03 1.753 0.805 1 98.75 40 GLY B C 1
ATOM 2648 O O . GLY B 1 40 ? 2.211 1.86 1.146 1 98.75 40 GLY B O 1
ATOM 2649 N N . ALA B 1 41 ? 0.651 1.744 -0.476 1 98.81 41 ALA B N 1
ATOM 2650 C CA . ALA B 1 41 ? 1.612 1.781 -1.574 1 98.81 41 ALA B CA 1
ATOM 2651 C C . ALA B 1 41 ? 2.354 3.115 -1.61 1 98.81 41 ALA B C 1
ATOM 2653 O O . ALA B 1 41 ? 3.568 3.152 -1.819 1 98.81 41 ALA B O 1
ATOM 2654 N N . LEU B 1 42 ? 1.611 4.191 -1.419 1 98.88 42 LEU B N 1
ATOM 2655 C CA . LEU B 1 42 ? 2.238 5.508 -1.405 1 98.88 42 LEU B CA 1
ATOM 2656 C C . LEU B 1 42 ? 3.289 5.598 -0.305 1 98.88 42 LEU B C 1
ATOM 2658 O O . LEU B 1 42 ? 4.395 6.09 -0.538 1 98.88 42 LEU B O 1
ATOM 2662 N N . ARG B 1 43 ? 2.939 5.133 0.861 1 98.44 43 ARG B N 1
ATOM 2663 C CA . ARG B 1 43 ? 3.861 5.191 1.991 1 98.44 43 ARG B CA 1
ATOM 2664 C C . ARG B 1 43 ? 5.098 4.34 1.735 1 98.44 43 ARG B C 1
ATOM 2666 O O . ARG B 1 43 ? 6.223 4.77 1.997 1 98.44 43 ARG B O 1
ATOM 2673 N N . ALA B 1 44 ? 4.922 3.135 1.222 1 98.38 44 ALA B N 1
ATOM 2674 C CA . ALA B 1 44 ? 6.039 2.234 0.96 1 98.38 44 ALA B CA 1
ATOM 2675 C C . ALA B 1 44 ? 6.945 2.785 -0.139 1 98.38 44 ALA B C 1
ATOM 2677 O O . ALA B 1 44 ? 8.172 2.664 -0.064 1 98.38 44 ALA B O 1
ATOM 2678 N N . LYS B 1 45 ? 6.383 3.355 -1.181 1 97.88 45 LYS B N 1
ATOM 2679 C CA . LYS B 1 45 ? 7.125 3.924 -2.303 1 97.88 45 LYS B CA 1
ATOM 2680 C C . LYS B 1 45 ? 7.895 5.172 -1.877 1 97.88 45 LYS B C 1
ATOM 2682 O O . LYS B 1 45 ? 8.984 5.441 -2.389 1 97.88 45 LYS B O 1
ATOM 2687 N N . GLY B 1 46 ? 7.25 5.93 -0.876 1 97.31 46 GLY B N 1
ATOM 2688 C CA . GLY B 1 46 ? 7.695 7.277 -0.549 1 97.31 46 GLY B CA 1
ATOM 2689 C C . GLY B 1 46 ? 6.926 8.359 -1.286 1 97.31 46 GLY B C 1
ATOM 2690 O O . GLY B 1 46 ? 7.082 8.523 -2.498 1 97.31 46 GLY B O 1
ATOM 2691 N N . GLU B 1 47 ? 6.172 9.148 -0.637 1 97.94 47 GLU B N 1
ATOM 2692 C CA . GLU B 1 47 ? 5.352 10.203 -1.232 1 97.94 47 GLU B CA 1
ATOM 2693 C C . GLU B 1 47 ? 6.215 11.336 -1.768 1 97.94 47 GLU B C 1
ATOM 2695 O O . GLU B 1 47 ? 7.129 11.805 -1.084 1 97.94 47 GLU B O 1
ATOM 2700 N N . THR B 1 48 ? 5.973 11.742 -2.979 1 98.12 48 THR B N 1
ATOM 2701 C CA . THR B 1 48 ? 6.723 12.836 -3.572 1 98.12 48 THR B CA 1
ATOM 2702 C C . THR B 1 48 ? 6.031 14.172 -3.311 1 98.12 48 THR B C 1
ATOM 2704 O O . THR B 1 48 ? 4.863 14.203 -2.912 1 98.12 48 THR B O 1
ATOM 2707 N N . GLU B 1 49 ? 6.766 15.289 -3.557 1 98 49 GLU B N 1
ATOM 2708 C CA . GLU B 1 49 ? 6.211 16.625 -3.375 1 98 49 GLU B CA 1
ATOM 2709 C C . GLU B 1 49 ? 5.031 16.875 -4.316 1 98 49 GLU B C 1
ATOM 2711 O O . GLU B 1 49 ? 4.059 17.531 -3.943 1 98 49 GLU B O 1
ATOM 2716 N N . ALA B 1 50 ? 5.133 16.312 -5.547 1 98.5 50 ALA B N 1
ATOM 2717 C CA . ALA B 1 50 ? 4.035 16.469 -6.5 1 98.5 50 ALA B CA 1
ATOM 2718 C C . ALA B 1 50 ? 2.785 15.727 -6.023 1 98.5 50 ALA B C 1
ATOM 2720 O O . ALA B 1 50 ? 1.67 16.234 -6.164 1 98.5 50 ALA B O 1
ATOM 2721 N N . GLU B 1 51 ? 2.963 14.5 -5.531 1 98.81 51 GLU B N 1
ATOM 2722 C CA . GLU B 1 51 ? 1.845 13.711 -5.016 1 98.81 51 GLU B CA 1
ATOM 2723 C C . GLU B 1 51 ? 1.2 14.398 -3.811 1 98.81 51 GLU B C 1
ATOM 2725 O O . GLU B 1 51 ? -0.026 14.484 -3.723 1 98.81 51 GLU B O 1
ATOM 2730 N N . ILE B 1 52 ? 2.035 14.93 -2.891 1 98.75 52 ILE B N 1
ATOM 2731 C CA . ILE B 1 52 ? 1.535 15.625 -1.712 1 98.75 52 ILE B CA 1
ATOM 2732 C C . ILE B 1 52 ? 0.756 16.875 -2.141 1 98.75 52 ILE B C 1
ATOM 2734 O O . ILE B 1 52 ? -0.371 17.094 -1.689 1 98.75 52 ILE B O 1
ATOM 2738 N N . ALA B 1 53 ? 1.321 17.656 -3.045 1 98.56 53 ALA B N 1
ATOM 2739 C CA . ALA B 1 53 ? 0.664 18.859 -3.533 1 98.56 53 ALA B CA 1
ATOM 2740 C C . ALA B 1 53 ? -0.639 18.516 -4.254 1 98.56 53 ALA B C 1
ATOM 2742 O O . ALA B 1 53 ? -1.65 19.203 -4.07 1 98.56 53 ALA B O 1
ATOM 2743 N N . GLY B 1 54 ? -0.593 17.484 -5.09 1 98.75 54 GLY B N 1
ATOM 2744 C CA . GLY B 1 54 ? -1.792 17.062 -5.801 1 98.75 54 GLY B CA 1
ATOM 2745 C C . GLY B 1 54 ? -2.912 16.625 -4.879 1 98.75 54 GLY B C 1
ATOM 2746 O O . GLY B 1 54 ? -4.062 17.031 -5.055 1 98.75 54 GLY B O 1
ATOM 2747 N N . PHE B 1 55 ? -2.586 15.797 -3.898 1 98.81 55 PHE B N 1
ATOM 2748 C CA . PHE B 1 55 ? -3.574 15.383 -2.91 1 98.81 55 PHE B CA 1
ATOM 2749 C C . PHE B 1 55 ? -4.133 16.594 -2.166 1 98.81 55 PHE B C 1
ATOM 2751 O O . PHE B 1 55 ? -5.344 16.672 -1.94 1 98.81 55 PHE B O 1
ATOM 2758 N N . ALA B 1 56 ? -3.279 17.516 -1.759 1 98.44 56 ALA B N 1
ATOM 2759 C CA . ALA B 1 56 ? -3.711 18.719 -1.058 1 98.44 56 ALA B CA 1
ATOM 2760 C C . ALA B 1 56 ? -4.668 19.547 -1.916 1 98.44 56 ALA B C 1
ATOM 2762 O O . ALA B 1 56 ? -5.703 20.016 -1.431 1 98.44 56 ALA B O 1
ATOM 2763 N N . GLN B 1 57 ? -4.305 19.734 -3.176 1 97.56 57 GLN B N 1
ATOM 2764 C CA . GLN B 1 57 ? -5.152 20.516 -4.078 1 97.56 57 GLN B CA 1
ATOM 2765 C C . GLN B 1 57 ? -6.512 19.844 -4.262 1 97.56 57 GLN B C 1
ATOM 2767 O O . GLN B 1 57 ? -7.543 20.531 -4.254 1 97.56 57 GLN B O 1
ATOM 2772 N N . GLY B 1 58 ? -6.523 18.516 -4.438 1 97.56 58 GLY B N 1
ATOM 2773 C CA . GLY B 1 58 ? -7.789 17.797 -4.539 1 97.56 58 GLY B CA 1
ATOM 2774 C C . GLY B 1 58 ? -8.648 17.938 -3.295 1 97.56 58 GLY B C 1
ATOM 2775 O O . GLY B 1 58 ? -9.867 18.094 -3.391 1 97.56 58 GLY B O 1
ATOM 2776 N N . MET B 1 59 ? -8.039 17.875 -2.172 1 97.44 59 MET B N 1
ATOM 2777 C CA . MET B 1 59 ? -8.75 18.031 -0.907 1 97.44 59 MET B CA 1
ATOM 2778 C C . MET B 1 59 ? -9.305 19.453 -0.76 1 97.44 59 MET B C 1
ATOM 2780 O O . MET B 1 59 ? -10.414 19.641 -0.269 1 97.44 59 MET B O 1
ATOM 2784 N N . ARG B 1 60 ? -8.523 20.438 -1.174 1 96.19 60 ARG B N 1
ATOM 2785 C CA . ARG B 1 60 ? -9 21.812 -1.158 1 96.19 60 ARG B CA 1
ATOM 2786 C C . ARG B 1 60 ? -10.219 21.984 -2.066 1 96.19 60 ARG B C 1
ATOM 2788 O O . ARG B 1 60 ? -11.164 22.688 -1.718 1 96.19 60 ARG B O 1
ATOM 2795 N N . ASP B 1 61 ? -10.125 21.328 -3.18 1 95.38 61 ASP B N 1
ATOM 2796 C CA . ASP B 1 61 ? -11.219 21.406 -4.145 1 95.38 61 ASP B CA 1
ATOM 2797 C C . ASP B 1 61 ? -12.508 20.828 -3.568 1 95.38 61 ASP B C 1
ATOM 2799 O O . ASP B 1 61 ? -13.602 21.266 -3.918 1 95.38 61 ASP B O 1
ATOM 2803 N N . ALA B 1 62 ? -12.391 19.891 -2.711 1 96.06 62 ALA B N 1
ATOM 2804 C CA . ALA B 1 62 ? -13.547 19.203 -2.154 1 96.06 62 ALA B CA 1
ATOM 2805 C C . ALA B 1 62 ? -13.992 19.844 -0.845 1 96.06 62 ALA B C 1
ATOM 2807 O O . ALA B 1 62 ? -15.023 19.453 -0.277 1 96.06 62 ALA B O 1
ATOM 2808 N N . ALA B 1 63 ? -13.289 20.891 -0.34 1 96.69 63 ALA B N 1
ATOM 2809 C CA . ALA B 1 63 ? -13.555 21.5 0.959 1 96.69 63 ALA B CA 1
ATOM 2810 C C . ALA B 1 63 ? -14.656 22.562 0.854 1 96.69 63 ALA B C 1
ATOM 2812 O O . ALA B 1 63 ? -14.945 23.062 -0.236 1 96.69 63 ALA B O 1
ATOM 2813 N N . ILE B 1 64 ? -15.359 22.797 1.926 1 96.62 64 ILE B N 1
ATOM 2814 C CA . ILE B 1 64 ? -16.156 24.016 2.084 1 96.62 64 ILE B CA 1
ATOM 2815 C C . ILE B 1 64 ? -15.234 25.203 2.342 1 96.62 64 ILE B C 1
ATOM 2817 O O . ILE B 1 64 ? -14.516 25.234 3.34 1 96.62 64 ILE B O 1
ATOM 2821 N N . THR B 1 65 ? -15.234 26.156 1.454 1 95.81 65 THR B N 1
ATOM 2822 C CA . THR B 1 65 ? -14.227 27.203 1.505 1 95.81 65 THR B CA 1
ATOM 2823 C C . THR B 1 65 ? -14.82 28.516 2.031 1 95.81 65 THR B C 1
ATOM 2825 O O . THR B 1 65 ? -16.047 28.672 2.066 1 95.81 65 THR B O 1
ATOM 2828 N N . VAL B 1 66 ? -13.977 29.359 2.533 1 95.56 66 VAL B N 1
ATOM 2829 C CA . VAL B 1 66 ? -14.289 30.75 2.85 1 95.56 66 VAL B CA 1
ATOM 2830 C C . VAL B 1 66 ? -13.32 31.672 2.109 1 95.56 66 VAL B C 1
ATOM 2832 O O . VAL B 1 66 ? -12.188 31.297 1.808 1 95.56 66 VAL B O 1
ATOM 2835 N N . ALA B 1 67 ? -13.773 32.875 1.804 1 95.94 67 ALA B N 1
ATOM 2836 C CA . ALA B 1 67 ? -12.953 33.812 1.025 1 95.94 67 ALA B CA 1
ATOM 2837 C C . ALA B 1 67 ? -13.023 35.219 1.606 1 95.94 67 ALA B C 1
ATOM 2839 O O . ALA B 1 67 ? -13.508 36.156 0.951 1 95.94 67 ALA B O 1
ATOM 2840 N N . PRO B 1 68 ? -12.477 35.312 2.789 1 96.75 68 PRO B N 1
ATOM 2841 C CA . PRO B 1 68 ? -12.461 36.656 3.348 1 96.75 68 PRO B CA 1
ATOM 2842 C C . PRO B 1 68 ? -11.664 37.656 2.498 1 96.75 68 PRO B C 1
ATOM 2844 O O . PRO B 1 68 ? -10.656 37.281 1.887 1 96.75 68 PRO B O 1
ATOM 2847 N N . ASP B 1 69 ? -12.133 38.906 2.479 1 94.75 69 ASP B N 1
ATOM 2848 C CA . ASP B 1 69 ? -11.43 39.938 1.746 1 94.75 69 ASP B CA 1
ATOM 2849 C C . ASP B 1 69 ? -10.273 40.531 2.566 1 94.75 69 ASP B C 1
ATOM 2851 O O . ASP B 1 69 ? -10.281 41.688 2.938 1 94.75 69 ASP B O 1
ATOM 2855 N N . CYS B 1 70 ? -9.297 39.719 2.881 1 93.62 70 CYS B N 1
ATOM 2856 C CA . CYS B 1 70 ? -8.086 40.031 3.629 1 93.62 70 CYS B CA 1
ATOM 2857 C C . CYS B 1 70 ? -6.883 39.312 3.045 1 93.62 70 CYS B C 1
ATOM 2859 O O . CYS B 1 70 ? -6.898 38.094 2.889 1 93.62 70 CYS B O 1
ATOM 2861 N N . THR B 1 71 ? -5.91 40.094 2.631 1 93.56 71 THR B N 1
ATOM 2862 C CA . THR B 1 71 ? -4.664 39.5 2.135 1 93.56 71 THR B CA 1
ATOM 2863 C C . THR B 1 71 ? -3.465 40.281 2.654 1 93.56 71 THR B C 1
ATOM 2865 O O . THR B 1 71 ? -3.514 41.531 2.756 1 93.56 71 THR B O 1
ATOM 2868 N N . PRO B 1 72 ? -2.494 39.562 3.129 1 96.94 72 PRO B N 1
ATOM 2869 C CA . PRO B 1 72 ? -2.352 38.094 3.158 1 96.94 72 PRO B CA 1
ATOM 2870 C C . PRO B 1 72 ? -3.049 37.469 4.359 1 96.94 72 PRO B C 1
ATOM 2872 O O . PRO B 1 72 ? -3.094 38.062 5.438 1 96.94 72 PRO B O 1
ATOM 2875 N N . LEU B 1 73 ? -3.596 36.281 4.152 1 98.12 73 LEU B N 1
ATOM 2876 C CA . LEU B 1 73 ? -4.109 35.438 5.219 1 98.12 73 LEU B CA 1
ATOM 2877 C C . LEU B 1 73 ? -3.047 34.469 5.691 1 98.12 73 LEU B C 1
ATOM 2879 O O . LEU B 1 73 ? -2.377 33.812 4.875 1 98.12 73 LEU B O 1
ATOM 2883 N N . VAL B 1 74 ? -2.924 34.344 7.023 1 98.62 74 VAL B N 1
ATOM 2884 C CA . VAL B 1 74 ? -1.876 33.469 7.566 1 98.62 74 VAL B CA 1
ATOM 2885 C C . VAL B 1 74 ? -2.506 32.312 8.305 1 98.62 74 VAL B C 1
ATOM 2887 O O . VAL B 1 74 ? -3.559 32.438 8.93 1 98.62 74 VAL B O 1
ATOM 2890 N N . ASP B 1 75 ? -1.92 31.141 8.188 1 98.62 75 ASP B N 1
ATOM 2891 C CA . ASP B 1 75 ? -2.258 29.953 8.969 1 98.62 75 ASP B CA 1
ATOM 2892 C C . ASP B 1 75 ? -1.025 29.391 9.672 1 98.62 75 ASP B C 1
ATOM 2894 O O . ASP B 1 75 ? 0.08 29.438 9.125 1 98.62 75 ASP B O 1
ATOM 2898 N N . THR B 1 76 ? -1.209 28.844 10.852 1 98.44 76 THR B N 1
ATOM 2899 C CA . THR B 1 76 ? -0.098 28.297 11.625 1 98.44 76 THR B CA 1
ATOM 2900 C C . THR B 1 76 ? -0.295 26.797 11.867 1 98.44 76 THR B C 1
ATOM 2902 O O . THR B 1 76 ? 0.316 26.234 12.773 1 98.44 76 THR B O 1
ATOM 2905 N N . CYS B 1 77 ? -1.18 26.172 11.133 1 94.31 77 CYS B N 1
ATOM 2906 C CA . CYS B 1 77 ? -1.476 24.75 11.289 1 94.31 77 CYS B CA 1
ATOM 2907 C C . CYS B 1 77 ? -0.266 23.906 10.93 1 94.31 77 CYS B C 1
ATOM 2909 O O . CYS B 1 77 ? 0.38 24.141 9.906 1 94.31 77 CYS B O 1
ATOM 2911 N N . GLY B 1 78 ? 0.064 22.953 11.773 1 94.94 78 GLY B N 1
ATOM 2912 C CA . GLY B 1 78 ? 1.105 21.969 11.523 1 94.94 78 GLY B CA 1
ATOM 2913 C C . GLY B 1 78 ? 0.566 20.562 11.344 1 94.94 78 GLY B C 1
ATOM 2914 O O . GLY B 1 78 ? -0.649 20.359 11.336 1 94.94 78 GLY B O 1
ATOM 2915 N N . THR B 1 79 ? 1.473 19.641 11.188 1 93.19 79 THR B N 1
ATOM 2916 C CA . THR B 1 79 ? 1.074 18.25 10.984 1 93.19 79 THR B CA 1
ATOM 2917 C C . THR B 1 79 ? 0.728 17.594 12.32 1 93.19 79 THR B C 1
ATOM 2919 O O . THR B 1 79 ? 0.009 16.594 12.352 1 93.19 79 THR B O 1
ATOM 2922 N N . GLY B 1 80 ? 1.312 18.125 13.328 1 90.94 80 GLY B N 1
ATOM 2923 C CA . GLY B 1 80 ? 1.265 17.406 14.586 1 90.94 80 GLY B CA 1
ATOM 2924 C C . GLY B 1 80 ? 2.117 16.141 14.586 1 90.94 80 GLY B C 1
ATOM 2925 O O . GLY B 1 80 ? 2.965 15.969 13.711 1 90.94 80 GLY B O 1
ATOM 2926 N N . GLY B 1 81 ? 2.059 15.391 15.758 1 87.06 81 GLY B N 1
ATOM 2927 C CA . GLY B 1 81 ? 2.68 14.078 15.82 1 87.06 81 GLY B CA 1
ATOM 2928 C C . GLY B 1 81 ? 4.105 14.125 16.344 1 87.06 81 GLY B C 1
ATOM 2929 O O . GLY B 1 81 ? 4.902 13.227 16.062 1 87.06 81 GLY B O 1
ATOM 2930 N N . ASP B 1 82 ? 4.543 15.164 17 1 83.94 82 ASP B N 1
ATOM 2931 C CA . ASP B 1 82 ? 5.914 15.25 17.5 1 83.94 82 ASP B CA 1
ATOM 2932 C C . ASP B 1 82 ? 6.074 14.477 18.797 1 83.94 82 ASP B C 1
ATOM 2934 O O . ASP B 1 82 ? 7.195 14.258 19.266 1 83.94 82 ASP B O 1
ATOM 2938 N N . ASP B 1 83 ? 5.027 13.992 19.359 1 80.81 83 ASP B N 1
ATOM 2939 C CA . ASP B 1 83 ? 5 13.141 20.547 1 80.81 83 ASP B CA 1
ATOM 2940 C C . ASP B 1 83 ? 5.441 13.914 21.797 1 80.81 83 ASP B C 1
ATOM 2942 O O . ASP B 1 83 ? 5.914 13.32 22.766 1 80.81 83 ASP B O 1
ATOM 2946 N N . TYR B 1 84 ? 5.465 15.234 21.641 1 85.94 84 TYR B N 1
ATOM 2947 C CA . TYR B 1 84 ? 5.734 16.062 22.828 1 85.94 84 TYR B CA 1
ATOM 2948 C C . TYR B 1 84 ? 4.445 16.625 23.391 1 85.94 84 TYR B C 1
ATOM 2950 O O . TYR B 1 84 ? 3.494 16.891 22.656 1 85.94 84 TYR B O 1
ATOM 2958 N N . ASP B 1 85 ? 4.238 16.75 24.609 1 89.44 85 ASP B N 1
ATOM 2959 C CA . ASP B 1 85 ? 3.066 17.297 25.281 1 89.44 85 ASP B CA 1
ATOM 2960 C C . ASP B 1 85 ? 3.318 18.734 25.75 1 89.44 85 ASP B C 1
ATOM 2962 O O . ASP B 1 85 ? 3.154 19.047 26.922 1 89.44 85 ASP B O 1
ATOM 2966 N N . THR B 1 86 ? 3.654 19.531 24.719 1 95 86 THR B N 1
ATOM 2967 C CA . THR B 1 86 ? 3.859 20.953 25.016 1 95 86 THR B CA 1
ATOM 2968 C C . THR B 1 86 ? 2.531 21.703 25.031 1 95 86 THR B C 1
ATOM 2970 O O . THR B 1 86 ? 1.478 21.109 24.781 1 95 86 THR B O 1
ATOM 2973 N N . ILE B 1 87 ? 2.551 22.906 25.438 1 97.19 87 ILE B N 1
ATOM 2974 C CA . ILE B 1 87 ? 1.369 23.75 25.344 1 97.19 87 ILE B CA 1
ATOM 2975 C C . ILE B 1 87 ? 0.937 23.875 23.891 1 97.19 87 ILE B C 1
ATOM 2977 O O . ILE B 1 87 ? 1.669 23.469 22.984 1 97.19 87 ILE B O 1
ATOM 2981 N N . ASN B 1 88 ? -0.289 24.375 23.656 1 96.5 88 ASN B N 1
ATOM 2982 C CA . ASN B 1 88 ? -0.772 24.578 22.297 1 96.5 88 ASN B CA 1
ATOM 2983 C C . ASN B 1 88 ? -0.138 25.812 21.641 1 96.5 88 ASN B C 1
ATOM 2985 O O . ASN B 1 88 ? -0.793 26.844 21.484 1 96.5 88 ASN B O 1
ATOM 2989 N N . VAL B 1 89 ? 1.013 25.609 21.156 1 97.94 89 VAL B N 1
ATOM 2990 C CA . VAL B 1 89 ? 1.872 26.688 20.672 1 97.94 89 VAL B CA 1
ATOM 2991 C C . VAL B 1 89 ? 1.268 27.312 19.422 1 97.94 89 VAL B C 1
ATOM 2993 O O . VAL B 1 89 ? 1.108 28.547 19.344 1 97.94 89 VAL B O 1
ATOM 2996 N N . SER B 1 90 ? 0.896 26.547 18.422 1 97.81 90 SER B N 1
ATOM 2997 C CA . SER B 1 90 ? 0.469 27.047 17.125 1 97.81 90 SER B CA 1
ATOM 2998 C C . SER B 1 90 ? -0.835 27.828 17.25 1 97.81 90 SER B C 1
ATOM 3000 O O . SER B 1 90 ? -1.009 28.859 16.594 1 97.81 90 SER B O 1
ATOM 3002 N N . THR B 1 91 ? -1.769 27.328 18.094 1 98.06 91 THR B N 1
ATOM 3003 C CA . THR B 1 91 ? -3.039 28.031 18.281 1 98.06 91 THR B CA 1
ATOM 3004 C C . THR B 1 91 ? -2.828 29.359 18.984 1 98.06 91 THR B C 1
ATOM 3006 O O . THR B 1 91 ? -3.406 30.375 18.594 1 98.06 91 THR B O 1
ATOM 3009 N N . THR B 1 92 ? -2.006 29.359 20.031 1 98.81 92 THR B N 1
ATOM 3010 C CA . THR B 1 92 ? -1.706 30.578 20.75 1 98.81 92 THR B CA 1
ATOM 3011 C C . THR B 1 92 ? -0.98 31.578 19.844 1 98.81 92 THR B C 1
ATOM 3013 O O . THR B 1 92 ? -1.264 32.781 19.875 1 98.81 92 THR B O 1
ATOM 3016 N N . ALA B 1 93 ? -0.036 31.031 19.078 1 98.94 93 ALA B N 1
ATOM 3017 C CA . ALA B 1 93 ? 0.703 31.859 18.125 1 98.94 93 ALA B CA 1
ATOM 3018 C C . ALA B 1 93 ? -0.241 32.531 17.125 1 98.94 93 ALA B C 1
ATOM 3020 O O . ALA B 1 93 ? -0.035 33.688 16.75 1 98.94 93 ALA B O 1
ATOM 3021 N N . ALA B 1 94 ? -1.27 31.828 16.672 1 98.81 94 ALA B N 1
ATOM 3022 C CA . ALA B 1 94 ? -2.258 32.375 15.742 1 98.81 94 ALA B CA 1
ATOM 3023 C C . ALA B 1 94 ? -2.965 33.594 16.359 1 98.81 94 ALA B C 1
ATOM 3025 O O . ALA B 1 94 ? -3.158 34.594 15.695 1 98.81 94 ALA B O 1
ATOM 3026 N N . LEU B 1 95 ? -3.367 33.5 17.609 1 98.75 95 LEU B N 1
ATOM 3027 C CA . LEU B 1 95 ? -4.047 34.562 18.312 1 98.75 95 LEU B CA 1
ATOM 3028 C C . LEU B 1 95 ? -3.137 35.781 18.453 1 98.75 95 LEU B C 1
ATOM 3030 O O . LEU B 1 95 ? -3.574 36.938 18.234 1 98.75 95 LEU B O 1
ATOM 3034 N N . VAL B 1 96 ? -1.873 35.531 18.797 1 98.94 96 VAL B N 1
ATOM 3035 C CA . VAL B 1 96 ? -0.905 36.594 18.984 1 98.94 96 VAL B CA 1
ATOM 3036 C C . VAL B 1 96 ? -0.637 37.281 17.656 1 98.94 96 VAL B C 1
ATOM 3038 O O . VAL B 1 96 ? -0.585 38.531 17.594 1 98.94 96 VAL B O 1
ATOM 3041 N N . ALA B 1 97 ? -0.453 36.562 16.578 1 98.94 97 ALA B N 1
ATOM 3042 C CA . ALA B 1 97 ? -0.234 37.125 15.258 1 98.94 97 ALA B CA 1
ATOM 3043 C C . ALA B 1 97 ? -1.416 38 14.836 1 98.94 97 ALA B C 1
ATOM 3045 O O . ALA B 1 97 ? -1.231 39.094 14.328 1 98.94 97 ALA B O 1
ATOM 3046 N N . ALA B 1 98 ? -2.65 37.531 15.047 1 98.75 98 ALA B N 1
ATOM 3047 C CA . ALA B 1 98 ? -3.85 38.312 14.75 1 98.75 98 ALA B CA 1
ATOM 3048 C C . ALA B 1 98 ? -3.881 39.594 15.57 1 98.75 98 ALA B C 1
ATOM 3050 O O . ALA B 1 98 ? -4.234 40.656 15.062 1 98.75 98 ALA B O 1
ATOM 3051 N N . GLY B 1 99 ? -3.541 39.5 16.828 1 98.75 99 GLY B N 1
ATOM 3052 C CA . GLY B 1 99 ? -3.453 40.656 17.688 1 98.75 99 GLY B CA 1
ATOM 3053 C C . GLY B 1 99 ? -2.447 41.688 17.203 1 98.75 99 GLY B C 1
ATOM 3054 O O . GLY B 1 99 ? -2.582 42.875 17.484 1 98.75 99 GLY B O 1
ATOM 3055 N N . ALA B 1 100 ? -1.449 41.188 16.5 1 98.75 100 ALA B N 1
ATOM 3056 C CA . ALA B 1 100 ? -0.433 42.062 15.938 1 98.75 100 ALA B CA 1
ATOM 3057 C C . ALA B 1 100 ? -0.903 42.688 14.617 1 98.75 100 ALA B C 1
ATOM 3059 O O . ALA B 1 100 ? -0.151 43.406 13.953 1 98.75 100 ALA B O 1
ATOM 3060 N N . GLY B 1 101 ? -2.107 42.344 14.211 1 98.38 101 GLY B N 1
ATOM 3061 C CA . GLY B 1 101 ? -2.691 42.969 13.023 1 98.38 101 GLY B CA 1
ATOM 3062 C C . GLY B 1 101 ? -2.533 42.125 11.781 1 98.38 101 GLY B C 1
ATOM 3063 O O . GLY B 1 101 ? -2.766 42.594 10.664 1 98.38 101 GLY B O 1
ATOM 3064 N N . ILE B 1 102 ? -2.121 40.906 11.859 1 98.62 102 ILE B N 1
ATOM 3065 C CA . ILE B 1 102 ? -1.977 40 10.727 1 98.62 102 ILE B CA 1
ATOM 3066 C C . ILE B 1 102 ? -3.252 39.188 10.562 1 98.62 102 ILE B C 1
ATOM 3068 O O . ILE B 1 102 ? -3.561 38.312 11.398 1 98.62 102 ILE B O 1
ATOM 3072 N N . PRO B 1 103 ? -4.039 39.375 9.508 1 98.5 103 PRO B N 1
ATOM 3073 C CA . PRO B 1 103 ? -5.223 38.531 9.312 1 98.5 103 PRO B CA 1
ATOM 3074 C C . PRO B 1 103 ? -4.898 37.031 9.367 1 98.5 103 PRO B C 1
ATOM 3076 O O . PRO B 1 103 ? -3.973 36.562 8.695 1 98.5 103 PRO B O 1
ATOM 3079 N N . THR B 1 104 ? -5.637 36.281 10.203 1 98.56 104 THR B N 1
ATOM 3080 C CA . THR B 1 104 ? -5.273 34.906 10.492 1 98.56 104 THR B CA 1
ATOM 3081 C C . THR B 1 104 ? -6.477 33.969 10.305 1 98.56 104 THR B C 1
ATOM 3083 O O . THR B 1 104 ? -7.535 34.219 10.891 1 98.56 104 THR B O 1
ATOM 3086 N N . ALA B 1 105 ? -6.383 33 9.453 1 97.88 105 ALA B N 1
ATOM 3087 C CA . ALA B 1 105 ? -7.34 31.906 9.273 1 97.88 105 ALA B CA 1
ATOM 3088 C C . ALA B 1 105 ? -6.77 30.594 9.789 1 97.88 105 ALA B C 1
ATOM 3090 O O . ALA B 1 105 ? -6.168 29.828 9.031 1 97.88 105 ALA B O 1
ATOM 3091 N N . LYS B 1 106 ? -6.996 30.266 11.039 1 97.94 106 LYS B N 1
ATOM 3092 C CA . LYS B 1 106 ? -6.391 29.109 11.703 1 97.94 106 LYS B CA 1
ATOM 3093 C C . LYS B 1 106 ? -7.176 27.844 11.422 1 97.94 106 LYS B C 1
ATOM 3095 O O . LYS B 1 106 ? -8.359 27.75 11.742 1 97.94 106 LYS B O 1
ATOM 3100 N N . HIS B 1 107 ? -6.566 26.938 10.773 1 97.31 107 HIS B N 1
ATOM 3101 C CA . HIS B 1 107 ? -7.105 25.594 10.562 1 97.31 107 HIS B CA 1
ATOM 3102 C C . HIS B 1 107 ? -6.688 24.656 11.68 1 97.31 107 HIS B C 1
ATOM 3104 O O . HIS B 1 107 ? -5.609 24.797 12.258 1 97.31 107 HIS B O 1
ATOM 3110 N N . GLY B 1 108 ? -7.586 23.781 12.055 1 95.69 108 GLY B N 1
ATOM 3111 C CA . GLY B 1 108 ? -7.211 22.875 13.125 1 95.69 108 GLY B CA 1
ATOM 3112 C C . GLY B 1 108 ? -8.227 21.766 13.352 1 95.69 108 GLY B C 1
ATOM 3113 O O . GLY B 1 108 ? -9.242 21.703 12.656 1 95.69 108 GLY B O 1
ATOM 3114 N N . ASN B 1 109 ? -7.855 20.938 14.273 1 94.19 109 ASN B N 1
ATOM 3115 C CA . ASN B 1 109 ? -8.625 19.734 14.586 1 94.19 109 ASN B CA 1
ATOM 3116 C C . ASN B 1 109 ? -8.477 19.344 16.047 1 94.19 109 ASN B C 1
ATOM 3118 O O . ASN B 1 109 ? -7.723 19.984 16.797 1 94.19 109 ASN B O 1
ATOM 3122 N N . TYR B 1 110 ? -9.336 18.406 16.422 1 92.5 110 TYR B N 1
ATOM 3123 C CA . TYR B 1 110 ? -9.102 17.734 17.703 1 92.5 110 TYR B CA 1
ATOM 3124 C C . TYR B 1 110 ? -7.805 16.938 17.656 1 92.5 110 TYR B C 1
ATOM 3126 O O . TYR B 1 110 ? -7.301 16.609 16.578 1 92.5 110 TYR B O 1
ATOM 3134 N N . SER B 1 111 ? -7.328 16.703 18.859 1 86.81 111 SER B N 1
ATOM 3135 C CA . SER B 1 111 ? -6.082 15.945 18.938 1 86.81 111 SER B CA 1
ATOM 3136 C C . SER B 1 111 ? -6.301 14.492 18.547 1 86.81 111 SER B C 1
ATOM 3138 O O . SER B 1 111 ? -7.316 13.891 18.906 1 86.81 111 SER B O 1
ATOM 3140 N N . VAL B 1 112 ? -5.293 13.969 17.844 1 74.06 112 VAL B N 1
ATOM 3141 C CA . VAL B 1 112 ? -5.258 12.539 17.562 1 74.06 112 VAL B CA 1
ATOM 3142 C C . VAL B 1 112 ? -4.152 11.883 18.391 1 74.06 112 VAL B C 1
ATOM 3144 O O . VAL B 1 112 ? -4.312 10.75 18.859 1 74.06 112 VAL B O 1
ATOM 3147 N N . SER B 1 113 ? -3.029 12.609 18.609 1 69.5 113 SER B N 1
ATOM 3148 C CA . SER B 1 113 ? -1.872 11.992 19.25 1 69.5 113 SER B CA 1
ATOM 3149 C C . SER B 1 113 ? -1.413 12.805 20.469 1 69.5 113 SER B C 1
ATOM 3151 O O . SER B 1 113 ? -0.67 12.297 21.312 1 69.5 113 SER B O 1
ATOM 3153 N N . SER B 1 114 ? -1.816 14.109 20.578 1 75.94 114 SER B N 1
ATOM 3154 C CA . SER B 1 114 ? -1.42 14.953 21.703 1 75.94 114 SER B CA 1
ATOM 3155 C C . SER B 1 114 ? -2.514 15.008 22.766 1 75.94 114 SER B C 1
ATOM 3157 O O . SER B 1 114 ? -3.617 14.5 22.562 1 75.94 114 SER B O 1
ATOM 3159 N N . ALA B 1 115 ? -2.125 15.672 23.812 1 78.81 115 ALA B N 1
ATOM 3160 C CA . ALA B 1 115 ? -3.076 15.797 24.922 1 78.81 115 ALA B CA 1
ATOM 3161 C C . ALA B 1 115 ? -4.16 16.812 24.594 1 78.81 115 ALA B C 1
ATOM 3163 O O . ALA B 1 115 ? -5.266 16.75 25.141 1 78.81 115 ALA B O 1
ATOM 3164 N N . SER B 1 116 ? -3.775 17.688 23.688 1 89.06 116 SER B N 1
ATOM 3165 C CA . SER B 1 116 ? -4.723 18.75 23.359 1 89.06 116 SER B CA 1
ATOM 3166 C C . SER B 1 116 ? -4.457 19.312 21.969 1 89.06 116 SER B C 1
ATOM 3168 O O . SER B 1 116 ? -3.381 19.844 21.703 1 89.06 116 SER B O 1
ATOM 3170 N N . GLY B 1 117 ? -5.488 19.219 21.125 1 93.81 117 GLY B N 1
ATOM 3171 C CA . GLY B 1 117 ? -5.406 19.844 19.828 1 93.81 117 GLY B CA 1
ATOM 3172 C C . GLY B 1 117 ? -5.957 21.266 19.812 1 93.81 117 GLY B C 1
ATOM 3173 O O . GLY B 1 117 ? -6.367 21.781 20.844 1 93.81 117 GLY B O 1
ATOM 3174 N N . SER B 1 118 ? -5.934 21.891 18.656 1 96.31 118 SER B N 1
ATOM 3175 C CA . SER B 1 118 ? -6.434 23.25 18.516 1 96.31 118 SER B CA 1
ATOM 3176 C C . SER B 1 118 ? -7.91 23.344 18.875 1 96.31 118 SER B C 1
ATOM 3178 O O . SER B 1 118 ? -8.328 24.25 19.594 1 96.31 118 SER B O 1
ATOM 3180 N N . SER B 1 119 ? -8.711 22.344 18.406 1 96.06 119 SER B N 1
ATOM 3181 C CA . SER B 1 119 ? -10.141 22.359 18.672 1 96.06 119 SER B CA 1
ATOM 3182 C C . SER B 1 119 ? -10.438 22.078 20.141 1 96.06 119 SER B C 1
ATOM 3184 O O . SER B 1 119 ? -11.398 22.625 20.703 1 96.06 119 SER B O 1
ATOM 3186 N N . ASP B 1 120 ? -9.617 21.281 20.797 1 96.38 120 ASP B N 1
ATOM 3187 C CA . ASP B 1 120 ? -9.797 20.984 22.219 1 96.38 120 ASP B CA 1
ATOM 3188 C C . ASP B 1 120 ? -9.602 22.25 23.062 1 96.38 120 ASP B C 1
ATOM 3190 O O . ASP B 1 120 ? -10.43 22.547 23.922 1 96.38 120 ASP B O 1
ATOM 3194 N N . VAL B 1 121 ? -8.539 22.953 22.859 1 97.19 121 VAL B N 1
ATOM 3195 C CA . VAL B 1 121 ? -8.18 24.109 23.672 1 97.19 121 VAL B CA 1
ATOM 3196 C C . VAL B 1 121 ? -9.172 25.25 23.422 1 97.19 121 VAL B C 1
ATOM 3198 O O . VAL B 1 121 ? -9.594 25.922 24.359 1 97.19 121 VAL B O 1
ATOM 3201 N N . LEU B 1 122 ? -9.539 25.438 22.141 1 97.25 122 LEU B N 1
ATOM 3202 C CA . LEU B 1 122 ? -10.469 26.5 21.812 1 97.25 122 LEU B CA 1
ATOM 3203 C C . LEU B 1 122 ? -11.859 26.219 22.375 1 97.25 122 LEU B C 1
ATOM 3205 O O . LEU B 1 122 ? -12.555 27.125 22.844 1 97.25 122 LEU B O 1
ATOM 3209 N N . ASP B 1 123 ? -12.242 24.969 22.297 1 96.06 123 ASP B N 1
ATOM 3210 C CA . ASP B 1 123 ? -13.508 24.562 22.922 1 96.06 123 ASP B CA 1
ATOM 3211 C C . ASP B 1 123 ? -13.492 24.844 24.422 1 96.06 123 ASP B C 1
ATOM 3213 O O . ASP B 1 123 ? -14.469 25.359 24.969 1 96.06 123 ASP B O 1
ATOM 3217 N N . ALA B 1 124 ? -12.43 24.516 25.109 1 96.94 124 ALA B N 1
ATOM 3218 C CA . ALA B 1 124 ? -12.273 24.734 26.547 1 96.94 124 ALA B CA 1
ATOM 3219 C C . ALA B 1 124 ? -12.32 26.219 26.875 1 96.94 124 ALA B C 1
ATOM 3221 O O . ALA B 1 124 ? -12.703 26.609 27.984 1 96.94 124 ALA B O 1
ATOM 3222 N N . LEU B 1 125 ? -11.922 27.094 25.922 1 97.5 125 LEU B N 1
ATOM 3223 C CA . LEU B 1 125 ? -11.906 28.531 26.109 1 97.5 125 LEU B CA 1
ATOM 3224 C C . LEU B 1 125 ? -13.273 29.141 25.797 1 97.5 125 LEU B C 1
ATOM 3226 O O . LEU B 1 125 ? -13.492 30.328 26 1 97.5 125 LEU B O 1
ATOM 3230 N N . GLY B 1 126 ? -14.164 28.281 25.203 1 94.44 126 GLY B N 1
ATOM 3231 C CA . GLY B 1 126 ? -15.516 28.734 24.938 1 94.44 126 GLY B CA 1
ATOM 3232 C C . GLY B 1 126 ? -15.734 29.188 23.516 1 94.44 126 GLY B C 1
ATOM 3233 O O . GLY B 1 126 ? -16.75 29.812 23.203 1 94.44 126 GLY B O 1
ATOM 3234 N N . VAL B 1 127 ? -14.82 28.906 22.656 1 94.31 127 VAL B N 1
ATOM 3235 C CA . VAL B 1 127 ? -14.977 29.234 21.234 1 94.31 127 VAL B CA 1
ATOM 3236 C C . VAL B 1 127 ? -15.961 28.281 20.578 1 94.31 127 VAL B C 1
ATOM 3238 O O . VAL B 1 127 ? -15.867 27.062 20.781 1 94.31 127 VAL B O 1
ATOM 3241 N N . GLU B 1 128 ? -16.953 28.75 19.828 1 90.94 128 GLU B N 1
ATOM 3242 C CA . GLU B 1 128 ? -17.859 27.891 19.062 1 90.94 128 GLU B CA 1
ATOM 3243 C C . GLU B 1 128 ? -17.172 27.328 17.828 1 90.94 128 GLU B C 1
ATOM 3245 O O . GLU B 1 128 ? -16.875 28.078 16.891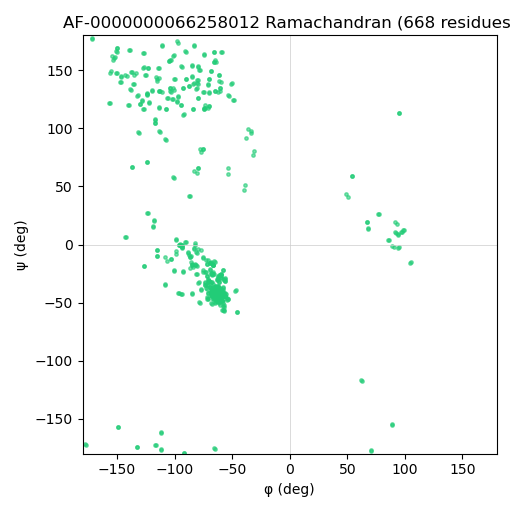 1 90.94 128 GLU B O 1
ATOM 3250 N N . LEU B 1 129 ? -17.031 26.047 17.766 1 89.62 129 LEU B N 1
ATOM 3251 C CA . LEU B 1 129 ? -16.266 25.406 16.703 1 89.62 129 LEU B CA 1
ATOM 3252 C C . LEU B 1 129 ? -17.125 25.188 15.461 1 89.62 129 LEU B C 1
ATOM 3254 O O . LEU B 1 129 ? -16.625 25.281 14.336 1 89.62 129 LEU B O 1
ATOM 3258 N N . ALA B 1 130 ? -18.406 24.75 15.711 1 77.06 130 ALA B N 1
ATOM 3259 C CA . ALA B 1 130 ? -19.328 24.516 14.602 1 77.06 130 ALA B CA 1
ATOM 3260 C C . ALA B 1 130 ? -19.891 25.828 14.07 1 77.06 130 ALA B C 1
ATOM 3262 O O . ALA B 1 130 ? -20.891 26.328 14.594 1 77.06 130 ALA B O 1
ATOM 3263 N N . THR B 1 131 ? -19.094 26.422 13.242 1 78.12 131 THR B N 1
ATOM 3264 C CA . THR B 1 131 ? -19.531 27.719 12.727 1 78.12 131 THR B CA 1
ATOM 3265 C C . THR B 1 131 ? -19.75 27.656 11.219 1 78.12 131 THR B C 1
ATOM 3267 O O . THR B 1 131 ? -19.109 26.859 10.523 1 78.12 131 THR B O 1
ATOM 3270 N N . ASP B 1 132 ? -20.766 28.391 10.797 1 89.69 132 ASP B N 1
ATOM 3271 C CA . ASP B 1 132 ? -21.047 28.594 9.375 1 89.69 132 ASP B CA 1
ATOM 3272 C C . ASP B 1 132 ? -19.875 29.281 8.672 1 89.69 132 ASP B C 1
ATOM 3274 O O . ASP B 1 132 ? -19.266 30.188 9.234 1 89.69 132 ASP B O 1
ATOM 3278 N N . PRO B 1 133 ? -19.5 28.766 7.504 1 93.69 133 PRO B N 1
ATOM 3279 C CA . PRO B 1 133 ? -18.406 29.391 6.742 1 93.69 133 PRO B CA 1
ATOM 3280 C C . PRO B 1 133 ? -18.562 30.906 6.629 1 93.69 133 PRO B C 1
ATOM 3282 O O . PRO B 1 133 ? -17.578 31.641 6.738 1 93.69 133 PRO B O 1
ATOM 3285 N N . ALA B 1 134 ? -19.734 31.344 6.426 1 93.44 134 ALA B N 1
ATOM 3286 C CA . ALA B 1 134 ? -19.984 32.781 6.309 1 93.44 134 ALA B CA 1
ATOM 3287 C C . ALA B 1 134 ? -19.625 33.5 7.602 1 93.44 134 ALA B C 1
ATOM 3289 O O . ALA B 1 134 ? -19.125 34.656 7.566 1 93.44 134 ALA B O 1
ATOM 3290 N N . ALA B 1 135 ? -19.922 32.906 8.664 1 92.31 135 ALA B N 1
ATOM 3291 C CA . ALA B 1 135 ? -19.578 33.5 9.961 1 92.31 135 ALA B CA 1
ATOM 3292 C C . ALA B 1 135 ? -18.078 33.562 10.156 1 92.31 135 ALA B C 1
ATOM 3294 O O . ALA B 1 135 ? -17.562 34.531 10.727 1 92.31 135 ALA B O 1
ATOM 3295 N N . VAL B 1 136 ? -17.344 32.594 9.727 1 94.62 136 VAL B N 1
ATOM 3296 C CA . VAL B 1 136 ? -15.891 32.562 9.828 1 94.62 136 VAL B CA 1
ATOM 3297 C C . VAL B 1 136 ? -15.297 33.688 8.992 1 94.62 136 VAL B C 1
ATOM 3299 O O . VAL B 1 136 ? -14.406 34.406 9.445 1 94.62 136 VAL B O 1
ATOM 3302 N N . GLU B 1 137 ? -15.836 33.812 7.801 1 94.81 137 GLU B N 1
ATOM 3303 C CA . GLU B 1 137 ? -15.383 34.875 6.895 1 94.81 137 GLU B CA 1
ATOM 3304 C C . GLU B 1 137 ? -15.57 36.25 7.52 1 94.81 137 GLU B C 1
ATOM 3306 O O . GLU B 1 137 ? -14.641 37.062 7.531 1 94.81 137 GLU B O 1
ATOM 3311 N N . ALA B 1 138 ? -16.719 36.438 8.023 1 93.19 138 ALA B N 1
ATOM 3312 C CA . ALA B 1 138 ? -17.031 37.719 8.641 1 93.19 138 ALA B CA 1
ATOM 3313 C C . ALA B 1 138 ? -16.125 38 9.828 1 93.19 138 ALA B C 1
ATOM 3315 O O . ALA B 1 138 ? -15.695 39.125 10.047 1 93.19 138 ALA B O 1
ATOM 3316 N N . ARG B 1 139 ? -15.812 37.031 10.57 1 94.06 139 ARG B N 1
ATOM 3317 C CA . ARG B 1 139 ? -14.953 37.156 11.734 1 94.06 139 ARG B CA 1
ATOM 3318 C C . ARG B 1 139 ? -13.531 37.531 11.328 1 94.06 139 ARG B C 1
ATOM 3320 O O . ARG B 1 139 ? -12.898 38.375 11.977 1 94.06 139 ARG B O 1
ATOM 3327 N N . ILE B 1 140 ? -13.078 36.906 10.305 1 96.25 140 ILE B N 1
ATOM 3328 C CA . ILE B 1 140 ? -11.734 37.219 9.82 1 96.25 140 ILE B CA 1
ATOM 3329 C C . ILE B 1 140 ? -11.688 38.688 9.359 1 96.25 140 ILE B C 1
ATOM 3331 O O . ILE B 1 140 ? -10.758 39.406 9.695 1 96.25 140 ILE B O 1
ATOM 3335 N N . GLU B 1 141 ? -12.695 39.125 8.688 1 96.25 141 GLU B N 1
ATOM 3336 C CA . GLU B 1 141 ? -12.727 40.469 8.125 1 96.25 141 GLU B CA 1
ATOM 3337 C C . GLU B 1 141 ? -12.891 41.531 9.219 1 96.25 141 GLU B C 1
ATOM 3339 O O . GLU B 1 141 ? -12.297 42.594 9.141 1 96.25 141 GLU B O 1
ATOM 3344 N N . THR B 1 142 ? -13.641 41.156 10.234 1 94.81 142 THR B N 1
ATOM 3345 C CA . THR B 1 142 ? -13.984 42.156 11.258 1 94.81 142 THR B CA 1
ATOM 3346 C C . THR B 1 142 ? -12.992 42.094 12.414 1 94.81 142 THR B C 1
ATOM 3348 O O . THR B 1 142 ? -12.539 43.125 12.898 1 94.81 142 THR B O 1
ATOM 3351 N N . ASP B 1 143 ? -12.648 40.875 12.82 1 94.44 143 ASP B N 1
ATOM 3352 C CA . ASP B 1 143 ? -11.891 40.719 14.047 1 94.44 143 ASP B CA 1
ATOM 3353 C C . ASP B 1 143 ? -10.445 40.312 13.75 1 94.44 143 ASP B C 1
ATOM 3355 O O . ASP B 1 143 ? -9.602 40.281 14.648 1 94.44 143 ASP B O 1
ATOM 3359 N N . GLY B 1 144 ? -10.203 39.969 12.508 1 96.44 144 GLY B N 1
ATOM 3360 C CA . GLY B 1 144 ? -8.836 39.656 12.102 1 96.44 144 GLY B CA 1
ATOM 3361 C C . GLY B 1 144 ? -8.453 38.219 12.281 1 96.44 144 GLY B C 1
ATOM 3362 O O . GLY B 1 144 ? -7.34 37.812 11.945 1 96.44 144 GLY B O 1
ATOM 3363 N N . ILE B 1 145 ? -9.445 37.375 12.836 1 97.25 145 ILE B N 1
ATOM 3364 C CA . ILE B 1 145 ? -9.125 35.969 13.047 1 97.25 145 ILE B CA 1
ATOM 3365 C C . ILE B 1 145 ? -10.375 35.125 12.859 1 97.25 145 ILE B C 1
ATOM 3367 O O . ILE B 1 145 ? -11.477 35.562 13.211 1 97.25 145 ILE B O 1
ATOM 3371 N N . GLY B 1 146 ? -10.188 34.031 12.25 1 96.12 146 GLY B N 1
ATOM 3372 C CA . GLY B 1 146 ? -11.195 33 12.164 1 96.12 146 GLY B CA 1
ATOM 3373 C C . GLY B 1 146 ? -10.625 31.594 12.359 1 96.12 146 GLY B C 1
ATOM 3374 O O . GLY B 1 146 ? -9.461 31.344 12.039 1 96.12 146 GLY B O 1
ATOM 3375 N N . TYR B 1 147 ? -11.445 30.719 12.93 1 96.94 147 TYR B N 1
ATOM 3376 C CA . TYR B 1 147 ? -11.055 29.328 13.148 1 96.94 147 TYR B CA 1
ATOM 3377 C C . TYR B 1 147 ? -11.906 28.391 12.289 1 96.94 147 TYR B C 1
ATOM 3379 O O . TYR B 1 147 ? -13.133 28.516 12.234 1 96.94 147 TYR B O 1
ATOM 3387 N N . MET B 1 148 ? -11.219 27.531 11.648 1 96.94 148 MET B N 1
ATOM 3388 C CA . MET B 1 148 ? -11.898 26.531 10.82 1 96.94 148 MET B CA 1
ATOM 3389 C C . MET B 1 148 ? -11.633 25.125 11.344 1 96.94 148 MET B C 1
ATOM 3391 O O . MET B 1 148 ? -10.562 24.562 11.117 1 96.94 148 MET B O 1
ATOM 3395 N N . HIS B 1 149 ? -12.672 24.625 11.977 1 95.75 149 HIS B N 1
ATOM 3396 C CA . HIS B 1 149 ? -12.648 23.266 12.508 1 95.75 149 HIS B CA 1
ATOM 3397 C C . HIS B 1 149 ? -12.68 22.25 11.383 1 95.75 149 HIS B C 1
ATOM 3399 O O . HIS B 1 149 ? -13.664 22.156 10.648 1 95.75 149 HIS B O 1
ATOM 3405 N N . ALA B 1 150 ? -11.695 21.453 11.281 1 95.12 150 ALA B N 1
ATOM 3406 C CA . ALA B 1 150 ? -11.43 20.625 10.102 1 95.12 150 ALA B CA 1
ATOM 3407 C C . ALA B 1 150 ? -12.641 19.781 9.742 1 95.12 150 ALA B C 1
ATOM 3409 O O . ALA B 1 150 ? -13.062 19.75 8.578 1 95.12 150 ALA B O 1
ATOM 3410 N N . PRO B 1 151 ? -13.328 19.047 10.688 1 93.19 151 PRO B N 1
ATOM 3411 C CA . PRO B 1 151 ? -14.445 18.188 10.32 1 93.19 151 PRO B CA 1
ATOM 3412 C C . PRO B 1 151 ? -15.594 18.953 9.664 1 93.19 151 PRO B C 1
ATOM 3414 O O . PRO B 1 151 ? -16.328 18.391 8.844 1 93.19 151 PRO B O 1
ATOM 3417 N N . ALA B 1 152 ? -15.742 20.188 9.945 1 93.94 152 ALA B N 1
ATOM 3418 C CA . ALA B 1 152 ? -16.844 20.969 9.406 1 93.94 152 ALA B CA 1
ATOM 3419 C C . ALA B 1 152 ? -16.547 21.438 7.98 1 93.94 152 ALA B C 1
ATOM 3421 O O . ALA B 1 152 ? -17.469 21.781 7.23 1 93.94 152 ALA B O 1
ATOM 3422 N N . PHE B 1 153 ? -15.312 21.422 7.574 1 96.5 153 PHE B N 1
ATOM 3423 C CA . PHE B 1 153 ? -14.953 22.062 6.312 1 96.5 153 PHE B CA 1
ATOM 3424 C C . PHE B 1 153 ? -14.453 21.031 5.309 1 96.5 153 PHE B C 1
ATOM 3426 O O . PHE B 1 153 ? -14.258 21.359 4.129 1 96.5 153 PHE B O 1
ATOM 3433 N N . HIS B 1 154 ? -14.219 19.812 5.738 1 96.19 154 HIS B N 1
ATOM 3434 C CA . HIS B 1 154 ? -13.703 18.766 4.859 1 96.19 154 HIS B CA 1
ATOM 3435 C C . HIS B 1 154 ? -14.617 17.547 4.855 1 96.19 154 HIS B C 1
ATOM 3437 O O . HIS B 1 154 ? -14.227 16.469 5.324 1 96.19 154 HIS B O 1
ATOM 3443 N N . PRO B 1 155 ? -15.781 17.641 4.262 1 94.69 155 PRO B N 1
ATOM 3444 C CA . PRO B 1 155 ? -16.719 16.516 4.262 1 94.69 155 PRO B CA 1
ATOM 3445 C C . PRO B 1 155 ? -16.172 15.289 3.545 1 94.69 155 PRO B C 1
ATOM 3447 O O . PRO B 1 155 ? -16.516 14.156 3.891 1 94.69 155 PRO B O 1
ATOM 3450 N N . GLY B 1 156 ? -15.305 15.453 2.531 1 94.69 156 GLY B N 1
ATOM 3451 C CA . GLY B 1 156 ? -14.711 14.344 1.795 1 94.69 156 GLY B CA 1
ATOM 3452 C C . GLY B 1 156 ? -13.938 13.391 2.68 1 94.69 156 GLY B C 1
ATOM 3453 O O . GLY B 1 156 ? -13.805 12.211 2.355 1 94.69 156 GLY B O 1
ATOM 3454 N N . MET B 1 157 ? -13.516 13.867 3.828 1 95.69 157 MET B N 1
ATOM 3455 C CA . MET B 1 157 ? -12.688 13.07 4.723 1 95.69 157 MET B CA 1
ATOM 3456 C C . MET B 1 157 ? -13.484 11.922 5.332 1 95.69 157 MET B C 1
ATOM 3458 O O . MET B 1 157 ? -12.906 10.977 5.867 1 95.69 157 MET B O 1
ATOM 3462 N N . GLU B 1 158 ? -14.781 11.977 5.25 1 95.31 158 GLU B N 1
ATOM 3463 C CA . GLU B 1 158 ? -15.609 10.875 5.742 1 95.31 158 GLU B CA 1
ATOM 3464 C C . GLU B 1 158 ? -15.219 9.555 5.082 1 95.31 158 GLU B C 1
ATOM 3466 O O . GLU B 1 158 ? -15.281 8.5 5.711 1 95.31 158 GLU B O 1
ATOM 3471 N N . ALA B 1 159 ? -14.766 9.609 3.863 1 96.06 159 ALA B N 1
ATOM 3472 C CA . ALA B 1 159 ? -14.43 8.422 3.078 1 96.06 159 ALA B CA 1
ATOM 3473 C C . ALA B 1 159 ? -13.219 7.699 3.672 1 96.06 159 ALA B C 1
ATOM 3475 O O . ALA B 1 159 ? -13.07 6.488 3.5 1 96.06 159 ALA B O 1
ATOM 3476 N N . VAL B 1 160 ? -12.383 8.422 4.414 1 97.5 160 VAL B N 1
ATOM 3477 C CA . VAL B 1 160 ? -11.102 7.816 4.781 1 97.5 160 VAL B CA 1
ATOM 3478 C C . VAL B 1 160 ? -11.039 7.621 6.293 1 97.5 160 VAL B C 1
ATOM 3480 O O . VAL B 1 160 ? -10.094 7.012 6.805 1 97.5 160 VAL B O 1
ATOM 3483 N N . ILE B 1 161 ? -12.039 8.094 7.031 1 96.12 161 ILE B N 1
ATOM 3484 C CA . ILE B 1 161 ? -12.023 7.984 8.484 1 96.12 161 ILE B CA 1
ATOM 3485 C C . ILE B 1 161 ? -11.875 6.52 8.891 1 96.12 161 ILE B C 1
ATOM 3487 O O . ILE B 1 161 ? -10.992 6.168 9.672 1 96.12 161 ILE B O 1
ATOM 3491 N N . GLY B 1 162 ? -12.727 5.641 8.398 1 96.94 162 GLY B N 1
ATOM 3492 C CA . GLY B 1 162 ? -12.68 4.215 8.695 1 96.94 162 GLY B CA 1
ATOM 3493 C C . GLY B 1 162 ? -11.367 3.564 8.312 1 96.94 162 GLY B C 1
ATOM 3494 O O . GLY B 1 162 ? -10.664 3.02 9.172 1 96.94 162 GLY B O 1
ATOM 3495 N N . PRO B 1 163 ? -10.961 3.672 7.039 1 98.31 163 PRO B N 1
ATOM 3496 C CA . PRO B 1 163 ? -9.703 3.082 6.582 1 98.31 163 PRO B CA 1
ATOM 3497 C C . PRO B 1 163 ? -8.492 3.57 7.383 1 98.31 163 PRO B C 1
ATOM 3499 O O . PRO B 1 163 ? -7.629 2.771 7.746 1 98.31 163 PRO B O 1
ATOM 3502 N N . ARG B 1 164 ? -8.438 4.84 7.637 1 97.5 164 ARG B N 1
ATOM 3503 C CA . ARG B 1 164 ? -7.301 5.359 8.383 1 97.5 164 ARG B CA 1
ATOM 3504 C C . ARG B 1 164 ? -7.277 4.801 9.805 1 97.5 164 ARG B C 1
ATOM 3506 O O . ARG B 1 164 ? -6.211 4.496 10.336 1 97.5 164 ARG B O 1
ATOM 3513 N N . ARG B 1 165 ? -8.406 4.711 10.406 1 96.31 165 ARG B N 1
ATOM 3514 C CA . ARG B 1 165 ? -8.492 4.105 11.734 1 96.31 165 ARG B CA 1
ATOM 3515 C C . ARG B 1 165 ? -8.031 2.654 11.703 1 96.31 165 ARG B C 1
ATOM 3517 O O . ARG B 1 165 ? -7.266 2.223 12.57 1 96.31 165 ARG B O 1
ATOM 3524 N N . ASP B 1 166 ? -8.5 1.931 10.734 1 97.75 166 ASP B N 1
ATOM 3525 C CA . ASP B 1 166 ? -8.141 0.524 10.594 1 97.75 166 ASP B CA 1
ATOM 3526 C C . ASP B 1 166 ? -6.629 0.36 10.422 1 97.75 166 ASP B C 1
ATOM 3528 O O . ASP B 1 166 ? -6.027 -0.539 11.016 1 97.75 166 ASP B O 1
ATOM 3532 N N . LEU B 1 167 ? -6.023 1.163 9.578 1 97.69 167 LEU B N 1
ATOM 3533 C CA . LEU B 1 167 ? -4.594 1.058 9.297 1 97.69 167 LEU B CA 1
ATOM 3534 C C . LEU B 1 167 ? -3.77 1.388 10.539 1 97.69 167 LEU B C 1
ATOM 3536 O O . LEU B 1 167 ? -2.791 0.7 10.836 1 97.69 167 LEU B O 1
ATOM 3540 N N . GLY B 1 168 ? -4.164 2.479 11.195 1 94.81 168 GLY B N 1
ATOM 3541 C CA . GLY B 1 168 ? -3.502 2.857 12.438 1 94.81 168 GLY B CA 1
ATOM 3542 C C . GLY B 1 168 ? -2.061 3.287 12.234 1 94.81 168 GLY B C 1
ATOM 3543 O O . GLY B 1 168 ? -1.237 3.154 13.141 1 94.81 168 GLY B O 1
ATOM 3544 N N . VAL B 1 169 ? -1.684 3.652 10.977 1 95.06 169 VAL B N 1
ATOM 3545 C CA . VAL B 1 169 ? -0.327 4.09 10.664 1 95.06 169 VAL B CA 1
ATOM 3546 C C . VAL B 1 169 ? -0.372 5.441 9.953 1 95.06 169 VAL B C 1
ATOM 3548 O O . VAL B 1 169 ? -1.43 5.867 9.484 1 95.06 169 VAL B O 1
ATOM 3551 N N . ARG B 1 170 ? 0.71 6.109 9.867 1 94.94 170 ARG B N 1
ATOM 3552 C CA . ARG B 1 170 ? 0.793 7.379 9.148 1 94.94 170 ARG B CA 1
ATOM 3553 C C . ARG B 1 170 ? 0.696 7.16 7.645 1 94.94 170 ARG B C 1
ATOM 3555 O O . ARG B 1 170 ? 1.241 6.188 7.113 1 94.94 170 ARG B O 1
ATOM 3562 N N . THR B 1 171 ? -0.01 7.973 7.016 1 97.31 171 THR B N 1
ATOM 3563 C CA . THR B 1 171 ? -0.177 8 5.566 1 97.31 171 THR B CA 1
ATOM 3564 C C . THR B 1 171 ? -0.019 9.422 5.031 1 97.31 171 THR B C 1
ATOM 3566 O O . THR B 1 171 ? 0.287 10.344 5.789 1 97.31 171 THR B O 1
ATOM 3569 N N . ILE B 1 172 ? -0.263 9.586 3.76 1 98.38 172 ILE B N 1
ATOM 3570 C CA . ILE B 1 172 ? -0.167 10.898 3.125 1 98.38 172 ILE B CA 1
ATOM 3571 C C . ILE B 1 172 ? -1.136 11.867 3.795 1 98.38 172 ILE B C 1
ATOM 3573 O O . ILE B 1 172 ? -0.878 13.07 3.852 1 98.38 172 ILE B O 1
ATOM 3577 N N . PHE B 1 173 ? -2.205 11.336 4.387 1 97.62 173 PHE B N 1
ATOM 3578 C CA . PHE B 1 173 ? -3.229 12.188 4.984 1 97.62 173 PHE B CA 1
ATOM 3579 C C . PHE B 1 173 ? -2.713 12.836 6.266 1 97.62 173 PHE B C 1
ATOM 3581 O O . PHE B 1 173 ? -3.289 13.812 6.746 1 97.62 173 PHE B O 1
ATOM 3588 N N . ASN B 1 174 ? -1.632 12.32 6.832 1 95.56 174 ASN B N 1
ATOM 3589 C CA . ASN B 1 174 ? -1.014 12.93 8.008 1 95.56 174 ASN B CA 1
ATOM 3590 C C . ASN B 1 174 ? -0.226 14.188 7.633 1 95.56 174 ASN B C 1
ATOM 3592 O O . ASN B 1 174 ? 0.178 14.953 8.508 1 95.56 174 ASN B O 1
ATOM 3596 N N . LEU B 1 175 ? -0.021 14.406 6.34 1 97.25 175 LEU B N 1
ATOM 3597 C CA . LEU B 1 175 ? 0.773 15.531 5.859 1 97.25 175 LEU B CA 1
ATOM 3598 C C . LEU B 1 175 ? -0.126 16.641 5.332 1 97.25 175 LEU B C 1
ATOM 3600 O O . LEU B 1 175 ? 0.329 17.766 5.125 1 97.25 175 LEU B O 1
ATOM 3604 N N . LEU B 1 176 ? -1.389 16.344 5.145 1 97.81 176 LEU B N 1
ATOM 3605 C CA . LEU B 1 176 ? -2.205 17.188 4.285 1 97.81 176 LEU B CA 1
ATOM 3606 C C . LEU B 1 176 ? -2.918 18.266 5.098 1 97.81 176 LEU B C 1
ATOM 3608 O O . LEU B 1 176 ? -3.318 19.297 4.555 1 97.81 176 LEU B O 1
ATOM 3612 N N . GLY B 1 177 ? -3.111 18.062 6.371 1 95.44 177 GLY B N 1
ATOM 3613 C CA . GLY B 1 177 ? -3.855 18.984 7.207 1 95.44 177 GLY B CA 1
ATOM 3614 C C . GLY B 1 177 ? -3.459 20.438 6.988 1 95.44 177 GLY B C 1
ATOM 3615 O O . GLY B 1 177 ? -4.27 21.25 6.535 1 95.44 177 GLY B O 1
ATOM 3616 N N . PRO B 1 178 ? -2.219 20.703 7.191 1 96.62 178 PRO B N 1
ATOM 3617 C CA . PRO B 1 178 ? -1.761 22.094 7.082 1 96.62 178 PRO B CA 1
ATOM 3618 C C . PRO B 1 178 ? -1.81 22.625 5.652 1 96.62 178 PRO B C 1
ATOM 3620 O O . PRO B 1 178 ? -1.729 23.828 5.43 1 96.62 178 PRO B O 1
ATOM 3623 N N . LEU B 1 179 ? -1.931 21.766 4.688 1 97.94 179 LEU B N 1
ATOM 3624 C CA . LEU B 1 179 ? -1.865 22.172 3.289 1 97.94 179 LEU B CA 1
ATOM 3625 C C . LEU B 1 179 ? -3.264 22.406 2.725 1 97.94 179 LEU B C 1
ATOM 3627 O O . LEU B 1 179 ? -3.412 22.828 1.577 1 97.94 179 LEU B O 1
ATOM 3631 N N . THR B 1 180 ? -4.297 22.234 3.545 1 97.69 180 THR B N 1
ATOM 3632 C CA . THR B 1 180 ? -5.648 22.203 2.992 1 97.69 180 THR B CA 1
ATOM 3633 C C . THR B 1 180 ? -6.527 23.25 3.66 1 97.69 180 THR B C 1
ATOM 3635 O O . THR B 1 180 ? -7.746 23.094 3.75 1 97.69 180 THR B O 1
ATOM 3638 N N . ASN B 1 181 ? -5.934 24.312 4.156 1 97.62 181 ASN B N 1
ATOM 3639 C CA . ASN B 1 181 ? -6.676 25.406 4.781 1 97.62 181 ASN B CA 1
ATOM 3640 C C . ASN B 1 181 ? -7.84 25.859 3.908 1 97.62 181 ASN B C 1
ATOM 3642 O O . ASN B 1 181 ? -7.637 26.312 2.779 1 97.62 181 ASN B O 1
ATOM 3646 N N . PRO B 1 182 ? -9.078 25.859 4.43 1 97.06 182 PRO B N 1
ATOM 3647 C CA . PRO B 1 182 ? -10.266 26.188 3.633 1 97.06 182 PRO B CA 1
ATOM 3648 C C . PRO B 1 182 ? -10.297 27.641 3.168 1 97.06 182 PRO B C 1
ATOM 3650 O O . PRO B 1 182 ? -11.055 27.984 2.266 1 97.06 182 PRO B O 1
ATOM 3653 N N . ALA B 1 183 ? -9.547 28.5 3.746 1 96.81 183 ALA B N 1
ATOM 3654 C CA . ALA B 1 183 ? -9.477 29.906 3.354 1 96.81 183 ALA B CA 1
ATOM 3655 C C . ALA B 1 183 ? -8.336 30.141 2.367 1 96.81 183 ALA B C 1
ATOM 3657 O O . ALA B 1 183 ? -8.094 31.281 1.95 1 96.81 183 ALA B O 1
ATOM 3658 N N . ARG B 1 184 ? -7.598 29.047 2.045 1 95.38 184 ARG B N 1
ATOM 3659 C CA . ARG B 1 184 ? -6.465 29.125 1.128 1 95.38 184 ARG B CA 1
ATOM 3660 C C . ARG B 1 184 ? -5.469 30.188 1.586 1 95.38 184 ARG B C 1
ATOM 3662 O O . ARG B 1 184 ? -5.121 31.094 0.822 1 95.38 184 ARG B O 1
ATOM 3669 N N . ALA B 1 185 ? -4.984 30.031 2.734 1 97.06 185 ALA B N 1
ATOM 3670 C CA . ALA B 1 185 ? -4.051 30.984 3.342 1 97.06 185 ALA B CA 1
ATOM 3671 C C . ALA B 1 185 ? -2.906 31.312 2.389 1 97.06 185 ALA B C 1
ATOM 3673 O O . ALA B 1 185 ? -2.389 30.422 1.698 1 97.06 185 ALA B O 1
ATOM 3674 N N . ASP B 1 186 ? -2.512 32.594 2.33 1 97.19 186 ASP B N 1
ATOM 3675 C CA . ASP B 1 186 ? -1.454 33.094 1.46 1 97.19 186 ASP B CA 1
ATOM 3676 C C . ASP B 1 186 ? -0.075 32.781 2.047 1 97.19 186 ASP B C 1
ATOM 3678 O O . ASP B 1 186 ? 0.91 32.688 1.312 1 97.19 186 ASP B O 1
ATOM 3682 N N . ALA B 1 187 ? -0.03 32.781 3.312 1 98.38 187 ALA B N 1
ATOM 3683 C CA . ALA B 1 187 ? 1.21 32.594 4.055 1 98.38 187 ALA B CA 1
ATOM 3684 C C . ALA B 1 187 ? 0.998 31.609 5.211 1 98.38 187 ALA B C 1
ATOM 3686 O O . ALA B 1 187 ? -0.088 31.547 5.793 1 98.38 187 ALA B O 1
ATOM 3687 N N . GLN B 1 188 ? 2.09 30.812 5.504 1 98.62 188 GLN B N 1
ATOM 3688 C CA . GLN B 1 188 ? 1.886 29.781 6.52 1 98.62 188 GLN B CA 1
ATOM 3689 C C . GLN B 1 188 ? 3.182 29.484 7.266 1 98.62 188 GLN B C 1
ATOM 3691 O O . GLN B 1 188 ? 4.273 29.625 6.711 1 98.62 188 GLN B O 1
ATOM 3696 N N . VAL B 1 189 ? 3.041 29.141 8.523 1 98.88 189 VAL B N 1
ATOM 3697 C CA . VAL B 1 189 ? 4.051 28.406 9.289 1 98.88 189 VAL B CA 1
ATOM 3698 C C . VAL B 1 189 ? 3.584 26.984 9.516 1 98.88 189 VAL B C 1
ATOM 3700 O O . VAL B 1 189 ? 2.566 26.75 10.172 1 98.88 189 VAL B O 1
ATOM 3703 N N . VAL B 1 190 ? 4.344 26.047 8.961 1 98.75 190 VAL B N 1
ATOM 3704 C CA . VAL B 1 190 ? 3.934 24.641 9 1 98.75 190 VAL B CA 1
ATOM 3705 C C . VAL B 1 190 ? 4.953 23.828 9.789 1 98.75 190 VAL B C 1
ATOM 3707 O O . VAL B 1 190 ? 6.055 23.562 9.305 1 98.75 190 VAL B O 1
ATOM 3710 N N . GLY B 1 191 ? 4.551 23.438 10.961 1 98.12 191 GLY B N 1
ATOM 3711 C CA . GLY B 1 191 ? 5.379 22.531 11.734 1 98.12 191 GLY B CA 1
ATOM 3712 C C . GLY B 1 191 ? 5.25 21.078 11.297 1 98.12 191 GLY B C 1
ATOM 3713 O O . GLY B 1 191 ? 4.148 20.609 11.016 1 98.12 191 GLY B O 1
ATOM 3714 N N . VAL B 1 192 ? 6.418 20.375 11.242 1 97.81 192 VAL B N 1
ATOM 3715 C CA . VAL B 1 192 ? 6.383 18.969 10.859 1 97.81 192 VAL B CA 1
ATOM 3716 C C . VAL B 1 192 ? 7.102 18.125 11.914 1 97.81 192 VAL B C 1
ATOM 3718 O O . VAL B 1 192 ? 8.023 18.609 12.57 1 97.81 192 VAL B O 1
ATOM 3721 N N . TYR B 1 193 ? 6.727 16.875 12.062 1 94.5 193 TYR B N 1
ATOM 3722 C CA . TYR B 1 193 ? 7.199 16 13.141 1 94.5 193 TYR B CA 1
ATOM 3723 C C . TYR B 1 193 ? 8.523 15.352 12.766 1 94.5 193 TYR B C 1
ATOM 3725 O O . TYR B 1 193 ? 9.227 14.82 13.633 1 94.5 193 TYR B O 1
ATOM 3733 N N . ASP B 1 194 ? 8.859 15.375 11.531 1 95.12 194 ASP B N 1
ATOM 3734 C CA . ASP B 1 194 ? 10.047 14.719 11.008 1 95.12 194 ASP B CA 1
ATOM 3735 C C . ASP B 1 194 ? 10.891 15.695 10.18 1 95.12 194 ASP B C 1
ATOM 3737 O O . ASP B 1 194 ? 10.398 16.297 9.227 1 95.12 194 ASP B O 1
ATOM 3741 N N . PRO B 1 195 ? 12.148 15.836 10.562 1 96.75 195 PRO B N 1
ATOM 3742 C CA . PRO B 1 195 ? 12.984 16.797 9.836 1 96.75 195 PRO B CA 1
ATOM 3743 C C . PRO B 1 195 ? 13.102 16.484 8.352 1 96.75 195 PRO B C 1
ATOM 3745 O O . PRO B 1 195 ? 13.273 17.391 7.531 1 96.75 195 PRO B O 1
ATOM 3748 N N . ALA B 1 196 ? 12.961 15.227 7.957 1 95.62 196 ALA B N 1
ATOM 3749 C CA . ALA B 1 196 ? 13.047 14.836 6.551 1 95.62 196 ALA B CA 1
ATOM 3750 C C . ALA B 1 196 ? 11.883 15.422 5.75 1 95.62 196 ALA B C 1
ATOM 3752 O O . ALA B 1 196 ? 11.969 15.547 4.527 1 95.62 196 ALA B O 1
ATOM 3753 N N . LEU B 1 197 ? 10.859 15.828 6.453 1 97.19 197 LEU B N 1
ATOM 3754 C CA . LEU B 1 197 ? 9.672 16.359 5.801 1 97.19 197 LEU B CA 1
ATOM 3755 C C . LEU B 1 197 ? 9.836 17.844 5.496 1 97.19 197 LEU B C 1
ATOM 3757 O O . LEU B 1 197 ? 9.07 18.422 4.707 1 97.19 197 LEU B O 1
ATOM 3761 N N . VAL B 1 198 ? 10.766 18.516 6.125 1 98.44 198 VAL B N 1
ATOM 3762 C CA . VAL B 1 198 ? 10.906 19.969 6.004 1 98.44 198 VAL B CA 1
ATOM 3763 C C . VAL B 1 198 ? 11.094 20.344 4.539 1 98.44 198 VAL B C 1
ATOM 3765 O O . VAL B 1 198 ? 10.266 21.062 3.963 1 98.44 198 VAL B O 1
ATOM 3768 N N . PRO B 1 199 ? 12.125 19.781 3.879 1 97.88 199 PRO B N 1
ATOM 3769 C CA . PRO B 1 199 ? 12.273 20.188 2.477 1 97.88 199 PRO B CA 1
ATOM 3770 C C . PRO B 1 199 ? 11.156 19.641 1.588 1 97.88 199 PRO B C 1
ATOM 3772 O O . PRO B 1 199 ? 10.75 20.312 0.627 1 97.88 199 PRO B O 1
ATOM 3775 N N . VAL B 1 200 ? 10.602 18.484 1.874 1 97.38 200 VAL B N 1
ATOM 3776 C CA . VAL B 1 200 ? 9.594 17.828 1.05 1 97.38 200 VAL B CA 1
ATOM 3777 C C . VAL B 1 200 ? 8.305 18.656 1.063 1 97.38 200 VAL B C 1
ATOM 3779 O O . VAL B 1 200 ? 7.734 18.953 0.01 1 97.38 200 VAL B O 1
ATOM 3782 N N . LEU B 1 201 ? 7.891 19.078 2.225 1 98.38 201 LEU B N 1
ATOM 3783 C CA . LEU B 1 201 ? 6.648 19.828 2.33 1 98.38 201 LEU B CA 1
ATOM 3784 C C . LEU B 1 201 ? 6.82 21.234 1.795 1 98.38 201 LEU B C 1
ATOM 3786 O O . LEU B 1 201 ? 5.883 21.812 1.24 1 98.38 201 LEU B O 1
ATOM 3790 N N . ALA B 1 202 ? 8.031 21.781 1.967 1 98.56 202 ALA B N 1
ATOM 3791 C CA . ALA B 1 202 ? 8.305 23.094 1.395 1 98.56 202 ALA B CA 1
ATOM 3792 C C . ALA B 1 202 ? 8.188 23.062 -0.127 1 98.56 202 ALA B C 1
ATOM 3794 O O . ALA B 1 202 ? 7.586 23.969 -0.724 1 98.56 202 ALA B O 1
ATOM 3795 N N . ARG B 1 203 ? 8.711 22.047 -0.694 1 97.94 203 ARG B N 1
ATOM 3796 C CA . ARG B 1 203 ? 8.625 21.922 -2.145 1 97.94 203 ARG B CA 1
ATOM 3797 C C . ARG B 1 203 ? 7.195 21.641 -2.588 1 97.94 203 ARG B C 1
ATOM 3799 O O . ARG B 1 203 ? 6.773 22.094 -3.656 1 97.94 203 ARG B O 1
ATOM 3806 N N . ALA B 1 204 ? 6.473 20.859 -1.804 1 98.19 204 ALA B N 1
ATOM 3807 C CA . ALA B 1 204 ? 5.059 20.672 -2.104 1 98.19 204 ALA B CA 1
ATOM 3808 C C . ALA B 1 204 ? 4.305 22 -2.08 1 98.19 204 ALA B C 1
ATOM 3810 O O . ALA B 1 204 ? 3.521 22.297 -2.986 1 98.19 204 ALA B O 1
ATOM 3811 N N . LEU B 1 205 ? 4.57 22.828 -1.088 1 97.94 205 LEU B N 1
ATOM 3812 C CA . LEU B 1 205 ? 3.928 24.125 -0.948 1 97.94 205 LEU B CA 1
ATOM 3813 C C . LEU B 1 205 ? 4.277 25.031 -2.123 1 97.94 205 LEU B C 1
ATOM 3815 O O . LEU B 1 205 ? 3.436 25.812 -2.592 1 97.94 205 LEU B O 1
ATOM 3819 N N . SER B 1 206 ? 5.504 24.938 -2.598 1 96.94 206 SER B N 1
ATOM 3820 C CA . SER B 1 206 ? 5.941 25.781 -3.707 1 96.94 206 SER B CA 1
ATOM 3821 C C . SER B 1 206 ? 5.184 25.453 -4.988 1 96.94 206 SER B C 1
ATOM 3823 O O . SER B 1 206 ? 5.152 26.25 -5.922 1 96.94 206 SER B O 1
ATOM 3825 N N . ARG B 1 207 ? 4.492 24.312 -4.984 1 95.44 207 ARG B N 1
ATOM 3826 C CA . ARG B 1 207 ? 3.697 23.891 -6.133 1 95.44 207 ARG B CA 1
ATOM 3827 C C . ARG B 1 207 ? 2.232 24.281 -5.957 1 95.44 207 ARG B C 1
ATOM 3829 O O . ARG B 1 207 ? 1.403 24 -6.828 1 95.44 207 ARG B O 1
ATOM 3836 N N . MET B 1 208 ? 1.97 24.875 -4.883 1 94.88 208 MET B N 1
ATOM 3837 C CA . MET B 1 208 ? 0.613 25.312 -4.559 1 94.88 208 MET B CA 1
ATOM 3838 C C . MET B 1 208 ? 0.508 26.828 -4.582 1 94.88 208 MET B C 1
ATOM 3840 O O . MET B 1 208 ? 1.5 27.516 -4.816 1 94.88 208 MET B O 1
ATOM 3844 N N . ALA B 1 209 ? -0.698 27.328 -4.484 1 90.5 209 ALA B N 1
ATOM 3845 C CA . ALA B 1 209 ? -0.923 28.766 -4.512 1 90.5 209 ALA B CA 1
ATOM 3846 C C . ALA B 1 209 ? -0.63 29.391 -3.154 1 90.5 209 ALA B C 1
ATOM 3848 O O . ALA B 1 209 ? -1.542 29.875 -2.475 1 90.5 209 ALA B O 1
ATOM 3849 N N . VAL B 1 210 ? 0.642 29.375 -2.674 1 94.25 210 VAL B N 1
ATOM 3850 C CA . VAL B 1 210 ? 1.12 30 -1.442 1 94.25 210 VAL B CA 1
ATOM 3851 C C . VAL B 1 210 ? 2.199 31.031 -1.767 1 94.25 210 VAL B C 1
ATOM 3853 O O . VAL B 1 210 ? 3.072 30.781 -2.602 1 94.25 210 VAL B O 1
ATOM 3856 N N . ASP B 1 211 ? 2.096 32.188 -1.204 1 95.88 211 ASP B N 1
ATOM 3857 C CA . ASP B 1 211 ? 3.066 33.25 -1.464 1 95.88 211 ASP B CA 1
ATOM 3858 C C . ASP B 1 211 ? 4.348 33.031 -0.663 1 95.88 211 ASP B C 1
ATOM 3860 O O . ASP B 1 211 ? 5.449 33.125 -1.201 1 95.88 211 ASP B O 1
ATOM 3864 N N . ARG B 1 212 ? 4.168 32.781 0.632 1 97.88 212 ARG B N 1
ATOM 3865 C CA . ARG B 1 212 ? 5.289 32.562 1.543 1 97.88 212 ARG B CA 1
ATOM 3866 C C . ARG B 1 212 ? 4.965 31.5 2.576 1 97.88 212 ARG B C 1
ATOM 3868 O O . ARG B 1 212 ? 3.816 31.359 3 1 97.88 212 ARG B O 1
ATOM 3875 N N . ALA B 1 213 ? 5.98 30.734 2.963 1 98.75 213 ALA B N 1
ATOM 3876 C CA . ALA B 1 213 ? 5.781 29.734 4.02 1 98.75 213 ALA B CA 1
ATOM 3877 C C . ALA B 1 213 ? 7.098 29.406 4.715 1 98.75 213 ALA B C 1
ATOM 3879 O O . ALA B 1 213 ? 8.172 29.562 4.129 1 98.75 213 ALA B O 1
ATOM 3880 N N . LEU B 1 214 ? 7.016 29.109 5.926 1 98.88 214 LEU B N 1
ATOM 3881 C CA . LEU B 1 214 ? 8.086 28.453 6.676 1 98.88 214 LEU B CA 1
ATOM 3882 C C . LEU B 1 214 ? 7.672 27.047 7.102 1 98.88 214 LEU B C 1
ATOM 3884 O O . LEU B 1 214 ? 6.668 26.875 7.797 1 98.88 214 LEU B O 1
ATOM 3888 N N . VAL B 1 215 ? 8.383 26.031 6.637 1 98.94 215 VAL B N 1
ATOM 3889 C CA . VAL B 1 215 ? 8.234 24.672 7.152 1 98.94 215 VAL B CA 1
ATOM 3890 C C . VAL B 1 215 ? 9.312 24.406 8.203 1 98.94 215 VAL B C 1
ATOM 3892 O O . VAL B 1 215 ? 10.5 24.562 7.934 1 98.94 215 VAL B O 1
ATOM 3895 N N . VAL B 1 216 ? 8.859 23.938 9.383 1 98.88 216 VAL B N 1
ATOM 3896 C CA . VAL B 1 216 ? 9.805 23.984 10.5 1 98.88 216 VAL B CA 1
ATOM 3897 C C . VAL B 1 216 ? 9.75 22.672 11.273 1 98.88 216 VAL B C 1
ATOM 3899 O O . VAL B 1 216 ? 8.68 22.094 11.453 1 98.88 216 VAL B O 1
ATOM 3902 N N . HIS B 1 217 ? 10.836 22.156 11.656 1 98.75 217 HIS B N 1
ATOM 3903 C CA . HIS B 1 217 ? 11.047 21.125 12.664 1 98.75 217 HIS B CA 1
ATOM 3904 C C . HIS B 1 217 ? 12.062 21.562 13.711 1 98.75 217 HIS B C 1
ATOM 3906 O O . HIS B 1 217 ? 13.234 21.781 13.398 1 98.75 217 HIS B O 1
ATOM 3912 N N . GLY B 1 218 ? 11.602 21.672 14.969 1 98.25 218 GLY B N 1
ATOM 3913 C CA . GLY B 1 218 ? 12.469 22.219 16 1 98.25 218 GLY B CA 1
ATOM 3914 C C . GLY B 1 218 ? 12.852 21.203 17.062 1 98.25 218 GLY B C 1
ATOM 3915 O O . GLY B 1 218 ? 12.109 20.984 18.016 1 98.25 218 GLY B O 1
ATOM 3916 N N . ALA B 1 219 ? 13.992 20.625 16.922 1 97.12 219 ALA B N 1
ATOM 3917 C CA . ALA B 1 219 ? 14.57 19.75 17.938 1 97.12 219 ALA B CA 1
ATOM 3918 C C . ALA B 1 219 ? 13.57 18.688 18.391 1 97.12 219 ALA B C 1
ATOM 3920 O O . ALA B 1 219 ? 13.367 18.484 19.594 1 97.12 219 ALA B O 1
ATOM 3921 N N . GLY B 1 220 ? 12.875 18.172 17.5 1 96.44 220 GLY B N 1
ATOM 3922 C CA . GLY B 1 220 ? 11.914 17.125 17.797 1 96.44 220 GLY B CA 1
ATOM 3923 C C . GLY B 1 220 ? 10.477 17.609 17.766 1 96.44 220 GLY B C 1
ATOM 3924 O O . GLY B 1 220 ? 9.555 16.797 17.641 1 96.44 220 GLY B O 1
ATOM 3925 N N . LEU B 1 221 ? 10.305 18.938 17.797 1 96.31 221 LEU B N 1
ATOM 3926 C CA . LEU B 1 221 ? 8.969 19.531 17.797 1 96.31 221 LEU B CA 1
ATOM 3927 C C . LEU B 1 221 ? 8.523 19.875 16.391 1 96.31 221 LEU B C 1
ATOM 3929 O O . LEU B 1 221 ? 9.359 20.078 15.5 1 96.31 221 LEU B O 1
ATOM 3933 N N . ASP B 1 222 ? 7.223 19.875 16.188 1 96.75 222 ASP B N 1
ATOM 3934 C CA . ASP B 1 222 ? 6.676 20.469 14.969 1 96.75 222 ASP B CA 1
ATOM 3935 C C . ASP B 1 222 ? 6.438 21.953 15.141 1 96.75 222 ASP B C 1
ATOM 3937 O O . ASP B 1 222 ? 5.379 22.469 14.773 1 96.75 222 ASP B O 1
ATOM 3941 N N . GLU B 1 223 ? 7.348 22.672 15.781 1 96.94 223 GLU B N 1
ATOM 3942 C CA . GLU B 1 223 ? 7.391 24.109 16.047 1 96.94 223 GLU B CA 1
ATOM 3943 C C . GLU B 1 223 ? 8.828 24.625 16.125 1 96.94 223 GLU B C 1
ATOM 3945 O O . GLU B 1 223 ? 9.773 23.828 16.172 1 96.94 223 GLU B O 1
ATOM 3950 N N . PHE B 1 224 ? 9.016 25.953 16.062 1 98.56 224 PHE B N 1
ATOM 3951 C CA . PHE B 1 224 ? 10.289 26.5 16.516 1 98.56 224 PHE B CA 1
ATOM 3952 C C . PHE B 1 224 ? 10.531 26.172 17.984 1 98.56 224 PHE B C 1
ATOM 3954 O O . PHE B 1 224 ? 9.648 26.391 18.828 1 98.56 224 PHE B O 1
ATOM 3961 N N . ALA B 1 225 ? 11.688 25.688 18.312 1 98.38 225 ALA B N 1
ATOM 3962 C CA . ALA B 1 225 ? 11.977 25.219 19.656 1 98.38 225 ALA B CA 1
ATOM 3963 C C . ALA B 1 225 ? 12.844 26.219 20.422 1 98.38 225 ALA B C 1
ATOM 3965 O O . ALA B 1 225 ? 13.5 27.062 19.812 1 98.38 225 ALA B O 1
ATOM 3966 N N . LEU B 1 226 ? 12.812 26.125 21.719 1 98.56 226 LEU B N 1
ATOM 3967 C CA . LEU B 1 226 ? 13.703 26.906 22.562 1 98.56 226 LEU B CA 1
ATOM 3968 C C . LEU B 1 226 ? 14.883 26.062 23.047 1 98.56 226 LEU B C 1
ATOM 3970 O O . LEU B 1 226 ? 15.898 26.609 23.484 1 98.56 226 LEU B O 1
ATOM 3974 N N . HIS B 1 227 ? 14.703 24.734 23.047 1 98.12 227 HIS B N 1
ATOM 3975 C CA . HIS B 1 227 ? 15.695 23.875 23.672 1 98.12 227 HIS B CA 1
ATOM 3976 C C . HIS B 1 227 ? 16.75 23.438 22.672 1 98.12 227 HIS B C 1
ATOM 3978 O O . HIS B 1 227 ? 17.641 22.641 22.984 1 98.12 227 HIS B O 1
ATOM 3984 N N . GLY B 1 228 ? 16.656 23.906 21.484 1 97.69 228 GLY B N 1
ATOM 3985 C CA . GLY B 1 228 ? 17.625 23.578 20.453 1 97.69 228 GLY B CA 1
ATOM 3986 C C . GLY B 1 228 ? 17.359 24.281 19.141 1 97.69 228 GLY B C 1
ATOM 3987 O O . GLY B 1 228 ? 16.469 25.125 19.047 1 97.69 228 GLY B O 1
ATOM 3988 N N . ASP B 1 229 ? 18.094 23.906 18.125 1 98.44 229 ASP B N 1
ATOM 3989 C CA . ASP B 1 229 ? 17.984 24.5 16.781 1 98.44 229 ASP B CA 1
ATOM 3990 C C . ASP B 1 229 ? 16.781 23.922 16.031 1 98.44 229 ASP B C 1
ATOM 3992 O O . ASP B 1 229 ? 16.359 22.797 16.312 1 98.44 229 ASP B O 1
ATOM 3996 N N . SER B 1 230 ? 16.219 24.719 15.172 1 98.75 230 SER B N 1
ATOM 3997 C CA . SER B 1 230 ? 15.141 24.297 14.281 1 98.75 230 SER B CA 1
ATOM 3998 C C . SER B 1 230 ? 15.594 24.281 12.828 1 98.75 230 SER B C 1
ATOM 4000 O O . SER B 1 230 ? 16.281 25.203 12.375 1 98.75 230 SER B O 1
ATOM 4002 N N . THR B 1 231 ? 15.305 23.203 12.141 1 98.75 231 THR B N 1
ATOM 4003 C CA . THR B 1 231 ? 15.453 23.156 10.695 1 98.75 231 THR B CA 1
ATOM 4004 C C . THR B 1 231 ? 14.266 23.828 10.008 1 98.75 231 THR B C 1
ATOM 4006 O O . THR B 1 231 ? 13.117 23.484 10.281 1 98.75 231 THR B O 1
ATOM 4009 N N . VAL B 1 232 ? 14.602 24.844 9.094 1 98.81 232 VAL B N 1
ATOM 4010 C CA . VAL B 1 232 ? 13.531 25.641 8.5 1 98.81 232 VAL B CA 1
ATOM 4011 C C . VAL B 1 232 ? 13.727 25.734 6.992 1 98.81 232 VAL B C 1
ATOM 4013 O O . VAL B 1 232 ? 14.836 25.984 6.516 1 98.81 232 VAL B O 1
ATOM 4016 N N . ALA B 1 233 ? 12.727 25.422 6.262 1 98.88 233 ALA B N 1
ATOM 4017 C CA . ALA B 1 233 ? 12.688 25.734 4.836 1 98.88 233 ALA B CA 1
ATOM 4018 C C . ALA B 1 233 ? 11.734 26.891 4.555 1 98.88 233 ALA B C 1
ATOM 4020 O O . ALA B 1 233 ? 10.57 26.859 4.953 1 98.88 233 ALA B O 1
ATOM 4021 N N . GLU B 1 234 ? 12.211 27.891 3.91 1 98.75 234 GLU B N 1
ATOM 4022 C CA . GLU B 1 234 ? 11.398 29.047 3.537 1 98.75 234 GLU B CA 1
ATOM 4023 C C . GLU B 1 234 ? 10.984 28.984 2.07 1 98.75 234 GLU B C 1
ATOM 4025 O O . GLU B 1 234 ? 11.828 28.766 1.193 1 98.75 234 GLU B O 1
ATOM 4030 N N . VAL B 1 235 ? 9.742 29.062 1.904 1 98.5 235 VAL B N 1
ATOM 4031 C CA . VAL B 1 235 ? 9.164 29.125 0.567 1 98.5 235 VAL B CA 1
ATOM 4032 C C . VAL B 1 235 ? 8.867 30.578 0.206 1 98.5 235 VAL B C 1
ATOM 4034 O O . VAL B 1 235 ? 8.148 31.281 0.931 1 98.5 235 VAL B O 1
ATOM 4037 N N . ASP B 1 236 ? 9.391 31.031 -0.823 1 96.81 236 ASP B N 1
ATOM 4038 C CA . ASP B 1 236 ? 9.117 32.344 -1.44 1 96.81 236 ASP B CA 1
ATOM 4039 C C . ASP B 1 236 ? 8.859 32.188 -2.939 1 96.81 236 ASP B C 1
ATOM 4041 O O . ASP B 1 236 ? 9.797 32.219 -3.738 1 96.81 236 ASP B O 1
ATOM 4045 N N . GLY B 1 237 ? 7.547 32.125 -3.213 1 91.81 237 GLY B N 1
ATOM 4046 C CA . GLY B 1 237 ? 7.215 31.734 -4.574 1 91.81 237 GLY B CA 1
ATOM 4047 C C . GLY B 1 237 ? 7.711 30.344 -4.941 1 91.81 237 GLY B C 1
ATOM 4048 O O . GLY B 1 237 ? 7.398 29.359 -4.262 1 91.81 237 GLY B O 1
ATOM 4049 N N . ASP B 1 238 ? 8.625 30.359 -5.938 1 91.44 238 ASP B N 1
ATOM 4050 C CA . ASP B 1 238 ? 9.102 29.062 -6.414 1 91.44 238 ASP B CA 1
ATOM 4051 C C . ASP B 1 238 ? 10.445 28.703 -5.781 1 91.44 238 ASP B C 1
ATOM 4053 O O . ASP B 1 238 ? 10.984 27.625 -6.027 1 91.44 238 ASP B O 1
ATOM 4057 N N . THR B 1 239 ? 10.875 29.547 -4.906 1 95.94 239 THR B N 1
ATOM 4058 C CA . THR B 1 239 ? 12.188 29.344 -4.297 1 95.94 239 THR B CA 1
ATOM 4059 C C . THR B 1 239 ? 12.047 28.734 -2.908 1 95.94 239 THR B C 1
ATOM 4061 O O . THR B 1 239 ? 11.18 29.141 -2.129 1 95.94 239 THR B O 1
ATOM 4064 N N . VAL B 1 240 ? 12.828 27.734 -2.658 1 98 240 VAL B N 1
ATOM 4065 C CA . VAL B 1 240 ? 12.891 27.094 -1.349 1 98 240 VAL B CA 1
ATOM 4066 C C . VAL B 1 240 ? 14.32 27.156 -0.81 1 98 240 VAL B C 1
ATOM 4068 O O . VAL B 1 240 ? 15.266 26.719 -1.478 1 98 240 VAL B O 1
ATOM 4071 N N . THR B 1 241 ? 14.5 27.734 0.335 1 98.12 241 THR B N 1
ATOM 4072 C CA . THR B 1 241 ? 15.805 27.828 0.983 1 98.12 241 THR B CA 1
ATOM 4073 C C . THR B 1 241 ? 15.75 27.219 2.385 1 98.12 241 THR B C 1
ATOM 4075 O O . THR B 1 241 ? 14.859 27.547 3.17 1 98.12 241 THR B O 1
ATOM 4078 N N . THR B 1 242 ? 16.688 26.344 2.674 1 98.06 242 THR B N 1
ATOM 4079 C CA . THR B 1 242 ? 16.734 25.688 3.975 1 98.06 242 THR B CA 1
ATOM 4080 C C . THR B 1 242 ? 17.812 26.297 4.855 1 98.06 242 THR B C 1
ATOM 4082 O O . THR B 1 242 ? 18.938 26.531 4.402 1 98.06 242 THR B O 1
ATOM 4085 N N . THR B 1 243 ? 17.469 26.625 6.066 1 97.88 243 THR B N 1
ATOM 4086 C CA . THR B 1 243 ? 18.406 27.188 7.035 1 97.88 243 THR B CA 1
ATOM 4087 C C . THR B 1 243 ? 18.188 26.578 8.422 1 97.88 243 THR B C 1
ATOM 4089 O O . THR B 1 243 ? 17.25 25.797 8.617 1 97.88 243 THR B O 1
ATOM 4092 N N . THR B 1 244 ? 19.078 26.797 9.273 1 98.5 244 THR B N 1
ATOM 4093 C CA . THR B 1 244 ? 18.938 26.484 10.688 1 98.5 244 THR B CA 1
ATOM 4094 C C . THR B 1 244 ? 18.688 27.75 11.5 1 98.5 244 THR B C 1
ATOM 4096 O O . THR B 1 244 ? 19.344 28.781 11.289 1 98.5 244 THR B O 1
ATOM 4099 N N . VAL B 1 245 ? 17.75 27.703 12.398 1 98.69 245 VAL B N 1
ATOM 4100 C CA . VAL B 1 245 ? 17.359 28.859 13.195 1 98.69 245 VAL B CA 1
ATOM 4101 C C . VAL B 1 245 ? 17.469 28.531 14.68 1 98.69 245 VAL B C 1
ATOM 4103 O O . VAL B 1 245 ? 16.953 27.516 15.141 1 98.69 245 VAL B O 1
ATOM 4106 N N . SER B 1 246 ? 18.141 29.359 15.422 1 98.5 246 SER B N 1
ATOM 4107 C CA . SER B 1 246 ? 18.266 29.203 16.875 1 98.5 246 SER B CA 1
ATOM 4108 C C . SER B 1 246 ? 17.312 30.141 17.609 1 98.5 246 SER B C 1
ATOM 4110 O O . SER B 1 246 ? 16.812 31.109 17.031 1 98.5 246 SER B O 1
ATOM 4112 N N . PRO B 1 247 ? 17.078 29.859 18.906 1 98.56 247 PRO B N 1
ATOM 4113 C CA . PRO B 1 247 ? 16.234 30.766 19.688 1 98.56 247 PRO B CA 1
ATOM 4114 C C . PRO B 1 247 ? 16.766 32.188 19.703 1 98.56 247 PRO B C 1
ATOM 4116 O O . PRO B 1 247 ? 15.984 33.156 19.719 1 98.56 247 PRO B O 1
ATOM 4119 N N . SER B 1 248 ? 18.062 32.344 19.594 1 98.56 248 SER B N 1
ATOM 4120 C CA . SER B 1 248 ? 18.672 33.656 19.641 1 98.56 248 SER B CA 1
ATOM 4121 C C . SER B 1 248 ? 18.297 34.5 18.422 1 98.56 248 SER B C 1
ATOM 4123 O O . SER B 1 248 ? 18.328 35.719 18.469 1 98.56 248 SER B O 1
ATOM 4125 N N . THR B 1 249 ? 17.969 33.844 17.312 1 98.56 249 THR B N 1
ATOM 4126 C CA . THR B 1 249 ? 17.5 34.531 16.125 1 98.56 249 THR B CA 1
ATOM 4127 C C . THR B 1 249 ? 16.266 35.375 16.438 1 98.56 249 THR B C 1
ATOM 4129 O O . THR B 1 249 ? 16.062 36.438 15.836 1 98.56 249 THR B O 1
ATOM 4132 N N . PHE B 1 250 ? 15.477 34.938 17.406 1 98.75 250 PHE B N 1
ATOM 4133 C CA . PHE B 1 250 ? 14.266 35.656 17.828 1 98.75 250 PHE B CA 1
ATOM 4134 C C . PHE B 1 250 ? 14.547 36.594 19 1 98.75 250 PHE B C 1
ATOM 4136 O O . PHE B 1 250 ? 13.641 37.219 19.516 1 98.75 250 PHE B O 1
ATOM 4143 N N . GLY B 1 251 ? 15.789 36.594 19.5 1 98.25 251 GLY B N 1
ATOM 4144 C CA . GLY B 1 251 ? 16.141 37.344 20.688 1 98.25 251 GLY B CA 1
ATOM 4145 C C . GLY B 1 251 ? 15.703 36.688 21.969 1 98.25 251 GLY B C 1
ATOM 4146 O O . GLY B 1 251 ? 15.445 37.344 22.984 1 98.25 251 GLY B O 1
ATOM 4147 N N . LEU B 1 252 ? 15.57 35.406 21.938 1 98.62 252 LEU B N 1
ATOM 4148 C CA . LEU B 1 252 ? 15.047 34.656 23.094 1 98.62 252 LEU B CA 1
ATOM 4149 C C . LEU B 1 252 ? 16.109 33.75 23.688 1 98.62 252 LEU B C 1
ATOM 4151 O O . LEU B 1 252 ? 17.016 33.312 22.984 1 98.62 252 LEU B O 1
ATOM 4155 N N . ALA B 1 253 ? 16 33.5 24.938 1 98.06 253 ALA B N 1
ATOM 4156 C CA . ALA B 1 253 ? 16.906 32.562 25.625 1 98.06 253 ALA B CA 1
ATOM 4157 C C . ALA B 1 253 ? 16.484 31.125 25.375 1 98.06 253 ALA B C 1
ATOM 4159 O O . ALA B 1 253 ? 15.305 30.844 25.156 1 98.06 253 ALA B O 1
ATOM 4160 N N . GLU B 1 254 ? 17.453 30.234 25.453 1 98.5 254 GLU B N 1
ATOM 4161 C CA . GLU B 1 254 ? 17.156 28.812 25.438 1 98.5 254 GLU B CA 1
ATOM 4162 C C . GLU B 1 254 ? 16.438 28.391 26.719 1 98.5 254 GLU B C 1
ATOM 4164 O O . GLU B 1 254 ? 16.594 29.016 27.766 1 98.5 254 GLU B O 1
ATOM 4169 N N . ALA B 1 255 ? 15.633 27.438 26.594 1 98.69 255 ALA B N 1
ATOM 4170 C CA . ALA B 1 255 ? 14.945 26.828 27.719 1 98.69 255 ALA B CA 1
ATOM 4171 C C . ALA B 1 255 ? 14.734 25.328 27.484 1 98.69 255 ALA B C 1
ATOM 4173 O O . ALA B 1 255 ? 14.539 24.891 26.359 1 98.69 255 ALA B O 1
ATOM 4174 N N . PRO B 1 256 ? 14.828 24.547 28.578 1 98.25 256 PRO B N 1
ATOM 4175 C CA . PRO B 1 256 ? 14.617 23.109 28.391 1 98.25 256 PRO B CA 1
ATOM 4176 C C . PRO B 1 256 ? 13.195 22.766 27.969 1 98.25 256 PRO B C 1
ATOM 4178 O O . PRO B 1 256 ? 12.266 23.531 28.234 1 98.25 256 PRO B O 1
ATOM 4181 N N . ILE B 1 257 ? 13.023 21.641 27.359 1 97.62 257 ILE B N 1
ATOM 4182 C CA . ILE B 1 257 ? 11.758 21.234 26.766 1 97.62 257 ILE B CA 1
ATOM 4183 C C . ILE B 1 257 ? 10.688 21.141 27.844 1 97.62 257 ILE B C 1
ATOM 4185 O O . ILE B 1 257 ? 9.516 21.438 27.594 1 97.62 257 ILE B O 1
ATOM 4189 N N . ASP B 1 258 ? 11.031 20.781 29.078 1 97.19 258 ASP B N 1
ATOM 4190 C CA . ASP B 1 258 ? 10.07 20.594 30.156 1 97.19 258 ASP B CA 1
ATOM 4191 C C . ASP B 1 258 ? 9.461 21.938 30.578 1 97.19 258 ASP B C 1
ATOM 4193 O O . ASP B 1 258 ? 8.375 21.969 31.156 1 97.19 258 ASP B O 1
ATOM 4197 N N . ALA B 1 259 ? 10.125 23.016 30.281 1 98.25 259 ALA B N 1
ATOM 4198 C CA . ALA B 1 259 ? 9.672 24.344 30.672 1 98.25 259 ALA B CA 1
ATOM 4199 C C . ALA B 1 259 ? 8.469 24.781 29.844 1 98.25 259 ALA B C 1
ATOM 4201 O O . ALA B 1 259 ? 7.785 25.75 30.203 1 98.25 259 ALA B O 1
ATOM 4202 N N . VAL B 1 260 ? 8.18 24.078 28.766 1 98 260 VAL B N 1
ATOM 4203 C CA . VAL B 1 260 ? 7.043 24.438 27.938 1 98 260 VAL B CA 1
ATOM 4204 C C . VAL B 1 260 ? 6.02 23.312 27.922 1 98 260 VAL B C 1
ATOM 4206 O O . VAL B 1 260 ? 5.219 23.188 27 1 98 260 VAL B O 1
ATOM 4209 N N . ALA B 1 261 ? 6.078 22.422 28.922 1 96.94 261 ALA B N 1
ATOM 4210 C CA . ALA B 1 261 ? 5.133 21.312 29.062 1 96.94 261 ALA B CA 1
ATOM 4211 C C . ALA B 1 261 ? 3.703 21.828 29.203 1 96.94 261 ALA B C 1
ATOM 4213 O O . ALA B 1 261 ? 3.465 22.844 29.875 1 96.94 261 ALA B O 1
ATOM 4214 N N . GLY B 1 262 ? 2.846 21.156 28.578 1 95.81 262 GLY B N 1
ATOM 4215 C CA . GLY B 1 262 ? 1.429 21.453 28.703 1 95.81 262 GLY B CA 1
ATOM 4216 C C . GLY B 1 262 ? 0.651 20.359 29.422 1 95.81 262 GLY B C 1
ATOM 4217 O O . GLY B 1 262 ? 1.215 19.609 30.219 1 95.81 262 GLY B O 1
ATOM 4218 N N . GLY B 1 263 ? -0.626 20.375 29.25 1 94.25 263 GLY B N 1
ATOM 4219 C CA . GLY B 1 263 ? -1.544 19.391 29.828 1 94.25 263 GLY B CA 1
ATOM 4220 C C . GLY B 1 263 ? -2.766 19.156 28.953 1 94.25 263 GLY B C 1
ATOM 4221 O O . GLY B 1 263 ? -2.689 19.25 27.734 1 94.25 263 GLY B O 1
ATOM 4222 N N . GLY B 1 264 ? -3.811 18.688 29.594 1 95.38 264 GLY B N 1
ATOM 4223 C CA . GLY B 1 264 ? -5.062 18.516 28.875 1 95.38 264 GLY B CA 1
ATOM 4224 C C . GLY B 1 264 ? -5.668 19.828 28.406 1 95.38 264 GLY B C 1
ATOM 4225 O O . GLY B 1 264 ? -5.066 20.891 28.562 1 95.38 264 GLY B O 1
ATOM 4226 N N . PRO B 1 265 ? -6.848 19.75 27.844 1 96.75 265 PRO B N 1
ATOM 4227 C CA . PRO B 1 265 ? -7.488 20.906 27.219 1 96.75 265 PRO B CA 1
ATOM 4228 C C . PRO B 1 265 ? -7.648 22.078 28.203 1 96.75 265 PRO B C 1
ATOM 4230 O O . PRO B 1 265 ? -7.359 23.219 27.844 1 96.75 265 PRO B O 1
ATOM 4233 N N . GLU B 1 266 ? -8.031 21.828 29.422 1 97.5 266 GLU B N 1
ATOM 4234 C CA . GLU B 1 266 ? -8.258 22.891 30.406 1 97.5 266 GLU B CA 1
ATOM 4235 C C . GLU B 1 266 ? -6.941 23.562 30.797 1 97.5 266 GLU B C 1
ATOM 4237 O O . GLU B 1 266 ? -6.875 24.781 30.922 1 97.5 266 GLU B O 1
ATOM 4242 N N . ALA B 1 267 ? -5.965 22.719 31 1 97.88 267 ALA B N 1
ATOM 4243 C CA . ALA B 1 267 ? -4.652 23.25 31.359 1 97.88 267 ALA B CA 1
ATOM 4244 C C . ALA B 1 267 ? -4.07 24.094 30.219 1 97.88 267 ALA B C 1
ATOM 4246 O O . ALA B 1 267 ? -3.49 25.156 30.469 1 97.88 267 ALA B O 1
ATOM 4247 N N . ASN B 1 268 ? -4.148 23.641 29.031 1 97.94 268 ASN B N 1
ATOM 4248 C CA . ASN B 1 268 ? -3.666 24.375 27.875 1 97.94 268 ASN B CA 1
ATOM 4249 C C . ASN B 1 268 ? -4.441 25.688 27.672 1 97.94 268 ASN B C 1
ATOM 4251 O O . ASN B 1 268 ? -3.877 26.688 27.25 1 97.94 268 ASN B O 1
ATOM 4255 N N . ALA B 1 269 ? -5.773 25.609 27.938 1 98.38 269 ALA B N 1
ATOM 4256 C CA . ALA B 1 269 ? -6.598 26.812 27.859 1 98.38 269 ALA B CA 1
ATOM 4257 C C . ALA B 1 269 ? -6.133 27.875 28.844 1 98.38 269 ALA B C 1
ATOM 4259 O O . ALA B 1 269 ? -6.082 29.062 28.531 1 98.38 269 ALA B O 1
ATOM 4260 N N . ALA B 1 270 ? -5.82 27.406 30.016 1 98.56 270 ALA B N 1
ATOM 4261 C CA . ALA B 1 270 ? -5.328 28.328 31.047 1 98.56 270 ALA B CA 1
ATOM 4262 C C . ALA B 1 270 ? -3.994 28.953 30.641 1 98.56 270 ALA B C 1
ATOM 4264 O O . ALA B 1 270 ? -3.775 30.141 30.828 1 98.56 270 ALA B O 1
ATOM 4265 N N . ASP B 1 271 ? -3.102 28.094 30.156 1 98.69 271 ASP B N 1
ATOM 4266 C CA . ASP B 1 271 ? -1.812 28.578 29.672 1 98.69 271 ASP B CA 1
ATOM 4267 C C . ASP B 1 271 ? -1.995 29.594 28.547 1 98.69 271 ASP B C 1
ATOM 4269 O O . ASP B 1 271 ? -1.372 30.672 28.562 1 98.69 271 ASP B O 1
ATOM 4273 N N . LEU B 1 272 ? -2.822 29.25 27.578 1 98.81 272 LEU B N 1
ATOM 4274 C CA . LEU B 1 272 ? -3.084 30.141 26.438 1 98.81 272 LEU B CA 1
ATOM 4275 C C . LEU B 1 272 ? -3.613 31.484 26.922 1 98.81 272 LEU B C 1
ATOM 4277 O O . LEU B 1 272 ? -3.092 32.531 26.531 1 98.81 272 LEU B O 1
ATOM 4281 N N . ARG B 1 273 ? -4.66 31.453 27.766 1 98.69 273 ARG B N 1
ATOM 4282 C CA . ARG B 1 273 ? -5.227 32.688 28.312 1 98.69 273 ARG B CA 1
ATOM 4283 C C . ARG B 1 273 ? -4.164 33.5 29.047 1 98.69 273 ARG B C 1
ATOM 4285 O O . ARG B 1 273 ? -4.062 34.719 28.859 1 98.69 273 ARG B O 1
ATOM 4292 N N . GLY B 1 274 ? -3.408 32.812 29.875 1 98.81 274 GLY B N 1
ATOM 4293 C CA . GLY B 1 274 ? -2.354 33.5 30.625 1 98.81 274 GLY B CA 1
ATOM 4294 C C . GLY B 1 274 ? -1.326 34.156 29.734 1 98.81 274 GLY B C 1
ATOM 4295 O O . GLY B 1 274 ? -0.85 35.25 30.031 1 98.81 274 GLY B O 1
ATOM 4296 N N . ILE B 1 275 ? -0.955 33.562 28.656 1 98.94 275 ILE B N 1
ATOM 4297 C CA . ILE B 1 275 ? 0.065 34.062 27.766 1 98.94 275 ILE B CA 1
ATOM 4298 C C . ILE B 1 275 ? -0.48 35.281 27.016 1 98.94 275 ILE B C 1
ATOM 4300 O O . ILE B 1 275 ? 0.162 36.344 26.984 1 98.94 275 ILE B O 1
ATOM 4304 N N . VAL B 1 276 ? -1.708 35.219 26.453 1 98.81 276 VAL B N 1
ATOM 4305 C CA . VAL B 1 276 ? -2.199 36.312 25.609 1 98.81 276 VAL B CA 1
ATOM 4306 C C . VAL B 1 276 ? -2.562 37.531 26.484 1 98.81 276 VAL B C 1
ATOM 4308 O O . VAL B 1 276 ? -2.551 38.656 26 1 98.81 276 VAL B O 1
ATOM 4311 N N . THR B 1 277 ? -2.859 37.312 27.781 1 98.38 277 THR B N 1
ATOM 4312 C CA . THR B 1 277 ? -3.178 38.406 28.688 1 98.38 277 THR B CA 1
ATOM 4313 C C . THR B 1 277 ? -1.908 39 29.297 1 98.38 277 THR B C 1
ATOM 4315 O O . THR B 1 277 ? -1.95 40.031 29.953 1 98.38 277 THR B O 1
ATOM 4318 N N . GLY B 1 278 ? -0.815 38.312 29.094 1 98.38 278 GLY B N 1
ATOM 4319 C CA . GLY B 1 278 ? 0.454 38.75 29.625 1 98.38 278 GLY B CA 1
ATOM 4320 C C . GLY B 1 278 ? 0.686 38.281 31.062 1 98.38 278 GLY B C 1
ATOM 4321 O O . GLY B 1 278 ? 1.705 38.625 31.672 1 98.38 278 GLY B O 1
ATOM 4322 N N . GLU B 1 279 ? -0.148 37.531 31.609 1 98.44 279 GLU B N 1
ATOM 4323 C CA . GLU B 1 279 ? -0.052 37.062 33 1 98.44 279 GLU B CA 1
ATOM 4324 C C . GLU B 1 279 ? 0.971 35.938 33.125 1 98.44 279 GLU B C 1
ATOM 4326 O O . GLU B 1 279 ? 1.628 35.812 34.156 1 98.44 279 GLU B O 1
ATOM 4331 N N . LEU B 1 280 ? 1.013 35.062 32.156 1 98.44 280 LEU B N 1
ATOM 4332 C CA . LEU B 1 280 ? 2 34 32.125 1 98.44 280 LEU B CA 1
ATOM 4333 C C . LEU B 1 280 ? 3.213 34.406 31.297 1 98.44 280 LEU B C 1
ATOM 4335 O O . LEU B 1 280 ? 3.076 34.75 30.125 1 98.44 280 LEU B O 1
ATOM 4339 N N . THR B 1 281 ? 4.43 34.438 31.906 1 98.06 281 THR B N 1
ATOM 4340 C CA . THR B 1 281 ? 5.68 34.781 31.266 1 98.06 281 THR B CA 1
ATOM 4341 C C . THR B 1 281 ? 6.648 33.625 31.25 1 98.06 281 THR B C 1
ATOM 4343 O O . THR B 1 281 ? 6.254 32.469 31.5 1 98.06 281 THR B O 1
ATOM 4346 N N . GLY B 1 282 ? 7.918 33.844 30.812 1 98.44 282 GLY B N 1
ATOM 4347 C CA . GLY B 1 282 ? 8.906 32.781 30.797 1 98.44 282 GLY B CA 1
ATOM 4348 C C . GLY B 1 282 ? 8.898 31.984 29.516 1 98.44 282 GLY B C 1
ATOM 4349 O O . GLY B 1 282 ? 8.516 32.5 28.453 1 98.44 282 GLY B O 1
ATOM 4350 N N . PRO B 1 283 ? 9.352 30.734 29.641 1 98.81 283 PRO B N 1
ATOM 4351 C CA . PRO B 1 283 ? 9.555 29.922 28.438 1 98.81 283 PRO B CA 1
ATOM 4352 C C . PRO B 1 283 ? 8.258 29.672 27.672 1 98.81 283 PRO B C 1
ATOM 4354 O O . PRO B 1 283 ? 8.266 29.625 26.438 1 98.81 283 PRO B O 1
ATOM 4357 N N . LYS B 1 284 ? 7.129 29.469 28.359 1 98.81 284 LYS B N 1
ATOM 4358 C CA . LYS B 1 284 ? 5.859 29.25 27.672 1 98.81 284 LYS B CA 1
ATOM 4359 C C . LYS B 1 284 ? 5.469 30.453 26.828 1 98.81 284 LYS B C 1
ATOM 4361 O O . LYS B 1 284 ? 5.016 30.297 25.703 1 98.81 284 LYS B O 1
ATOM 4366 N N . ARG B 1 285 ? 5.633 31.625 27.359 1 98.88 285 ARG B N 1
ATOM 4367 C CA . ARG B 1 285 ? 5.414 32.844 26.562 1 98.88 285 ARG B CA 1
ATOM 4368 C C . ARG B 1 285 ? 6.43 32.906 25.422 1 98.88 285 ARG B C 1
ATOM 4370 O O . ARG B 1 285 ? 6.074 33.25 24.297 1 98.88 285 ARG B O 1
ATOM 4377 N N . ASP B 1 286 ? 7.684 32.625 25.734 1 98.94 286 ASP B N 1
ATOM 4378 C CA . ASP B 1 286 ? 8.773 32.812 24.781 1 98.94 286 ASP B CA 1
ATOM 4379 C C . ASP B 1 286 ? 8.594 31.938 23.547 1 98.94 286 ASP B C 1
ATOM 4381 O O . ASP B 1 286 ? 8.828 32.375 22.422 1 98.94 286 ASP B O 1
ATOM 4385 N N . ILE B 1 287 ? 8.227 30.656 23.719 1 98.88 287 ILE B N 1
ATOM 4386 C CA . ILE B 1 287 ? 8.07 29.781 22.578 1 98.88 287 ILE B CA 1
ATOM 4387 C C . ILE B 1 287 ? 6.918 30.281 21.703 1 98.88 287 ILE B C 1
ATOM 4389 O O . ILE B 1 287 ? 6.969 30.156 20.469 1 98.88 287 ILE B O 1
ATOM 4393 N N . VAL B 1 288 ? 5.852 30.828 22.359 1 98.94 288 VAL B N 1
ATOM 4394 C CA . VAL B 1 288 ? 4.742 31.406 21.609 1 98.94 288 VAL B CA 1
ATOM 4395 C C . VAL B 1 288 ? 5.223 32.625 20.844 1 98.94 288 VAL B C 1
ATOM 4397 O O . VAL B 1 288 ? 4.863 32.844 19.672 1 98.94 288 VAL B O 1
ATOM 4400 N N . VAL B 1 289 ? 6.047 33.438 21.438 1 98.94 289 VAL B N 1
ATOM 4401 C CA . VAL B 1 289 ? 6.582 34.656 20.812 1 98.94 289 VAL B CA 1
ATOM 4402 C C . VAL B 1 289 ? 7.398 34.281 19.578 1 98.94 289 VAL B C 1
ATOM 4404 O O . VAL B 1 289 ? 7.277 34.906 18.531 1 98.94 289 VAL B O 1
ATOM 4407 N N . ALA B 1 290 ? 8.203 33.25 19.688 1 98.94 290 ALA B N 1
ATOM 4408 C CA . ALA B 1 290 ? 9 32.812 18.562 1 98.94 290 ALA B CA 1
ATOM 4409 C C . ALA B 1 290 ? 8.102 32.375 17.391 1 98.94 290 ALA B C 1
ATOM 4411 O O . ALA B 1 290 ? 8.281 32.844 16.266 1 98.94 290 ALA B O 1
ATOM 4412 N N . ASN B 1 291 ? 7.148 31.531 17.641 1 98.94 291 ASN B N 1
ATOM 4413 C CA . ASN B 1 291 ? 6.301 30.984 16.578 1 98.94 291 ASN B CA 1
ATOM 4414 C C . ASN B 1 291 ? 5.328 32.031 16.047 1 98.94 291 ASN B C 1
ATOM 4416 O O . ASN B 1 291 ? 5.059 32.062 14.836 1 98.94 291 ASN B O 1
ATOM 4420 N N . ALA B 1 292 ? 4.773 32.906 16.922 1 98.94 292 ALA B N 1
ATOM 4421 C CA . ALA B 1 292 ? 3.963 34.031 16.453 1 98.94 292 ALA B CA 1
ATOM 4422 C C . ALA B 1 292 ? 4.797 35 15.625 1 98.94 292 ALA B C 1
ATOM 4424 O O . ALA B 1 292 ? 4.312 35.531 14.633 1 98.94 292 ALA B O 1
ATOM 4425 N N . GLY B 1 293 ? 6.051 35.219 16.094 1 98.94 293 GLY B N 1
ATOM 4426 C CA . GLY B 1 293 ? 6.953 36.062 15.328 1 98.94 293 GLY B CA 1
ATOM 4427 C C . GLY B 1 293 ? 7.176 35.562 13.914 1 98.94 293 GLY B C 1
ATOM 4428 O O . GLY B 1 293 ? 7.207 36.344 12.969 1 98.94 293 GLY B O 1
ATOM 4429 N N . ALA B 1 294 ? 7.332 34.281 13.781 1 98.94 294 ALA B N 1
ATOM 4430 C CA . ALA B 1 294 ? 7.469 33.656 12.461 1 98.94 294 ALA B CA 1
ATOM 4431 C C . ALA B 1 294 ? 6.215 33.875 11.617 1 98.94 294 ALA B C 1
ATOM 4433 O O . ALA B 1 294 ? 6.309 34.156 10.422 1 98.94 294 ALA B O 1
ATOM 4434 N N . ALA B 1 295 ? 5.047 33.75 12.227 1 98.94 295 ALA B N 1
ATOM 4435 C CA . ALA B 1 295 ? 3.785 33.969 11.523 1 98.94 295 ALA B CA 1
ATOM 4436 C C . ALA B 1 295 ? 3.666 35.406 11.062 1 98.94 295 ALA B C 1
ATOM 4438 O O . ALA B 1 295 ? 3.229 35.688 9.945 1 98.94 295 ALA B O 1
ATOM 4439 N N . ILE B 1 296 ? 4.043 36.344 11.906 1 98.94 296 ILE B N 1
ATOM 4440 C CA . ILE B 1 296 ? 4.02 37.75 11.578 1 98.94 296 ILE B CA 1
ATOM 4441 C C . ILE B 1 296 ? 4.973 38.031 10.414 1 98.94 296 ILE B C 1
ATOM 4443 O O . ILE B 1 296 ? 4.629 38.781 9.484 1 98.94 296 ILE B O 1
ATOM 4447 N N . TYR B 1 297 ? 6.109 37.406 10.469 1 98.88 297 TYR B N 1
ATOM 4448 C CA . TYR B 1 297 ? 7.121 37.562 9.43 1 98.88 297 TYR B CA 1
ATOM 4449 C C . TYR B 1 297 ? 6.605 37.062 8.086 1 98.88 297 TYR B C 1
ATOM 4451 O O . TYR B 1 297 ? 6.609 37.812 7.098 1 98.88 297 TYR B O 1
ATOM 4459 N N . VAL B 1 298 ? 6.062 35.906 8.023 1 98.5 298 VAL B N 1
ATOM 4460 C CA . VAL B 1 298 ? 5.629 35.344 6.746 1 98.5 298 VAL B CA 1
ATOM 4461 C C . VAL B 1 298 ? 4.391 36.094 6.25 1 98.5 298 VAL B C 1
ATOM 4463 O O . VAL B 1 298 ? 4.133 36.125 5.043 1 98.5 298 VAL B O 1
ATOM 4466 N N . GLY B 1 299 ? 3.611 36.656 7.172 1 98.31 299 GLY B N 1
ATOM 4467 C CA . GLY B 1 299 ? 2.428 37.406 6.82 1 98.31 299 GLY B CA 1
ATOM 4468 C C . GLY B 1 299 ? 2.75 38.844 6.352 1 98.31 299 GLY B C 1
ATOM 4469 O O . GLY B 1 299 ? 1.849 39.594 6.012 1 98.31 299 GLY B O 1
ATOM 4470 N N . GLY B 1 300 ? 4.016 39.219 6.402 1 98.06 300 GLY B N 1
ATOM 4471 C CA . GLY B 1 300 ? 4.438 40.531 5.887 1 98.06 300 GLY B CA 1
ATOM 4472 C C . GLY B 1 300 ? 4.453 41.594 6.941 1 98.06 300 GLY B C 1
ATOM 4473 O O . GLY B 1 300 ? 4.625 42.781 6.621 1 98.06 300 GLY B O 1
ATOM 4474 N N . GLY B 1 301 ? 4.301 41.281 8.164 1 98.56 301 GLY B N 1
ATOM 4475 C CA . GLY B 1 301 ? 4.219 42.25 9.234 1 98.56 301 GLY B CA 1
ATOM 4476 C C . GLY B 1 301 ? 5.574 42.625 9.805 1 98.56 301 GLY B C 1
ATOM 4477 O O . GLY B 1 301 ? 5.672 43.531 10.648 1 98.56 301 GLY B O 1
ATOM 4478 N N . ALA B 1 302 ? 6.637 41.938 9.367 1 98.69 302 ALA B N 1
ATOM 4479 C CA . ALA B 1 302 ? 8 42.188 9.82 1 98.69 302 ALA B CA 1
ATOM 4480 C C . ALA B 1 302 ? 9.016 41.781 8.75 1 98.69 302 ALA B C 1
ATOM 4482 O O . ALA B 1 302 ? 8.758 40.906 7.938 1 98.69 302 ALA B O 1
ATOM 4483 N N . ASP B 1 303 ? 10.203 42.344 8.859 1 98.31 303 ASP B N 1
ATOM 4484 C CA . ASP B 1 303 ? 11.203 42.125 7.824 1 98.31 303 ASP B CA 1
ATOM 4485 C C . ASP B 1 303 ? 12.188 41.031 8.234 1 98.31 303 ASP B C 1
ATOM 4487 O O . ASP B 1 303 ? 13.031 40.594 7.441 1 98.31 303 ASP B O 1
ATOM 4491 N N . SER B 1 304 ? 12.055 40.562 9.453 1 98.56 304 SER B N 1
ATOM 4492 C CA . SER B 1 304 ? 12.906 39.5 9.977 1 98.56 304 SER B CA 1
ATOM 4493 C C . SER B 1 304 ? 12.195 38.719 11.086 1 98.56 304 SER B C 1
ATOM 4495 O O . SER B 1 304 ? 11.188 39.188 11.625 1 98.56 304 SER B O 1
ATOM 4497 N N . LEU B 1 305 ? 12.742 37.562 11.328 1 98.81 305 LEU B N 1
ATOM 4498 C CA . LEU B 1 305 ? 12.195 36.75 12.414 1 98.81 305 LEU B CA 1
ATOM 4499 C C . LEU B 1 305 ? 12.32 37.5 13.75 1 98.81 305 LEU B C 1
ATOM 4501 O O . LEU B 1 305 ? 11.406 37.469 14.57 1 98.81 305 LEU B O 1
ATOM 4505 N N . ALA B 1 306 ? 13.406 38.219 13.945 1 98.81 306 ALA B N 1
ATOM 4506 C CA . ALA B 1 306 ? 13.633 39 15.156 1 98.81 306 ALA B CA 1
ATOM 4507 C C . ALA B 1 306 ? 12.586 40.094 15.305 1 98.81 306 ALA B C 1
ATOM 4509 O O . ALA B 1 306 ? 12 40.25 16.375 1 98.81 306 ALA B O 1
ATOM 4510 N N . ALA B 1 307 ? 12.383 40.812 14.242 1 98.88 307 ALA B N 1
ATOM 4511 C CA . ALA B 1 307 ? 11.383 41.875 14.258 1 98.88 307 ALA B CA 1
ATOM 4512 C C . ALA B 1 307 ? 9.984 41.312 14.477 1 98.88 307 ALA B C 1
ATOM 4514 O O . ALA B 1 307 ? 9.148 41.969 15.125 1 98.88 307 ALA B O 1
ATOM 4515 N N . GLY B 1 308 ? 9.727 40.188 13.906 1 98.94 308 GLY B N 1
ATOM 4516 C CA . GLY B 1 308 ? 8.469 39.5 14.148 1 98.94 308 GLY B CA 1
ATOM 4517 C C . GLY B 1 308 ? 8.242 39.156 15.609 1 98.94 308 GLY B C 1
ATOM 4518 O O . GLY B 1 308 ? 7.148 39.344 16.141 1 98.94 308 GLY B O 1
ATOM 4519 N N . ALA B 1 309 ? 9.297 38.656 16.219 1 98.94 309 ALA B N 1
ATOM 4520 C CA . ALA B 1 309 ? 9.219 38.312 17.641 1 98.94 309 ALA B CA 1
ATOM 4521 C C . ALA B 1 309 ? 8.93 39.562 18.484 1 98.94 309 ALA B C 1
ATOM 4523 O O . ALA B 1 309 ? 8.148 39.5 19.438 1 98.94 309 ALA B O 1
ATOM 4524 N N . ASP B 1 310 ? 9.539 40.656 18.156 1 98.88 310 ASP B N 1
ATOM 4525 C CA . ASP B 1 310 ? 9.289 41.906 18.859 1 98.88 310 ASP B CA 1
ATOM 4526 C C . ASP B 1 310 ? 7.824 42.312 18.734 1 98.88 310 ASP B C 1
ATOM 4528 O O . ASP B 1 310 ? 7.211 42.75 19.719 1 98.88 310 ASP B O 1
ATOM 4532 N N . ARG B 1 311 ? 7.293 42.219 17.562 1 98.94 311 ARG B N 1
ATOM 4533 C CA . ARG B 1 311 ? 5.898 42.594 17.328 1 98.94 311 ARG B CA 1
ATOM 4534 C C . ARG B 1 311 ? 4.953 41.625 18.062 1 98.94 311 ARG B C 1
ATOM 4536 O O . ARG B 1 311 ? 3.895 42.062 18.547 1 98.94 311 ARG B O 1
ATOM 4543 N N . ALA B 1 312 ? 5.312 40.375 18.109 1 98.94 312 ALA B N 1
ATOM 4544 C CA . ALA B 1 312 ? 4.516 39.406 18.859 1 98.94 312 ALA B CA 1
ATOM 4545 C C . ALA B 1 312 ? 4.465 39.781 20.344 1 98.94 312 ALA B C 1
ATOM 4547 O O . ALA B 1 312 ? 3.395 39.781 20.953 1 98.94 312 ALA B O 1
ATOM 4548 N N . ALA B 1 313 ? 5.633 40.094 20.875 1 98.88 313 ALA B N 1
ATOM 4549 C CA . ALA B 1 313 ? 5.707 40.5 22.266 1 98.88 313 ALA B CA 1
ATOM 4550 C C . ALA B 1 313 ? 4.875 41.75 22.531 1 98.88 313 ALA B C 1
ATOM 4552 O O . ALA B 1 313 ? 4.172 41.844 23.531 1 98.88 313 ALA B O 1
ATOM 4553 N N . ALA B 1 314 ? 4.91 42.688 21.641 1 98.94 314 ALA B N 1
ATOM 4554 C CA . ALA B 1 314 ? 4.152 43.906 21.766 1 98.94 314 ALA B CA 1
ATOM 4555 C C . ALA B 1 314 ? 2.652 43.656 21.734 1 98.94 314 ALA B C 1
ATOM 4557 O O . ALA B 1 314 ? 1.885 44.312 22.438 1 98.94 314 ALA B O 1
ATOM 4558 N N . ALA B 1 315 ? 2.186 42.75 20.922 1 98.88 315 ALA B N 1
ATOM 4559 C CA . ALA B 1 315 ? 0.772 42.375 20.828 1 98.88 315 ALA B CA 1
ATOM 4560 C C . ALA B 1 315 ? 0.26 41.812 22.141 1 98.88 315 ALA B C 1
ATOM 4562 O O . ALA B 1 315 ? -0.888 42.062 22.531 1 98.88 315 ALA B O 1
ATOM 4563 N N . ILE B 1 316 ? 1.122 41.031 22.812 1 98.88 316 ILE B N 1
ATOM 4564 C CA . ILE B 1 316 ? 0.754 40.469 24.109 1 98.88 316 ILE B CA 1
ATOM 4565 C C . ILE B 1 316 ? 0.733 41.594 25.156 1 98.88 316 ILE B C 1
ATOM 4567 O O . ILE B 1 316 ? -0.25 41.75 25.875 1 98.88 316 ILE B O 1
ATOM 4571 N N . ASP B 1 317 ? 1.737 42.438 25.156 1 98.81 317 ASP B N 1
ATOM 4572 C CA . ASP B 1 317 ? 1.934 43.438 26.188 1 98.81 317 ASP B CA 1
ATOM 4573 C C . ASP B 1 317 ? 0.882 44.562 26.094 1 98.81 317 ASP B C 1
ATOM 4575 O O . ASP B 1 317 ? 0.486 45.125 27.094 1 98.81 317 ASP B O 1
ATOM 4579 N N . SER B 1 318 ? 0.393 44.844 24.922 1 98.69 318 SER B N 1
ATOM 4580 C CA . SER B 1 318 ? -0.568 45.906 24.703 1 98.69 318 SER B CA 1
ATOM 4581 C C . SER B 1 318 ? -1.99 45.469 25.016 1 98.69 318 SER B C 1
ATOM 4583 O O . SER B 1 318 ? -2.902 46.281 25.125 1 98.69 318 SER B O 1
ATOM 4585 N N . GLY B 1 319 ? -2.189 44.125 25.078 1 98.62 319 GLY B N 1
ATOM 4586 C CA . GLY B 1 319 ? -3.521 43.594 25.297 1 98.62 319 GLY B CA 1
ATOM 4587 C C . GLY B 1 319 ? -4.242 43.25 24 1 98.62 319 GLY B C 1
ATOM 4588 O O . GLY B 1 319 ? -5.328 42.656 24.031 1 98.62 319 GLY B O 1
ATOM 4589 N N . ALA B 1 320 ? -3.609 43.531 22.922 1 98.69 320 ALA B N 1
ATOM 4590 C CA . ALA B 1 320 ? -4.234 43.25 21.625 1 98.69 320 ALA B CA 1
ATOM 4591 C C . ALA B 1 320 ? -4.492 41.781 21.422 1 98.69 320 ALA B C 1
ATOM 4593 O O . ALA B 1 320 ? -5.508 41.375 20.844 1 98.69 320 ALA B O 1
ATOM 4594 N N . ALA B 1 321 ? -3.574 40.906 21.875 1 98.75 321 ALA B N 1
ATOM 4595 C CA . ALA B 1 321 ? -3.768 39.469 21.781 1 98.75 321 ALA B CA 1
ATOM 4596 C C . ALA B 1 321 ? -4.953 39.031 22.625 1 98.75 321 ALA B C 1
ATOM 4598 O O . ALA B 1 321 ? -5.727 38.156 22.203 1 98.75 321 ALA B O 1
ATOM 4599 N N . ALA B 1 322 ? -5.082 39.594 23.781 1 98.56 322 ALA B N 1
ATOM 4600 C CA . ALA B 1 322 ? -6.211 39.281 24.656 1 98.56 322 ALA B CA 1
ATOM 4601 C C . ALA B 1 322 ? -7.531 39.688 24.016 1 98.56 322 ALA B C 1
ATOM 4603 O O . ALA B 1 322 ? -8.539 39 24.141 1 98.56 322 ALA B O 1
ATOM 4604 N N . ASP B 1 323 ? -7.547 40.844 23.391 1 98.12 323 ASP B N 1
ATOM 4605 C CA . ASP B 1 323 ? -8.734 41.344 22.688 1 98.12 323 ASP B CA 1
ATOM 4606 C C . ASP B 1 323 ? -9.148 40.375 21.578 1 98.12 323 ASP B C 1
ATOM 4608 O O . ASP B 1 323 ? -10.336 40.156 21.344 1 98.12 323 ASP B O 1
ATOM 4612 N N . THR B 1 324 ? -8.156 39.875 20.891 1 97.75 324 THR B N 1
ATOM 4613 C CA . THR B 1 324 ? -8.414 38.906 19.828 1 97.75 324 THR B CA 1
ATOM 4614 C C . THR B 1 324 ? -9.086 37.656 20.391 1 97.75 324 THR B C 1
ATOM 4616 O O . THR B 1 324 ? -10.016 37.125 19.781 1 97.75 324 THR B O 1
ATOM 4619 N N . LEU B 1 325 ? -8.562 37.094 21.516 1 97.94 325 LEU B N 1
ATOM 4620 C CA . LEU B 1 325 ? -9.195 35.938 22.156 1 97.94 325 LEU B CA 1
ATOM 4621 C C . LEU B 1 325 ? -10.641 36.281 22.547 1 97.94 325 LEU B C 1
ATOM 4623 O O . LEU B 1 325 ? -11.531 35.438 22.344 1 97.94 325 LEU B O 1
ATOM 4627 N N . ALA B 1 326 ? -10.852 37.438 23.047 1 96.75 326 ALA B N 1
ATOM 4628 C CA . ALA B 1 326 ? -12.195 37.875 23.438 1 96.75 326 ALA B CA 1
ATOM 4629 C C . ALA B 1 326 ? -13.133 37.875 22.234 1 96.75 326 ALA B C 1
ATOM 4631 O O . ALA B 1 326 ? -14.281 37.469 22.328 1 96.75 326 ALA B O 1
ATOM 4632 N N . ALA B 1 327 ? -12.648 38.375 21.188 1 94.44 327 ALA B N 1
ATOM 4633 C CA . ALA B 1 327 ? -13.453 38.438 19.969 1 94.44 327 ALA B CA 1
ATOM 4634 C C . ALA B 1 327 ? -13.812 37.031 19.5 1 94.44 327 ALA B C 1
ATOM 4636 O O . ALA B 1 327 ? -14.945 36.781 19.062 1 94.44 327 ALA B O 1
ATOM 4637 N N . LEU B 1 328 ? -12.852 36.156 19.562 1 93.94 328 LEU B N 1
ATOM 4638 C CA . LEU B 1 328 ? -13.07 34.781 19.094 1 93.94 328 LEU B CA 1
ATOM 4639 C C . LEU B 1 328 ? -14.07 34.062 19.984 1 93.94 328 LEU B C 1
ATOM 4641 O O . LEU B 1 328 ? -14.781 33.156 19.516 1 93.94 328 LEU B O 1
ATOM 4645 N N . THR B 1 329 ? -14.094 34.344 21.281 1 93.06 329 THR B N 1
ATOM 4646 C CA . THR B 1 329 ? -14.969 33.688 22.234 1 93.06 329 THR B CA 1
ATOM 4647 C C . THR B 1 329 ? -16.344 34.344 22.25 1 93.06 329 THR B C 1
ATOM 4649 O O . THR B 1 329 ? -17.312 33.75 22.766 1 93.06 329 THR B O 1
ATOM 4652 N N . ASP B 1 330 ? -16.438 35.531 21.781 1 85.88 330 ASP B N 1
ATOM 4653 C CA . ASP B 1 330 ? -17.703 36.25 21.781 1 85.88 330 ASP B CA 1
ATOM 4654 C C . ASP B 1 330 ? -18.641 35.688 20.703 1 85.88 330 ASP B C 1
ATOM 4656 O O . ASP B 1 330 ? -18.203 35.344 19.609 1 85.88 330 ASP B O 1
ATOM 4660 N N . ALA B 1 331 ? -19.828 35.188 21.219 1 65.88 331 ALA B N 1
ATOM 4661 C CA . ALA B 1 331 ? -20.859 34.656 20.328 1 65.88 331 ALA B CA 1
ATOM 4662 C C . ALA B 1 331 ? -21.234 35.688 19.25 1 65.88 331 ALA B C 1
ATOM 4664 O O . ALA B 1 331 ? -21.547 36.812 19.562 1 65.88 331 ALA B O 1
ATOM 4665 N N . HIS B 1 332 ? -20.406 36 18.438 1 57.5 332 HIS B N 1
ATOM 4666 C CA . HIS B 1 332 ? -20.797 36.969 17.422 1 57.5 332 HIS B CA 1
ATOM 4667 C C . HIS B 1 332 ? -22.266 36.812 17.031 1 57.5 332 HIS B C 1
ATOM 4669 O O . HIS B 1 332 ? -22.703 35.688 16.781 1 57.5 332 HIS B O 1
ATOM 4675 N N . ALA B 1 333 ? -23.047 37.594 17.594 1 46.25 333 ALA B N 1
ATOM 4676 C CA . ALA B 1 333 ? -24.375 37.938 17.062 1 46.25 333 ALA B CA 1
ATOM 4677 C C . ALA B 1 333 ? -24.344 38.094 15.555 1 46.25 333 ALA B C 1
ATOM 4679 O O . ALA B 1 333 ? -23.797 39.094 15.047 1 46.25 333 ALA B O 1
ATOM 4680 N N . VAL B 1 334 ? -23.891 37.312 14.695 1 43.75 334 VAL B N 1
ATOM 4681 C CA . VAL B 1 334 ? -24.297 37.625 13.336 1 43.75 334 VAL B CA 1
ATOM 4682 C C . VAL B 1 334 ? -25.688 38.281 13.352 1 43.75 334 VAL B C 1
ATOM 4684 O O . VAL B 1 334 ? -26.656 37.656 13.758 1 43.75 334 VAL B O 1
ATOM 4687 N N . GLN B 1 335 ? -25.781 39.469 13.617 1 35.56 335 GLN B N 1
ATOM 4688 C CA . GLN B 1 335 ? -26.953 40.281 13.266 1 35.56 335 GLN B CA 1
ATOM 4689 C C . GLN B 1 335 ? -27.516 39.844 11.914 1 35.56 335 GLN B C 1
ATOM 4691 O O . GLN B 1 335 ? -26.781 39.844 10.914 1 35.56 335 GLN B O 1
ATOM 4696 N N . GLN B 1 336 ? -28.5 39.094 11.875 1 29.28 336 GLN B N 1
ATOM 4697 C CA . GLN B 1 336 ? -29.438 39.25 10.766 1 29.28 336 GLN B CA 1
ATOM 4698 C C . GLN B 1 336 ? -29.844 40.688 10.547 1 29.28 336 GLN B C 1
ATOM 4700 O O . GLN B 1 336 ? -30.094 41.438 11.508 1 29.28 336 GLN B O 1
#

Nearest PDB structures (foldseek):
  4x58-assembly1_A  TM=9.550E-01  e=7.187E-32  Mycobacterium tuberculosis
  5c1r-assembly1_B  TM=9.538E-01  e=4.767E-31  Mycobacterium tuberculosis H37Rv
  3twp-assembly2_B  TM=9.554E-01  e=5.849E-31  Mycobacterium tuberculosis
  5c7s-assembly1_A  TM=9.499E-01  e=4.767E-31  Mycobacterium tuberculosis H37Rv
  4zof-assembly1_B  TM=9.573E-01  e=1.468E-30  Mycobacterium tuberculosis H37Ra

InterPro domains:
  IPR000312 Glycosyl transferase, family 3 [PF00591] (72-321)
  IPR005940 Anthranilate phosphoribosyl transferase [MF_00211] (3-331)
  IPR005940 Anthranilate phosphoribosyl transferase [PTHR43285] (2-331)
  IPR005940 Anthranilate phosphoribosyl transferase [TIGR01245] (5-329)
  IPR017459 Glycosyl transferase family 3, N-terminal domain [PF02885] (2-63)
  IPR035902 Nucleoside phosphorylase/phosphoribosyltransferase catalytic domain superfamily [G3DSA:3.40.1030.10] (68-335)
  IPR035902 Nucleoside phosphorylase/phosphoribosyltransferase catalytic domain superfamily [SSF52418] (72-328)
  IPR036320 Glycosyl transferase family 3, N-terminal domain superfamily [SSF47648] (1-66)

Solvent-accessible surface area (backbone atoms only — not comparable to full-atom values): 31410 Å² total; per-residue (Å²): 108,43,69,58,38,46,41,26,21,70,54,45,81,53,49,36,66,54,22,19,49,48,45,46,46,43,50,74,71,52,49,49,17,38,51,17,16,40,43,20,4,37,42,20,53,54,75,45,36,44,32,53,32,10,34,19,52,27,50,43,69,58,29,55,61,39,76,49,92,60,84,52,24,24,25,39,28,38,46,51,77,39,82,62,55,46,43,56,46,48,58,45,12,44,38,24,21,22,27,55,68,39,37,23,52,37,43,37,37,65,50,88,78,51,62,41,22,52,45,37,23,39,45,63,64,51,30,77,60,92,60,56,52,68,56,33,26,51,31,28,64,73,64,21,41,24,69,44,41,41,78,81,29,36,65,51,50,66,65,46,50,62,35,49,59,62,35,70,56,86,39,70,73,54,63,30,62,48,63,36,42,47,61,58,41,30,12,33,32,33,15,29,43,43,69,81,44,22,61,43,53,30,53,14,44,39,73,43,90,36,54,24,31,38,19,24,20,6,71,56,30,36,35,66,31,36,62,36,53,15,47,33,18,38,25,52,41,83,42,74,50,76,49,76,45,48,29,59,60,40,74,39,72,70,39,60,70,76,63,32,53,40,46,43,27,64,52,26,26,50,52,43,52,26,32,28,61,50,74,37,66,62,56,52,33,47,43,24,24,45,45,9,0,44,42,24,23,47,45,66,74,27,92,35,52,35,52,8,15,52,45,22,48,47,11,19,72,72,36,37,10,34,52,35,50,49,55,58,38,43,77,71,70,76,72,123,106,45,68,59,36,46,39,25,21,71,54,43,82,53,48,36,68,55,20,20,51,49,46,48,46,43,50,74,70,52,50,48,17,39,50,16,16,40,43,19,4,37,42,20,52,54,77,46,36,42,32,51,32,11,34,20,51,26,51,42,69,57,28,55,60,37,75,49,92,59,83,50,22,24,26,39,28,38,45,52,77,36,83,60,56,46,44,55,46,49,57,45,13,43,39,25,21,22,27,56,68,39,36,23,52,36,43,37,38,64,49,87,81,51,64,43,22,52,44,37,23,39,46,63,62,51,30,76,60,91,61,56,52,68,58,33,24,50,31,27,65,72,64,20,42,24,69,45,40,42,78,82,30,36,64,51,53,64,63,44,50,61,33,48,60,61,35,69,57,85,39,71,73,54,62,30,60,47,62,36,42,48,60,57,41,30,11,33,32,32,14,28,41,43,70,80,46,22,64,43,51,29,52,13,43,40,73,43,89,34,53,25,31,39,18,24,18,6,72,56,31,34,35,65,31,36,62,36,53,15,46,34,16,36,23,53,42,82,43,74,48,76,50,77,47,48,30,59,59,40,73,39,73,70,41,59,69,76,62,34,53,39,46,44,28,63,53,27,27,50,50,42,53,25,30,29,60,49,74,38,65,62,54,51,34,46,43,26,25,44,45,9,0,44,41,24,23,46,43,67,75,28,95,34,51,36,53,8,14,52,46,22,47,48,11,21,71,72,37,36,10,34,51,36,50,51,57,58,38,43,77,70,71,74,75,124

Sequence (672 aa):
MQEYIERVAAGEDLSLDAARDAVTTLFEDATDAEIGALLGALRAKGETEAEIAGFAQGMRDAAITVAPDCTPLVDTCGTGGDDYDTINVSTTAALVAAGAGIPTAKHGNYSVSSASGSSDVLDALGVELATDPAAVEARIETDGIGYMHAPAFHPGMEAVIGPRRDLGVRTIFNLLGPLTNPARADAQVVGVYDPALVPVLARALSRMAVDRALVVHGAGLDEFALHGDSTVAEVDGDTVTTTTVSPSTFGLAEAPIDAVAGGGPEANAADLRGIVTGELTGPKRDIVVANAGAAIYVGGGADSLAAGADRAAAAIDSGAAADTLAALTDAHAVQQMQEYIERVAAGEDLSLDAARDAVTTLFEDATDAEIGALLGALRAKGETEAEIAGFAQGMRDAAITVAPDCTPLVDTCGTGGDDYDTINVSTTAALVAAGAGIPTAKHGNYSVSSASGSSDVLDALGVELATDPAAVEARIETDGIGYMHAPAFHPGMEAVIGPRRDLGVRTIFNLLGPLTNPARADAQVVGVYDPALVPVLARALSRMAVDRALVVHGAGLDEFALHGDSTVAEVDGDTVTTTTVSPSTFGLAEAPIDAVAGGGPEANAADLRGIVTGELTGPKRDIVVANAGAAIYVGGGADSLAAGADRAAAAIDSGAAADTLAALTDAHAVQQ